Protein AF-0000000087773114 (afdb_homodimer)

Secondary structure (DSSP, 8-state):
----PPPPSS-TTTTGGGT--HHHHHHIIIIIIHHHHHHHHHHHTTSGGGGSS-HHHHHHHHHGGG---HHHHHHHHHHHHHHHHHTB-TT--S---HHHHHHHHHHHSSHHHHHHHHHHHHHH--SSEEEEEEE-TTS-EEEEEEETT--GGGGT-EEEEEEE-SGGGTHHHHTT-HHHHHHHIIIIIB-HHHHHHHHHHHH--/----PPPPSS-TTTTGGGT--HHHHHHIIIIIIHHHHHHHHHHHTTSGGGGSS-HHHHHHHHHGGG---HHHHHHHHHHHHHHHHHTB-TT--S---HHHHHHHHHHHSSHHHHHHHHHHHHHH--SSEEEEEEE-TTS-EEEEEEETT--GGGGT-EEEEEEE-SGGGTHHHHTT-HHHHHHHIIIIIB-HHHHHHHHHHHH--

pLDDT: mean 97.92, std 2.95, range [61.75, 98.94]

Radius of gyration: 22.6 Å; Cα contacts (8 Å, |Δi|>4): 708; chains: 2; bounding box: 55×67×51 Å

Nearest PDB structures (foldseek):
  7bjk-assembly3_E-2  TM=9.803E-01  e=6.737E-23  Arabidopsis thaliana
  3tqj-assembly1_B  TM=9.822E-01  e=1.191E-20  Coxiella burnetii
  6bej-assembly1_A 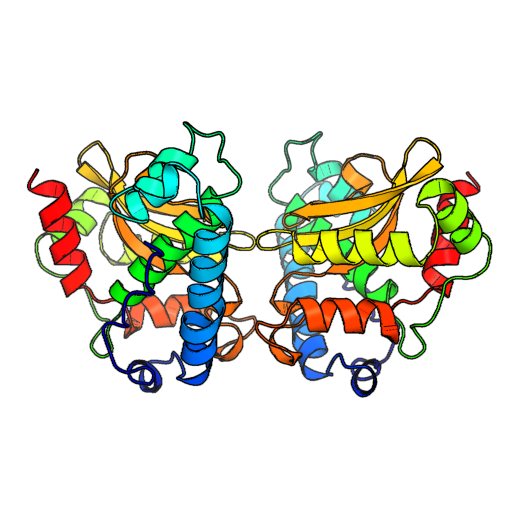 TM=9.369E-01  e=4.322E-21  Xanthomonas citri
  7azr-assembly1_E  TM=9.570E-01  e=4.063E-20  Rhodobacter capsulatus
  4yio-assembly1_B  TM=8.471E-01  e=6.120E-18  Streptococcus thermophilus

Foldseek 3Di:
DQDDQDDQPDDLQLCCVLQQHSVLSCCLRVPVLVVLSVVLSVVCVPHPLRVDPALVVSLLVQCVLVNGDPSNLSSLSNVQSVQASLQWDSQDFDDADDPVQVLCCVQQVHDVSVLVLQLCQLVPQPAWWKWFWWQAPVRHTDIHIDHRRDDCVNVPIGTLHMDTNHCSNPCVRPNPPSSVVSVSCHGRIGDNVSSNVSSCVRRVD/DQDDQDDQPDDLQLCCVLQQHSVLSCCLRVPVLVVLSVVLSVVCVPHPLRVDPALVVSLLVQCVLVNGDPSNLSSLSNVQSVQASLQWDSQDFDDADDPVQVLCCVQQVHDVSVLVLQLCQLVVQPAWWKWFWWQAPVRHTDIHIDHRRDDCVNVPIGTLHMDTNHCSNPCVRPNPPSSVVSVSCHGRIGDNVSSVVSSCVRRVD

Organism: Chlorella sorokiniana (NCBI:txid3076)

Structure (mmCIF, N/CA/C/O backbone):
data_AF-0000000087773114-model_v1
#
loop_
_entity.id
_entity.type
_entity.pdbx_description
1 polymer 'Superoxide dismutase'
#
loop_
_atom_site.group_PDB
_atom_site.id
_atom_site.type_symbol
_atom_site.label_atom_id
_atom_site.label_alt_id
_atom_site.label_comp_id
_atom_site.label_asym_id
_atom_site.label_entity_id
_atom_site.label_seq_id
_atom_site.pdbx_PDB_ins_code
_atom_site.Cartn_x
_atom_site.Cartn_y
_atom_site.Cartn_z
_atom_site.occupancy
_atom_site.B_iso_or_equiv
_atom_site.auth_seq_id
_atom_site.auth_comp_id
_atom_site.auth_asym_id
_atom_site.auth_atom_id
_atom_site.pdbx_PDB_model_num
ATOM 1 N N . MET A 1 1 ? -25.266 10.859 14.633 1 83.56 1 MET A N 1
ATOM 2 C CA . MET A 1 1 ? -25.328 11.25 13.227 1 83.56 1 MET A CA 1
ATOM 3 C C . MET A 1 1 ? -24.062 10.852 12.5 1 83.56 1 MET A C 1
ATOM 5 O O . MET A 1 1 ? -22.984 10.797 13.102 1 83.56 1 MET A O 1
ATOM 9 N N . PRO A 1 2 ? -24.188 10.43 11.164 1 93.75 2 PRO A N 1
ATOM 10 C CA . PRO A 1 2 ? -22.969 10.078 10.43 1 93.75 2 PRO A CA 1
ATOM 11 C C . PRO A 1 2 ? -22 11.25 10.305 1 93.75 2 PRO A C 1
ATOM 13 O O . PRO A 1 2 ? -22.438 12.398 10.227 1 93.75 2 PRO A O 1
ATOM 16 N N . PHE A 1 3 ? -20.75 10.938 10.375 1 97.88 3 PHE A N 1
ATOM 17 C CA . PHE A 1 3 ? -19.75 11.953 10.125 1 97.88 3 PHE A CA 1
ATOM 18 C C . PHE A 1 3 ? -19.781 12.406 8.664 1 97.88 3 PHE A C 1
ATOM 20 O O . PHE A 1 3 ? -20.25 11.672 7.797 1 97.88 3 PHE A O 1
ATOM 27 N N . THR A 1 4 ? -19.281 13.633 8.445 1 97.62 4 THR A N 1
ATOM 28 C CA . THR A 1 4 ? -19.281 14.188 7.094 1 97.62 4 THR A CA 1
ATOM 29 C C . THR A 1 4 ? -17.859 14.43 6.617 1 97.62 4 THR A C 1
ATOM 31 O O . THR A 1 4 ? -16.953 14.625 7.43 1 97.62 4 THR A O 1
ATOM 34 N N . LEU A 1 5 ? -17.719 14.336 5.328 1 96.94 5 LEU A N 1
ATOM 35 C CA . LEU A 1 5 ? -16.422 14.578 4.723 1 96.94 5 LEU A CA 1
ATOM 36 C C . LEU A 1 5 ? -15.992 16.031 4.91 1 96.94 5 LEU A C 1
ATOM 38 O O . LEU A 1 5 ? -16.703 16.953 4.488 1 96.94 5 LEU A O 1
ATOM 42 N N . PRO A 1 6 ? -14.859 16.266 5.535 1 96.25 6 PRO A N 1
ATOM 43 C CA . PRO A 1 6 ? -14.406 17.656 5.625 1 96.25 6 PRO A CA 1
ATOM 44 C C . PRO A 1 6 ? -14.156 18.297 4.258 1 96.25 6 PRO A C 1
ATOM 46 O O . PRO A 1 6 ? -13.648 17.625 3.35 1 96.25 6 PRO A O 1
ATOM 49 N N . PRO A 1 7 ? -14.5 19.531 4.113 1 96.88 7 PRO A N 1
ATOM 50 C CA . PRO A 1 7 ? -14.25 20.172 2.82 1 96.88 7 PRO A CA 1
ATOM 51 C C . PRO A 1 7 ? -12.766 20.375 2.533 1 96.88 7 PRO A C 1
ATOM 53 O O . PRO A 1 7 ? -11.969 20.531 3.463 1 96.88 7 PRO A O 1
ATOM 56 N N . LEU A 1 8 ? -12.469 20.344 1.273 1 97.31 8 LEU A N 1
ATOM 57 C CA . LEU A 1 8 ? -11.117 20.734 0.884 1 97.31 8 LEU A CA 1
ATOM 58 C C . LEU A 1 8 ? -10.836 22.188 1.242 1 97.31 8 LEU A C 1
ATOM 60 O O . LEU A 1 8 ? -11.703 23.047 1.068 1 97.31 8 LEU A O 1
ATOM 64 N N . PRO A 1 9 ? -9.68 22.453 1.679 1 97.19 9 PRO A N 1
ATOM 65 C CA . PRO A 1 9 ? -9.359 23.844 2.055 1 97.19 9 PRO A CA 1
ATOM 66 C C . PRO A 1 9 ? -9.18 24.75 0.844 1 97.19 9 PRO A C 1
ATOM 68 O O . PRO A 1 9 ? -9.078 25.969 0.998 1 97.19 9 PRO A O 1
ATOM 71 N N . TRP A 1 10 ? -9.141 24.281 -0.391 1 97.81 10 TRP A N 1
ATOM 72 C CA . TRP A 1 10 ? -8.969 25 -1.654 1 97.81 10 TRP A CA 1
ATOM 73 C C . TRP A 1 10 ? -9.719 24.297 -2.781 1 97.81 10 TRP A C 1
ATOM 75 O O . TRP A 1 10 ? -10.227 23.172 -2.6 1 97.81 10 TRP A O 1
ATOM 85 N N . ALA A 1 11 ? -9.758 24.984 -3.889 1 98.31 11 ALA A N 1
ATOM 86 C CA . ALA A 1 11 ? -10.453 24.391 -5.035 1 98.31 11 ALA A CA 1
ATOM 87 C C . ALA A 1 11 ? -9.773 23.109 -5.484 1 98.31 11 ALA A C 1
ATOM 89 O O . ALA A 1 11 ? -8.555 22.969 -5.375 1 98.31 11 ALA A O 1
ATOM 90 N N . ILE A 1 12 ? -10.562 22.219 -6.055 1 98.12 12 ILE A N 1
ATOM 91 C CA . ILE A 1 12 ? -10.102 20.859 -6.344 1 98.12 12 ILE A CA 1
ATOM 92 C C . ILE A 1 12 ? -8.969 20.906 -7.371 1 98.12 12 ILE A C 1
ATOM 94 O O . ILE A 1 12 ? -8.156 20 -7.445 1 98.12 12 ILE A O 1
ATOM 98 N N . ASP A 1 13 ? -8.898 21.969 -8.164 1 98.31 13 ASP A N 1
ATOM 99 C CA . ASP A 1 13 ? -7.867 22.078 -9.195 1 98.31 13 ASP A CA 1
ATOM 100 C C . ASP A 1 13 ? -6.777 23.062 -8.773 1 98.31 13 ASP A C 1
ATOM 102 O O . ASP A 1 13 ? -5.934 23.453 -9.586 1 98.31 13 ASP A O 1
ATOM 106 N N . ALA A 1 14 ? -6.832 23.469 -7.547 1 98.5 14 ALA A N 1
ATOM 107 C CA . ALA A 1 14 ? -6.004 24.578 -7.098 1 98.5 14 ALA A CA 1
ATOM 108 C C . ALA A 1 14 ? -4.527 24.203 -7.102 1 98.5 14 ALA A C 1
ATOM 110 O O . ALA A 1 14 ? -3.656 25.062 -7.176 1 98.5 14 ALA A O 1
ATOM 111 N N . LEU A 1 15 ? -4.207 22.922 -7.016 1 98.44 15 LEU A N 1
ATOM 112 C CA . LEU A 1 15 ? -2.818 22.5 -6.887 1 98.44 15 LEU A CA 1
ATOM 113 C C . LEU A 1 15 ? -2.254 22.078 -8.242 1 98.44 15 LEU A C 1
ATOM 115 O O . LEU A 1 15 ? -1.096 21.656 -8.336 1 98.44 15 LEU A O 1
ATOM 119 N N . GLU A 1 16 ? -2.996 22.172 -9.289 1 97.75 16 GLU A N 1
ATOM 120 C CA . GLU A 1 16 ? -2.635 21.625 -10.594 1 97.75 16 GLU A CA 1
ATOM 121 C C . GLU A 1 16 ? -1.323 22.234 -11.094 1 97.75 16 GLU A C 1
ATOM 123 O O . GLU A 1 16 ? -0.44 21.5 -11.555 1 97.75 16 GLU A O 1
ATOM 128 N N . SER A 1 17 ? -1.217 23.547 -10.945 1 97.06 17 SER A N 1
ATOM 129 C CA . SER A 1 17 ? -0.027 24.234 -11.453 1 97.06 17 SER A CA 1
ATOM 130 C C . SER A 1 17 ? 1.2 23.891 -10.617 1 97.06 17 SER A C 1
ATOM 132 O O . SER A 1 17 ? 2.332 24.156 -11.016 1 97.06 17 SER A O 1
ATOM 134 N N . LYS A 1 18 ? 0.925 23.234 -9.539 1 97.31 18 LYS A N 1
ATOM 135 C CA . LYS A 1 18 ? 2.018 22.906 -8.625 1 97.31 18 LYS A CA 1
ATOM 136 C C . LYS A 1 18 ? 2.361 21.406 -8.695 1 97.31 18 LYS A C 1
ATOM 138 O O . LYS A 1 18 ? 3.148 20.922 -7.891 1 97.31 18 LYS A O 1
ATOM 143 N N . GLY A 1 19 ? 1.712 20.734 -9.539 1 97.19 19 GLY A N 1
ATOM 144 C CA . GLY A 1 19 ? 2.17 19.375 -9.805 1 97.19 19 GLY A CA 1
ATOM 145 C C . GLY A 1 19 ? 1.244 18.312 -9.242 1 97.19 19 GLY A C 1
ATOM 146 O O . GLY A 1 19 ? 1.516 17.125 -9.367 1 97.19 19 GLY A O 1
ATOM 147 N N . MET A 1 20 ? 0.202 18.656 -8.531 1 98.06 20 MET A N 1
ATOM 148 C CA . MET A 1 20 ? -0.854 17.719 -8.156 1 98.06 20 MET A CA 1
ATOM 149 C C . MET A 1 20 ? -2.117 17.969 -8.969 1 98.06 20 MET A C 1
ATOM 151 O O . MET A 1 20 ? -2.822 18.953 -8.75 1 98.06 20 MET A O 1
ATOM 155 N N . SER A 1 21 ? -2.371 17.062 -9.828 1 98.5 21 SER A N 1
ATOM 156 C CA . SER A 1 21 ? -3.391 17.297 -10.844 1 98.5 21 SER A CA 1
ATOM 157 C C . SER A 1 21 ? -4.793 17.25 -10.25 1 98.5 21 SER A C 1
ATOM 159 O O . SER A 1 21 ? -5.004 16.625 -9.203 1 98.5 21 SER A O 1
ATOM 161 N N . GLN A 1 22 ? -5.707 17.891 -10.938 1 98.5 22 GLN A N 1
ATOM 162 C CA . GLN A 1 22 ? -7.117 17.797 -10.578 1 98.5 22 GLN A CA 1
ATOM 163 C C . GLN A 1 22 ? -7.586 16.344 -10.578 1 98.5 22 GLN A C 1
ATOM 165 O O . GLN A 1 22 ? -8.375 15.938 -9.727 1 98.5 22 GLN A O 1
ATOM 170 N N . ARG A 1 23 ? -7.141 15.617 -11.594 1 98.5 23 ARG A N 1
ATOM 171 C CA . ARG A 1 23 ? -7.527 14.219 -11.695 1 98.5 23 ARG A CA 1
ATOM 172 C C . ARG A 1 23 ? -7.109 13.438 -10.453 1 98.5 23 ARG A C 1
ATOM 174 O O . ARG A 1 23 ? -7.898 12.672 -9.898 1 98.5 23 ARG A O 1
ATOM 181 N N . THR A 1 24 ? -5.871 13.602 -9.992 1 98.62 24 THR A N 1
ATOM 182 C CA . THR A 1 24 ? -5.398 12.969 -8.766 1 98.62 24 THR A CA 1
ATOM 183 C C . THR A 1 24 ? -6.293 13.336 -7.586 1 98.62 24 THR A C 1
ATOM 185 O O . THR A 1 24 ? -6.695 12.469 -6.809 1 98.62 24 THR A O 1
ATOM 188 N N . MET A 1 25 ? -6.668 14.578 -7.516 1 98.56 25 MET A N 1
ATOM 189 C CA . MET A 1 25 ? -7.469 15.039 -6.383 1 98.56 25 MET A CA 1
ATOM 190 C C . MET A 1 25 ? -8.883 14.469 -6.449 1 98.56 25 MET A C 1
ATOM 192 O O . MET A 1 25 ? -9.492 14.188 -5.414 1 98.56 25 MET A O 1
ATOM 196 N N . GLU A 1 26 ? -9.414 14.367 -7.629 1 98.69 26 GLU A N 1
ATOM 197 C CA . GLU A 1 26 ? -10.75 13.805 -7.797 1 98.69 26 GLU A CA 1
ATOM 198 C C . GLU A 1 26 ? -10.82 12.375 -7.27 1 98.69 26 GLU A C 1
ATOM 200 O O . GLU A 1 26 ? -11.812 11.984 -6.652 1 98.69 26 GLU A O 1
ATOM 205 N N . PHE A 1 27 ? -9.797 11.625 -7.492 1 98.81 27 PHE A N 1
ATOM 206 C CA . PHE A 1 27 ? -9.781 10.25 -7 1 98.81 27 PHE A CA 1
ATOM 207 C C . PHE A 1 27 ? -9.352 10.211 -5.535 1 98.81 27 PHE A C 1
ATOM 209 O O . PHE A 1 27 ? -9.945 9.492 -4.73 1 98.81 27 PHE A O 1
ATOM 216 N N . HIS A 1 28 ? -8.305 10.945 -5.184 1 98.81 28 HIS A N 1
ATOM 217 C CA . HIS A 1 28 ? -7.723 10.93 -3.848 1 98.81 28 HIS A CA 1
ATOM 218 C C . HIS A 1 28 ? -8.711 11.453 -2.811 1 98.81 28 HIS A C 1
ATOM 220 O O . HIS A 1 28 ? -9.016 10.758 -1.836 1 98.81 28 HIS A O 1
ATOM 226 N N . TYR A 1 29 ? -9.273 12.602 -3.021 1 98.56 29 TYR A N 1
ATOM 227 C CA . TYR A 1 29 ? -10.266 13.203 -2.137 1 98.56 29 TYR A CA 1
ATOM 228 C C . TYR A 1 29 ? -11.656 12.672 -2.443 1 98.56 29 TYR A C 1
ATOM 230 O O . TYR A 1 29 ? -12.359 12.203 -1.544 1 98.56 29 TYR A O 1
ATOM 238 N N . GLY A 1 30 ? -12.031 12.68 -3.666 1 98.25 30 GLY A N 1
ATOM 239 C CA . GLY A 1 30 ? -13.391 12.406 -4.086 1 98.25 30 GLY A CA 1
ATOM 240 C C . GLY A 1 30 ? -13.773 10.938 -3.977 1 98.25 30 GLY A C 1
ATOM 241 O O . GLY A 1 30 ? -14.953 10.602 -3.869 1 98.25 30 GLY A O 1
ATOM 242 N N . LYS A 1 31 ? -12.789 10.039 -4.02 1 98.62 31 LYS A N 1
ATOM 243 C CA . LYS A 1 31 ? -13.094 8.617 -3.982 1 98.62 31 LYS A CA 1
ATOM 244 C C . LYS A 1 31 ? -12.469 7.945 -2.762 1 98.62 31 LYS A C 1
ATOM 246 O O . LYS A 1 31 ? -13.18 7.441 -1.891 1 98.62 31 LYS A O 1
ATOM 251 N N . HIS A 1 32 ? -11.125 8.016 -2.559 1 98.75 32 HIS A N 1
ATOM 252 C CA . HIS A 1 32 ? -10.461 7.305 -1.471 1 98.75 32 HIS A CA 1
ATOM 253 C C . HIS A 1 32 ? -10.875 7.863 -0.114 1 98.75 32 HIS A C 1
ATOM 255 O O . HIS A 1 32 ? -11.367 7.129 0.741 1 98.75 32 HIS A O 1
ATOM 261 N N . HIS A 1 33 ? -10.664 9.18 0.09 1 98.81 33 HIS A N 1
ATOM 262 C CA . HIS A 1 33 ? -11.047 9.797 1.355 1 98.81 33 HIS A CA 1
ATOM 263 C C . HIS A 1 33 ? -12.523 9.57 1.649 1 98.81 33 HIS A C 1
ATOM 265 O O . HIS A 1 33 ? -12.891 9.188 2.762 1 98.81 33 HIS A O 1
ATOM 271 N N . THR A 1 34 ? -13.328 9.773 0.651 1 98.62 34 THR A N 1
ATOM 272 C CA . THR A 1 34 ? -14.773 9.594 0.777 1 98.62 34 THR A CA 1
ATOM 273 C C . THR A 1 34 ? -15.109 8.156 1.153 1 98.62 34 THR A C 1
ATOM 275 O O . THR A 1 34 ? -15.961 7.91 2.008 1 98.62 34 THR A O 1
ATOM 278 N N . ALA A 1 35 ? -14.453 7.219 0.542 1 98.44 35 ALA A N 1
ATOM 279 C CA . ALA A 1 35 ? -14.711 5.809 0.828 1 98.44 35 ALA A CA 1
ATOM 280 C C . ALA A 1 35 ? -14.367 5.473 2.275 1 98.44 35 ALA A C 1
ATOM 282 O O . ALA A 1 35 ? -15.086 4.715 2.932 1 98.44 35 ALA A O 1
ATOM 283 N N . TYR A 1 36 ? -13.219 6.008 2.797 1 98.62 36 TYR A N 1
ATOM 284 C CA . TYR A 1 36 ? -12.867 5.762 4.191 1 98.62 36 TYR A CA 1
ATOM 285 C C . TYR A 1 36 ? -13.945 6.277 5.129 1 98.62 36 TYR A C 1
ATOM 287 O O . TYR A 1 36 ? -14.297 5.617 6.109 1 98.62 36 TYR A O 1
ATOM 295 N N . LEU A 1 37 ? -14.453 7.469 4.805 1 98.69 37 LEU A N 1
ATOM 296 C CA . LEU A 1 37 ? -15.508 8.062 5.621 1 98.69 37 LEU A CA 1
ATOM 297 C C . LEU A 1 37 ? -16.781 7.215 5.574 1 98.69 37 LEU A C 1
ATOM 299 O O . LEU A 1 37 ? -17.375 6.93 6.617 1 98.69 37 LEU A O 1
ATOM 303 N N . ASN A 1 38 ? -17.219 6.863 4.379 1 98.5 38 ASN A N 1
ATOM 304 C CA . ASN A 1 38 ? -18.422 6.047 4.227 1 98.5 38 ASN A CA 1
ATOM 305 C C . ASN A 1 38 ? -18.281 4.711 4.953 1 98.5 38 ASN A C 1
ATOM 307 O O . ASN A 1 38 ? -19.219 4.273 5.633 1 98.5 38 ASN A O 1
ATOM 311 N N . ASN A 1 39 ? -17.172 4.062 4.777 1 98.38 39 ASN A N 1
ATOM 312 C CA . ASN A 1 39 ? -16.922 2.799 5.465 1 98.38 39 ASN A CA 1
ATOM 313 C C . ASN A 1 39 ? -16.969 2.969 6.98 1 98.38 39 ASN A C 1
ATOM 315 O O . ASN A 1 39 ? -17.531 2.139 7.688 1 98.38 39 ASN A O 1
ATOM 319 N N . LEU A 1 40 ? -16.344 4.047 7.465 1 98.69 40 LEU A N 1
ATOM 320 C CA . LEU A 1 40 ? -16.375 4.324 8.898 1 98.69 40 LEU A CA 1
ATOM 321 C C . LEU A 1 40 ? -17.812 4.469 9.383 1 98.69 40 LEU A C 1
ATOM 323 O O . LEU A 1 40 ? -18.219 3.828 10.359 1 98.69 40 LEU A O 1
ATOM 327 N N . ASN A 1 41 ? -18.531 5.293 8.703 1 98.75 41 ASN A N 1
ATOM 328 C CA . ASN A 1 41 ? -19.922 5.512 9.078 1 98.75 41 ASN A CA 1
ATOM 329 C C . ASN A 1 41 ? -20.719 4.203 9.102 1 98.75 41 ASN A C 1
ATOM 331 O O . ASN A 1 41 ? -21.516 3.971 10.008 1 98.75 41 ASN A O 1
ATOM 335 N N . GLY A 1 42 ? -20.516 3.34 8.125 1 98.44 42 GLY A N 1
ATOM 336 C CA . GLY A 1 42 ? -21.156 2.035 8.117 1 98.44 42 GLY A CA 1
ATOM 337 C C . GLY A 1 42 ? -20.734 1.16 9.289 1 98.44 42 GLY A C 1
ATOM 338 O O . GLY A 1 42 ? -21.578 0.465 9.867 1 98.44 42 GLY A O 1
ATOM 339 N N . GLN A 1 43 ? -19.531 1.201 9.656 1 98.19 43 GLN A N 1
ATOM 340 C CA . GLN A 1 43 ? -18.969 0.349 10.695 1 98.19 43 GLN A CA 1
ATOM 341 C C . GLN A 1 43 ? -19.469 0.763 12.078 1 98.19 43 GLN A C 1
ATOM 343 O O . GLN A 1 43 ? -19.609 -0.076 12.969 1 98.19 43 GLN A O 1
ATOM 348 N N . ILE A 1 44 ? -19.75 2.043 12.273 1 98.25 44 ILE A N 1
ATOM 349 C CA . ILE A 1 44 ? -20.031 2.508 13.633 1 98.25 44 ILE A CA 1
ATOM 350 C C . ILE A 1 44 ? -21.531 2.75 13.797 1 98.25 44 ILE A C 1
ATOM 352 O O . ILE A 1 44 ? -21.984 3.109 14.891 1 98.25 44 ILE A O 1
ATOM 356 N N . ALA A 1 45 ? -22.25 2.637 12.719 1 98 45 ALA A N 1
ATOM 357 C CA . ALA A 1 45 ? -23.688 2.871 12.758 1 98 45 ALA A CA 1
ATOM 358 C C . ALA A 1 45 ? -24.344 2.059 13.867 1 98 45 ALA A C 1
ATOM 360 O O . ALA A 1 45 ? -24.156 0.845 13.953 1 98 45 ALA A O 1
ATOM 361 N N . GLY A 1 46 ? -25.078 2.678 14.727 1 97.06 46 GLY A N 1
ATOM 362 C CA . GLY A 1 46 ? -25.828 2.014 15.781 1 97.06 46 GLY A CA 1
ATOM 363 C C . GLY A 1 46 ? -24.969 1.651 16.984 1 97.06 46 GLY A C 1
ATOM 364 O O . GLY A 1 46 ? -25.469 1.086 17.953 1 97.06 46 GLY A O 1
ATOM 365 N N . LYS A 1 47 ? -23.719 1.884 16.938 1 96.5 47 LYS A N 1
ATOM 366 C CA . LYS A 1 47 ? -22.797 1.594 18.047 1 96.5 47 LYS A CA 1
ATOM 367 C C . LYS A 1 47 ? -22.531 2.844 18.875 1 96.5 47 LYS A C 1
ATOM 369 O O . LYS A 1 47 ? -22.875 3.955 18.469 1 96.5 47 LYS A O 1
ATOM 374 N N . ALA A 1 48 ? -21.953 2.713 20.062 1 96.81 48 ALA A N 1
ATOM 375 C CA . ALA A 1 48 ? -21.578 3.818 20.938 1 96.81 48 ALA A CA 1
ATOM 376 C C . ALA A 1 48 ? -20.594 4.762 20.25 1 96.81 48 ALA A C 1
ATOM 378 O O . ALA A 1 48 ? -20.625 5.973 20.469 1 96.81 48 ALA A O 1
ATOM 379 N N . LEU A 1 49 ? -19.766 4.25 19.344 1 97.5 49 LEU A N 1
ATOM 380 C CA . LEU A 1 49 ? -18.766 5.02 18.625 1 97.5 49 LEU A CA 1
ATOM 381 C C . LEU A 1 49 ? -19.406 6.125 17.797 1 97.5 49 LEU A C 1
ATOM 383 O O . LEU A 1 49 ? -18.812 7.176 17.578 1 97.5 49 LEU A O 1
ATOM 387 N N . GLU A 1 50 ? -20.594 5.848 17.328 1 96.5 50 GLU A N 1
ATOM 388 C CA . GLU A 1 50 ? -21.312 6.801 16.5 1 96.5 50 GLU A CA 1
ATOM 389 C C . GLU A 1 50 ? -21.656 8.07 17.266 1 96.5 50 GLU A C 1
ATOM 391 O O . GLU A 1 50 ? -21.906 9.117 16.672 1 96.5 50 GLU A O 1
ATOM 396 N N . GLN A 1 51 ? -21.688 7.988 18.594 1 96.25 51 GLN A N 1
ATOM 397 C CA . GLN A 1 51 ? -22.109 9.094 19.453 1 96.25 51 GLN A CA 1
ATOM 398 C C . GLN A 1 51 ? -20.922 9.969 19.844 1 96.25 51 GLN A C 1
ATOM 400 O O . GLN A 1 51 ? -21.094 11.016 20.469 1 96.25 51 GLN A O 1
ATOM 405 N N . LEU A 1 52 ? -19.75 9.5 19.5 1 97 52 LEU A N 1
ATOM 406 C CA . LEU A 1 52 ? -18.578 10.32 19.812 1 97 52 LEU A CA 1
ATOM 407 C C . LEU A 1 52 ? -18.609 11.617 19.016 1 97 52 LEU A C 1
ATOM 409 O O . LEU A 1 52 ? -19.125 11.664 17.906 1 97 52 LEU A O 1
ATOM 413 N N . PRO A 1 53 ? -18.016 12.656 19.547 1 96.06 53 PRO A N 1
ATOM 414 C CA . PRO A 1 53 ? -18.188 13.992 18.969 1 96.06 53 PRO A CA 1
ATOM 415 C C . PRO A 1 53 ? -17.359 14.203 17.703 1 96.06 53 PRO A C 1
ATOM 417 O O . PRO A 1 53 ? -17.594 15.164 16.969 1 96.06 53 PRO A O 1
ATOM 420 N N . SER A 1 54 ? -16.328 13.359 17.5 1 97.94 54 SER A N 1
ATOM 421 C CA . SER A 1 54 ? -15.477 13.562 16.328 1 97.94 54 SER A CA 1
ATOM 422 C C . SER A 1 54 ? -14.859 12.25 15.875 1 97.94 54 SER A C 1
ATOM 424 O O . SER A 1 54 ? -14.734 11.305 16.656 1 97.94 54 SER A O 1
ATOM 426 N N . VAL A 1 55 ? -14.422 12.227 14.609 1 98.5 55 VAL A N 1
ATOM 427 C CA . VAL A 1 55 ? -13.711 11.078 14.062 1 98.5 55 VAL A CA 1
ATOM 428 C C . VAL A 1 55 ? -12.398 10.875 14.812 1 98.5 55 VAL A C 1
ATOM 430 O O . VAL A 1 55 ? -11.961 9.742 15.008 1 98.5 55 VAL A O 1
ATOM 433 N N . HIS A 1 56 ? -11.805 11.992 15.203 1 98.38 56 HIS A N 1
ATOM 434 C CA . HIS A 1 56 ? -10.562 11.922 15.961 1 98.38 56 HIS A CA 1
ATOM 435 C C . HIS A 1 56 ? -10.734 11.094 17.234 1 98.38 56 HIS A C 1
ATOM 437 O O . HIS A 1 56 ? -9.883 10.258 17.547 1 98.38 56 HIS A O 1
ATOM 443 N N . GLU A 1 57 ? -11.797 11.305 17.922 1 98.25 57 GLU A N 1
ATOM 444 C CA . GLU A 1 57 ? -12.07 10.539 19.141 1 98.25 57 GLU A CA 1
ATOM 445 C C . GLU A 1 57 ? -12.336 9.07 18.812 1 98.25 57 GLU A C 1
ATOM 447 O O . GLU A 1 57 ? -11.93 8.188 19.562 1 98.25 57 GLU A O 1
ATOM 452 N N . VAL A 1 58 ? -13.07 8.844 17.703 1 98.69 58 VAL A N 1
ATOM 453 C CA . VAL A 1 58 ? -13.281 7.465 17.281 1 98.69 58 VAL A CA 1
ATOM 454 C C . VAL A 1 58 ? -11.93 6.785 17.031 1 98.69 58 VAL A C 1
ATOM 456 O O . VAL A 1 58 ? -11.703 5.664 17.5 1 98.69 58 VAL A O 1
ATOM 459 N N . MET A 1 59 ? -11.047 7.457 16.344 1 98.75 59 MET A N 1
ATOM 460 C CA . MET A 1 59 ? -9.719 6.93 16.031 1 98.75 59 MET A CA 1
ATOM 461 C C . MET A 1 59 ? -8.969 6.57 17.312 1 98.75 59 MET A C 1
ATOM 463 O O . MET A 1 59 ? -8.453 5.457 17.453 1 98.75 59 MET A O 1
ATOM 467 N N . LEU A 1 60 ? -8.906 7.484 18.25 1 98.44 60 LEU A N 1
ATOM 468 C CA . LEU A 1 60 ? -8.148 7.262 19.484 1 98.44 60 LEU A CA 1
ATOM 469 C C . LEU A 1 60 ? -8.727 6.09 20.266 1 98.44 60 LEU A C 1
ATOM 471 O O . LEU A 1 60 ? -7.977 5.258 20.797 1 98.44 60 LEU A O 1
ATOM 475 N N . GLN A 1 61 ? -10.031 6.02 20.344 1 98.25 61 GLN A N 1
ATOM 476 C CA . GLN A 1 61 ? -10.68 4.953 21.094 1 98.25 61 GLN A CA 1
ATOM 477 C C . GLN A 1 61 ? -10.453 3.598 20.422 1 98.25 61 GLN A C 1
ATOM 479 O O . GLN A 1 61 ? -10.258 2.59 21.109 1 98.25 61 GLN A O 1
ATOM 484 N N . THR A 1 62 ? -10.453 3.553 19.172 1 98.75 62 THR A N 1
ATOM 485 C CA . THR A 1 62 ? -10.398 2.285 18.453 1 98.75 62 THR A CA 1
ATOM 486 C C . THR A 1 62 ? -8.953 1.838 18.25 1 98.75 62 THR A C 1
ATOM 488 O O . THR A 1 62 ? -8.695 0.72 17.797 1 98.75 62 THR A O 1
ATOM 491 N N . TRP A 1 63 ? -8.008 2.648 18.5 1 98.56 63 TRP A N 1
ATOM 492 C CA . TRP A 1 63 ? -6.625 2.203 18.609 1 98.56 63 TRP A CA 1
ATOM 493 C C . TRP A 1 63 ? -6.48 1.124 19.672 1 98.56 63 TRP A C 1
ATOM 495 O O . TRP A 1 63 ? -5.68 0.197 19.531 1 98.56 63 TRP A O 1
ATOM 505 N N . ASN A 1 64 ? -7.301 1.298 20.688 1 97.88 64 ASN A N 1
ATOM 506 C CA . ASN A 1 64 ? -7.449 0.258 21.703 1 97.88 64 ASN A CA 1
ATOM 507 C C . ASN A 1 64 ? -6.105 -0.133 22.297 1 97.88 64 ASN A C 1
ATOM 509 O O . ASN A 1 64 ? -5.754 -1.313 22.328 1 97.88 64 ASN A O 1
ATOM 513 N N . ASN A 1 65 ? -5.277 0.827 22.656 1 96.19 65 ASN A N 1
ATOM 514 C CA . ASN A 1 65 ? -4.008 0.666 23.344 1 96.19 65 ASN A CA 1
ATOM 515 C C . ASN A 1 65 ? -3.049 -0.226 22.562 1 96.19 65 ASN A C 1
ATOM 517 O O . ASN A 1 65 ? -2.406 -1.108 23.141 1 96.19 65 ASN A O 1
ATOM 521 N N . GLY A 1 66 ? -3.127 -0.097 21.328 1 96.25 66 GLY A N 1
ATOM 522 C CA . GLY A 1 66 ? -2.184 -0.81 20.469 1 96.25 66 GLY A CA 1
ATOM 523 C C . GLY A 1 66 ? -2.768 -2.068 19.859 1 96.25 66 GLY A C 1
ATOM 524 O O . GLY A 1 66 ? -2.074 -2.793 19.141 1 96.25 66 GLY A O 1
ATOM 525 N N . ASN A 1 67 ? -3.98 -2.373 20.125 1 97.56 67 ASN A N 1
ATOM 526 C CA . ASN A 1 67 ? -4.73 -3.469 19.516 1 97.56 67 ASN A CA 1
ATOM 527 C C . ASN A 1 67 ? -5.941 -2.961 18.75 1 97.56 67 ASN A C 1
ATOM 529 O O . ASN A 1 67 ? -7.082 -3.174 19.156 1 97.56 67 ASN A O 1
ATOM 533 N N . PRO A 1 68 ? -5.672 -2.363 17.672 1 98 68 PRO A N 1
ATOM 534 C CA . PRO A 1 68 ? -6.719 -1.64 16.953 1 98 68 PRO A CA 1
ATOM 535 C C . PRO A 1 68 ? -7.914 -2.523 16.594 1 98 68 PRO A C 1
ATOM 537 O O . PRO A 1 68 ? -7.742 -3.695 16.266 1 98 68 PRO A O 1
ATOM 540 N N . THR A 1 69 ? -9.07 -1.956 16.766 1 98 69 THR A N 1
ATOM 541 C CA . THR A 1 69 ? -10.297 -2.592 16.297 1 98 69 THR A CA 1
ATOM 542 C C . THR A 1 69 ? -10.5 -2.336 14.812 1 98 69 THR A C 1
ATOM 544 O O . THR A 1 69 ? -9.773 -1.551 14.203 1 98 69 THR A O 1
ATOM 547 N N . PRO A 1 70 ? -11.469 -2.971 14.164 1 96.44 70 PRO A N 1
ATOM 548 C CA . PRO A 1 70 ? -11.672 -2.857 12.711 1 96.44 70 PRO A CA 1
ATOM 549 C C . PRO A 1 70 ? -12 -1.433 12.273 1 96.44 70 PRO A C 1
ATOM 551 O O . PRO A 1 70 ? -11.688 -1.045 11.148 1 96.44 70 PRO A O 1
ATOM 554 N N . GLU A 1 71 ? -12.57 -0.643 13.156 1 98.31 71 GLU A N 1
ATOM 555 C CA . GLU A 1 71 ? -12.977 0.714 12.812 1 98.31 71 GLU A CA 1
ATOM 556 C C . GLU A 1 71 ? -11.773 1.646 12.703 1 98.31 71 GLU A C 1
ATOM 558 O O . GLU A 1 71 ? -11.852 2.688 12.047 1 98.31 71 GLU A O 1
ATOM 563 N N . PHE A 1 72 ? -10.672 1.298 13.336 1 98.81 72 PHE A N 1
ATOM 564 C CA . PHE A 1 72 ? -9.523 2.182 13.477 1 98.81 72 PHE A CA 1
ATOM 565 C C . PHE A 1 72 ? -9 2.615 12.109 1 98.81 72 PHE A C 1
ATOM 567 O O . PHE A 1 72 ? -8.781 3.805 11.875 1 98.81 72 PHE A O 1
ATOM 574 N N . ASN A 1 73 ? -8.867 1.644 11.203 1 98.69 73 ASN A N 1
ATOM 575 C CA . ASN A 1 73 ? -8.258 1.933 9.914 1 98.69 73 ASN A CA 1
ATOM 576 C C . ASN A 1 73 ? -9.008 3.037 9.172 1 98.69 73 ASN A C 1
ATOM 578 O O . ASN A 1 73 ? -8.391 3.975 8.664 1 98.69 73 ASN A O 1
ATOM 582 N N . ASN A 1 74 ? -10.281 2.963 9.156 1 98.75 74 ASN A N 1
ATOM 583 C CA . ASN A 1 74 ? -11.062 3.953 8.422 1 98.75 74 ASN A CA 1
ATOM 584 C C . ASN A 1 74 ? -11.102 5.289 9.156 1 98.75 74 ASN A C 1
ATOM 586 O O . ASN A 1 74 ? -11.008 6.348 8.531 1 98.75 74 ASN A O 1
ATOM 590 N N . ALA A 1 75 ? -11.234 5.246 10.477 1 98.88 75 ALA A N 1
ATOM 591 C CA . ALA A 1 75 ? -11.203 6.484 11.242 1 98.88 75 ALA A CA 1
ATOM 592 C C . ALA A 1 75 ? -9.875 7.219 11.055 1 98.88 75 ALA A C 1
ATOM 594 O O . ALA A 1 75 ? -9.859 8.422 10.781 1 98.88 75 ALA A O 1
ATOM 595 N N . ALA A 1 76 ? -8.82 6.473 11.188 1 98.94 76 ALA A N 1
ATOM 596 C CA . ALA A 1 76 ? -7.488 7.059 11.062 1 98.94 76 ALA A CA 1
ATOM 597 C C . ALA A 1 76 ? -7.258 7.594 9.648 1 98.94 76 ALA A C 1
ATOM 599 O O . ALA A 1 76 ? -6.648 8.656 9.477 1 98.94 76 ALA A O 1
ATOM 600 N N . GLN A 1 77 ? -7.723 6.871 8.672 1 98.88 77 GLN A N 1
ATOM 601 C CA . GLN A 1 77 ? -7.531 7.316 7.297 1 98.88 77 GLN A CA 1
ATOM 602 C C . GLN A 1 77 ? -8.297 8.609 7.027 1 98.88 77 GLN A C 1
ATOM 604 O O . GLN A 1 77 ? -7.836 9.469 6.273 1 98.88 77 GLN A O 1
ATOM 609 N N . VAL A 1 78 ? -9.469 8.75 7.609 1 98.88 78 VAL A N 1
ATOM 610 C CA . VAL A 1 78 ? -10.203 10 7.484 1 98.88 78 VAL A CA 1
ATOM 611 C C . VAL A 1 78 ? -9.383 11.148 8.078 1 98.88 78 VAL A C 1
ATOM 613 O O . VAL A 1 78 ? -9.227 12.195 7.453 1 98.88 78 VAL A O 1
ATOM 616 N N . ILE A 1 79 ? -8.844 10.898 9.227 1 98.88 79 ILE A N 1
ATOM 617 C CA . ILE A 1 79 ? -8.078 11.914 9.938 1 98.88 79 ILE A CA 1
ATOM 618 C C . ILE A 1 79 ? -6.789 12.219 9.18 1 98.88 79 ILE A C 1
ATOM 620 O O . ILE A 1 79 ? -6.457 13.391 8.953 1 98.88 79 ILE A O 1
ATOM 624 N N . ASN A 1 80 ? -6.043 11.164 8.758 1 98.94 80 ASN A N 1
ATOM 625 C CA . ASN A 1 80 ? -4.785 11.344 8.047 1 98.94 80 ASN A CA 1
ATOM 626 C C . ASN A 1 80 ? -4.977 12.172 6.773 1 98.94 80 ASN A C 1
ATOM 628 O O . ASN A 1 80 ? -4.191 13.078 6.492 1 98.94 80 ASN A O 1
ATOM 632 N N . HIS A 1 81 ? -5.988 11.836 6.016 1 98.94 81 HIS A N 1
ATOM 633 C CA . HIS A 1 81 ? -6.203 12.516 4.746 1 98.94 81 HIS A CA 1
ATOM 634 C C . HIS A 1 81 ? -6.625 13.969 4.969 1 98.94 81 HIS A C 1
ATOM 636 O O . HIS A 1 81 ? -6.172 14.867 4.254 1 98.94 81 HIS A O 1
ATOM 642 N N . THR A 1 82 ? -7.512 14.188 5.902 1 98.88 82 THR A N 1
ATOM 643 C CA . THR A 1 82 ? -7.883 15.562 6.234 1 98.88 82 THR A CA 1
ATOM 644 C C . THR A 1 82 ? -6.648 16.391 6.59 1 98.88 82 THR A C 1
ATOM 646 O O . THR A 1 82 ? -6.465 17.5 6.078 1 98.88 82 THR A O 1
ATOM 649 N N . PHE A 1 83 ? -5.855 15.789 7.461 1 98.88 83 PHE A N 1
ATOM 650 C CA . PHE A 1 83 ? -4.621 16.438 7.887 1 98.88 83 PHE A CA 1
ATOM 651 C C . PHE A 1 83 ? -3.707 16.688 6.695 1 98.88 83 PHE A C 1
ATOM 653 O O . PHE A 1 83 ? -3.062 17.75 6.617 1 98.88 83 PHE A O 1
ATOM 660 N N . PHE A 1 84 ? -3.639 15.82 5.734 1 98.94 84 PHE A N 1
ATOM 661 C CA . PHE A 1 84 ? -2.805 15.898 4.539 1 98.94 84 PHE A CA 1
ATOM 662 C C . PHE A 1 84 ? -3.242 17.062 3.652 1 98.94 84 PHE A C 1
ATOM 664 O O . PHE A 1 84 ? -2.41 17.844 3.197 1 98.94 84 PHE A O 1
ATOM 671 N N . TRP A 1 85 ? -4.559 17.172 3.404 1 98.81 85 TRP A N 1
ATOM 672 C CA . TRP A 1 85 ? -5.047 18.297 2.611 1 98.81 85 TRP A CA 1
ATOM 673 C C . TRP A 1 85 ? -4.656 19.625 3.25 1 98.81 85 TRP A C 1
ATOM 675 O O . TRP A 1 85 ? -4.203 20.547 2.564 1 98.81 85 TRP A O 1
ATOM 685 N N . GLU A 1 86 ? -4.777 19.641 4.52 1 98.5 86 GLU A N 1
ATOM 686 C CA . GLU A 1 86 ? -4.527 20.859 5.266 1 98.5 86 GLU A CA 1
ATOM 687 C C . GLU A 1 86 ? -3.033 21.156 5.375 1 98.5 86 GLU A C 1
ATOM 689 O O . GLU A 1 86 ? -2.633 22.234 5.789 1 98.5 86 GLU A O 1
ATOM 694 N N . SER A 1 87 ? -2.238 20.188 5.02 1 98.75 87 SER A N 1
ATOM 695 C CA . SER A 1 87 ? -0.788 20.359 5.051 1 98.75 87 SER A CA 1
ATOM 696 C C . SER A 1 87 ? -0.277 21 3.764 1 98.75 87 SER A C 1
ATOM 698 O O . SER A 1 87 ? 0.91 21.312 3.65 1 98.75 87 SER A O 1
ATOM 700 N N . MET A 1 88 ? -1.155 21.203 2.828 1 98.75 88 MET A N 1
ATOM 701 C CA . MET A 1 88 ? -0.781 21.75 1.523 1 98.75 88 MET A CA 1
ATOM 702 C C . MET A 1 88 ? -1.521 23.047 1.241 1 98.75 88 MET A C 1
ATOM 704 O O . MET A 1 88 ? -2.529 23.344 1.884 1 98.75 88 MET A O 1
ATOM 708 N N . SER A 1 89 ? -0.988 23.797 0.285 1 98.25 89 SER A N 1
ATOM 709 C CA . SER A 1 89 ? -1.614 25.031 -0.173 1 98.25 89 SER A CA 1
ATOM 710 C C . SER A 1 89 ? -1.219 25.344 -1.61 1 98.25 89 SER A C 1
ATOM 712 O O . SER A 1 89 ? -0.083 25.094 -2.018 1 98.25 89 SER A O 1
ATOM 714 N N . PRO A 1 90 ? -2.139 25.906 -2.389 1 97.69 90 PRO A N 1
ATOM 715 C CA . PRO A 1 90 ? -1.755 26.375 -3.723 1 97.69 90 PRO A CA 1
ATOM 716 C C . PRO A 1 90 ? -0.653 27.438 -3.682 1 97.69 90 PRO A C 1
ATOM 718 O O . PRO A 1 90 ? -0.004 27.688 -4.699 1 97.69 90 PRO A O 1
ATOM 721 N N . ASN A 1 91 ? -0.463 28.062 -2.529 1 96.94 91 ASN A N 1
ATOM 722 C CA . ASN A 1 91 ? 0.606 29.047 -2.33 1 96.94 91 ASN A CA 1
ATOM 723 C C . ASN A 1 91 ? 1.735 28.469 -1.48 1 96.94 91 ASN A C 1
ATOM 725 O O . ASN A 1 91 ? 2.5 29.219 -0.87 1 96.94 91 ASN A O 1
ATOM 729 N N . GLY A 1 92 ? 1.704 27.156 -1.422 1 97.19 92 GLY A N 1
ATOM 730 C CA . GLY A 1 92 ? 2.666 26.484 -0.558 1 97.19 92 GLY A CA 1
ATOM 731 C C . GLY A 1 92 ? 4.078 26.516 -1.108 1 97.19 92 GLY A C 1
ATOM 732 O O . GLY A 1 92 ? 4.34 27.141 -2.135 1 97.19 92 GLY A O 1
ATOM 733 N N . GLY A 1 93 ? 4.953 25.812 -0.376 1 96.56 93 GLY A N 1
ATOM 734 C CA . GLY A 1 93 ? 6.359 25.734 -0.734 1 96.56 93 GLY A CA 1
ATOM 735 C C . GLY A 1 93 ? 7.227 26.734 0.018 1 96.56 93 GLY A C 1
ATOM 736 O O . GLY A 1 93 ? 6.793 27.312 1.016 1 96.56 93 GLY A O 1
ATOM 737 N N . GLY A 1 94 ? 8.445 26.719 -0.397 1 96 94 GLY A N 1
ATOM 738 C CA . GLY A 1 94 ? 9.398 27.578 0.286 1 96 94 GLY A CA 1
ATOM 739 C C . GLY A 1 94 ? 9.922 26.984 1.578 1 96 94 GLY A C 1
ATOM 740 O O . GLY A 1 94 ? 10.086 25.766 1.685 1 96 94 GLY A O 1
ATOM 741 N N . LYS A 1 95 ? 10.266 27.969 2.525 1 97.88 95 LYS A N 1
ATOM 742 C CA . LYS A 1 95 ? 10.852 27.562 3.801 1 97.88 95 LYS A CA 1
ATOM 743 C C . LYS A 1 95 ? 9.992 28.031 4.973 1 97.88 95 LYS A C 1
ATOM 745 O O . LYS A 1 95 ? 9.289 29.031 4.871 1 97.88 95 LYS A O 1
ATOM 750 N N . PRO A 1 96 ? 10.094 27.172 5.98 1 98.5 96 PRO A N 1
ATOM 751 C CA . PRO A 1 96 ? 9.367 27.625 7.172 1 98.5 96 PRO A CA 1
ATOM 752 C C . PRO A 1 96 ? 9.93 28.906 7.758 1 98.5 96 PRO A C 1
ATOM 754 O O . PRO A 1 96 ? 11.086 29.266 7.496 1 98.5 96 PRO A O 1
ATOM 757 N N . SER A 1 97 ? 9.141 29.625 8.477 1 97.94 97 SER A N 1
ATOM 758 C CA . SER A 1 97 ? 9.516 30.781 9.266 1 97.94 97 SER A CA 1
ATOM 759 C C . SER A 1 97 ? 8.875 30.75 10.648 1 97.94 97 SER A C 1
ATOM 761 O O . SER A 1 97 ? 8.094 29.844 10.945 1 97.94 97 SER A O 1
ATOM 763 N N . GLY A 1 98 ? 9.312 31.625 11.469 1 98 98 GLY A N 1
ATOM 764 C CA . GLY A 1 98 ? 8.703 31.703 12.789 1 98 98 GLY A CA 1
ATOM 765 C C . GLY A 1 98 ? 9.227 30.672 13.758 1 98 98 GLY A C 1
ATOM 766 O O . GLY A 1 98 ? 10.398 30.297 13.695 1 98 98 GLY A O 1
ATOM 767 N N . LYS A 1 99 ? 8.383 30.281 14.68 1 98.38 99 LYS A N 1
ATOM 768 C CA . LYS A 1 99 ? 8.773 29.391 15.773 1 98.38 99 LYS A CA 1
ATOM 769 C C . LYS A 1 99 ? 9.094 28 15.266 1 98.38 99 LYS A C 1
ATOM 771 O O . LYS A 1 99 ? 9.977 27.328 15.805 1 98.38 99 LYS A O 1
ATOM 776 N N . VAL A 1 100 ? 8.398 27.547 14.25 1 98.69 100 VAL A N 1
ATOM 777 C CA . VAL A 1 100 ? 8.648 26.203 13.742 1 98.69 100 VAL A CA 1
ATOM 778 C C . VAL A 1 100 ? 10.023 26.141 13.078 1 98.69 100 VAL A C 1
ATOM 780 O O . VAL A 1 100 ? 10.719 25.125 13.18 1 98.69 100 VAL A O 1
ATOM 783 N N . ALA A 1 101 ? 10.367 27.203 12.359 1 98.75 101 ALA A N 1
ATOM 784 C CA . ALA A 1 101 ? 11.703 27.25 11.773 1 98.75 101 ALA A CA 1
ATOM 785 C C . ALA A 1 101 ? 12.781 27.172 12.844 1 98.75 101 ALA A C 1
ATOM 787 O O . ALA A 1 101 ? 13.773 26.453 12.688 1 98.75 101 ALA A O 1
ATOM 788 N N . GLU A 1 102 ? 12.594 27.938 13.883 1 98.62 102 GLU A N 1
ATOM 789 C CA . GLU A 1 102 ? 13.531 27.891 15 1 98.62 102 GLU A CA 1
ATOM 790 C C . GLU A 1 102 ? 13.625 26.5 15.602 1 98.62 102 GLU A C 1
ATOM 792 O O . GLU A 1 102 ? 14.719 26.031 15.945 1 98.62 102 GLU A O 1
ATOM 797 N N . ALA A 1 103 ? 12.477 25.875 15.758 1 98.69 103 ALA A N 1
ATOM 798 C CA . ALA A 1 103 ? 12.438 24.531 16.328 1 98.69 103 ALA A CA 1
ATOM 799 C C . ALA A 1 103 ? 13.141 23.531 15.406 1 98.69 103 ALA A C 1
ATOM 801 O O . ALA A 1 103 ? 13.812 22.609 15.883 1 98.69 103 ALA A O 1
ATOM 802 N N . ILE A 1 104 ? 12.922 23.609 14.094 1 98.81 104 ILE A N 1
ATOM 803 C CA . ILE A 1 104 ? 13.586 22.75 13.125 1 98.81 104 ILE A CA 1
ATOM 804 C C . ILE A 1 104 ? 15.102 22.906 13.258 1 98.81 104 ILE A C 1
ATOM 806 O O . ILE A 1 104 ? 15.836 21.906 13.258 1 98.81 104 ILE A O 1
ATOM 810 N N . ASP A 1 105 ? 15.562 24.109 13.406 1 98.69 105 ASP A N 1
ATOM 811 C CA . ASP A 1 105 ? 16.984 24.359 13.609 1 98.69 105 ASP A CA 1
ATOM 812 C C . ASP A 1 105 ? 17.469 23.719 14.906 1 98.69 105 ASP A C 1
ATOM 814 O O . ASP A 1 105 ? 18.5 23.047 14.922 1 98.69 105 ASP A O 1
ATOM 818 N N . ARG A 1 106 ? 16.766 23.891 15.875 1 98.38 106 ARG A N 1
ATOM 819 C CA . ARG A 1 106 ? 17.141 23.453 17.219 1 98.38 106 ARG A CA 1
ATOM 820 C C . ARG A 1 106 ? 17.109 21.938 17.328 1 98.38 106 ARG A C 1
ATOM 822 O O . ARG A 1 106 ? 18.031 21.328 17.844 1 98.38 106 ARG A O 1
ATOM 829 N N . ASP A 1 107 ? 16.047 21.359 16.875 1 98.69 107 ASP A N 1
ATOM 830 C CA . ASP A 1 107 ? 15.758 19.969 17.188 1 98.69 107 ASP A CA 1
ATOM 831 C C . ASP A 1 107 ? 16.25 19.047 16.078 1 98.69 107 ASP A C 1
ATOM 833 O O . ASP A 1 107 ? 16.531 17.859 16.312 1 98.69 107 ASP A O 1
ATOM 837 N N . LEU A 1 108 ? 16.312 19.516 14.789 1 98.75 108 LEU A N 1
ATOM 838 C CA . LEU A 1 108 ? 16.578 18.625 13.664 1 98.75 108 LEU A CA 1
ATOM 839 C C . LEU A 1 108 ? 17.859 19.016 12.945 1 98.75 108 LEU A C 1
ATOM 841 O O . LEU A 1 108 ? 18.25 18.359 11.977 1 98.75 108 LEU A O 1
ATOM 845 N N . GLY A 1 109 ? 18.484 20.078 13.336 1 98.5 109 GLY A N 1
ATOM 846 C CA . GLY A 1 109 ? 19.797 20.438 12.805 1 98.5 109 GLY A CA 1
ATOM 847 C C . GLY A 1 109 ? 19.719 21.344 11.586 1 98.5 109 GLY A C 1
ATOM 848 O O . GLY A 1 109 ? 20.672 21.438 10.812 1 98.5 109 GLY A O 1
ATOM 849 N N . GLY A 1 110 ? 18.516 21.906 11.406 1 98.62 110 GLY A N 1
ATOM 850 C CA . GLY A 1 110 ? 18.359 22.828 10.297 1 98.62 110 GLY A CA 1
ATOM 851 C C . GLY A 1 110 ? 17.422 22.312 9.219 1 98.62 110 GLY A C 1
ATOM 852 O O . GLY A 1 110 ? 17.078 21.141 9.195 1 98.62 110 GLY A O 1
ATOM 853 N N . TYR A 1 111 ? 17.047 23.25 8.344 1 98.62 111 TYR A N 1
ATOM 854 C CA . TYR A 1 111 ? 16.047 22.953 7.32 1 98.62 111 TYR A CA 1
ATOM 855 C C . TYR A 1 111 ? 16.547 21.859 6.375 1 98.62 111 TYR A C 1
ATOM 857 O O . TYR A 1 111 ? 15.781 20.953 6.023 1 98.62 111 TYR A O 1
ATOM 865 N N . ASP A 1 112 ? 17.781 21.969 5.918 1 98.62 112 ASP A N 1
ATOM 866 C CA . ASP A 1 112 ? 18.312 20.984 4.973 1 98.62 112 ASP A CA 1
ATOM 867 C C . ASP A 1 112 ? 18.297 19.578 5.574 1 98.62 112 ASP A C 1
ATOM 869 O O . ASP A 1 112 ? 17.969 18.609 4.883 1 98.62 112 ASP A O 1
ATOM 873 N N . LYS A 1 113 ? 18.641 19.469 6.785 1 98.75 113 LYS A N 1
ATOM 874 C CA . LYS A 1 113 ? 18.625 18.172 7.461 1 98.75 113 LYS A CA 1
ATOM 875 C C . LYS A 1 113 ? 17.203 17.672 7.648 1 98.75 113 LYS A C 1
ATOM 877 O O . LYS A 1 113 ? 16.953 16.469 7.562 1 98.75 113 LYS A O 1
ATOM 882 N N . PHE A 1 114 ? 16.281 18.594 8.023 1 98.81 114 PHE A N 1
ATOM 883 C CA . PHE A 1 114 ? 14.867 18.234 8.078 1 98.81 114 PHE A CA 1
ATOM 884 C C . PHE A 1 114 ? 14.406 17.641 6.754 1 98.81 114 PHE A C 1
ATOM 886 O O . PHE A 1 114 ? 13.781 16.578 6.727 1 98.81 114 PHE A O 1
ATOM 893 N N . VAL A 1 115 ? 14.695 18.328 5.668 1 98.88 115 VAL A N 1
ATOM 894 C CA . VAL A 1 115 ? 14.258 17.922 4.34 1 98.88 115 VAL A CA 1
ATOM 895 C C . VAL A 1 115 ? 14.805 16.531 4.027 1 98.88 115 VAL A C 1
ATOM 897 O O . VAL A 1 115 ? 14.078 15.656 3.539 1 98.88 115 VAL A O 1
ATOM 900 N N . GLU A 1 116 ? 16.062 16.344 4.297 1 98.81 116 GLU A N 1
ATOM 901 C CA . GLU A 1 116 ? 16.688 15.039 4.062 1 98.81 116 GLU A CA 1
ATOM 902 C C . GLU A 1 116 ? 15.961 13.938 4.844 1 98.81 116 GLU A C 1
ATOM 904 O O . GLU A 1 116 ? 15.648 12.883 4.293 1 98.81 116 GLU A O 1
ATOM 909 N N . ALA A 1 117 ? 15.727 14.172 6.102 1 98.88 117 ALA A N 1
ATOM 910 C CA . ALA A 1 117 ? 15.062 13.195 6.965 1 98.88 117 ALA A CA 1
ATOM 911 C C . ALA A 1 117 ? 13.641 12.914 6.488 1 98.88 117 ALA A C 1
ATOM 913 O O . ALA A 1 117 ? 13.203 11.766 6.469 1 98.88 117 ALA A O 1
ATOM 914 N N . PHE A 1 118 ? 12.93 13.984 6.164 1 98.94 118 PHE A N 1
ATOM 915 C CA . PHE A 1 118 ? 11.539 13.875 5.742 1 98.94 118 PHE A CA 1
ATOM 916 C C . PHE A 1 118 ? 11.43 13.133 4.414 1 98.94 118 PHE A C 1
ATOM 918 O O . PHE A 1 118 ? 10.547 12.289 4.234 1 98.94 118 PHE A O 1
ATOM 925 N N . LYS A 1 119 ? 12.352 13.422 3.465 1 98.88 119 LYS A N 1
ATOM 926 C CA . LYS A 1 119 ? 12.422 12.688 2.207 1 98.88 119 LYS A CA 1
ATOM 927 C C . LYS A 1 119 ? 12.703 11.203 2.451 1 98.88 119 LYS A C 1
ATOM 929 O O . LYS A 1 119 ? 12.07 10.344 1.836 1 98.88 119 LYS A O 1
ATOM 934 N N . THR A 1 120 ? 13.641 10.969 3.312 1 98.81 120 THR A N 1
ATOM 935 C CA . THR A 1 120 ? 14.016 9.594 3.625 1 98.81 120 THR A CA 1
ATOM 936 C C . THR A 1 120 ? 12.844 8.828 4.23 1 98.81 120 THR A C 1
ATOM 938 O O . THR A 1 120 ? 12.586 7.68 3.869 1 98.81 120 THR A O 1
ATOM 941 N N . ALA A 1 121 ? 12.094 9.477 5.145 1 98.88 121 ALA A N 1
ATOM 942 C CA . ALA A 1 121 ? 10.922 8.844 5.758 1 98.88 121 ALA A CA 1
ATOM 943 C C . ALA A 1 121 ? 9.906 8.438 4.699 1 98.88 121 ALA A C 1
ATOM 945 O O . ALA A 1 121 ? 9.438 7.293 4.688 1 98.88 121 ALA A O 1
ATOM 946 N N . GLY A 1 122 ? 9.609 9.344 3.783 1 98.88 122 GLY A N 1
ATOM 947 C CA . GLY A 1 122 ? 8.656 9.047 2.73 1 98.88 122 GLY A CA 1
ATOM 948 C C . GLY A 1 122 ? 9.133 7.973 1.774 1 98.88 122 GLY A C 1
ATOM 949 O O . GLY A 1 122 ? 8.375 7.051 1.442 1 98.88 122 GLY A O 1
ATOM 950 N N . ALA A 1 123 ? 10.398 8.094 1.4 1 98.5 123 ALA A N 1
ATOM 951 C CA . ALA A 1 123 ? 10.945 7.211 0.373 1 98.5 123 ALA A CA 1
ATOM 952 C C . ALA A 1 123 ? 11.086 5.785 0.895 1 98.5 123 ALA A C 1
ATOM 954 O O . ALA A 1 123 ? 10.969 4.824 0.133 1 98.5 123 ALA A O 1
ATOM 955 N N . THR A 1 124 ? 11.328 5.676 2.23 1 98 124 THR A N 1
ATOM 956 C CA . THR A 1 124 ? 11.695 4.363 2.744 1 98 124 THR A CA 1
ATOM 957 C C . THR A 1 124 ? 10.492 3.686 3.402 1 98 124 THR A C 1
ATOM 959 O O . THR A 1 124 ? 10.594 2.541 3.852 1 98 124 THR A O 1
ATOM 962 N N . GLN A 1 125 ? 9.414 4.398 3.568 1 98.44 125 GLN A N 1
ATOM 963 C CA . GLN A 1 125 ? 8.203 3.715 4.008 1 98.44 125 GLN A CA 1
ATOM 964 C C . GLN A 1 125 ? 7.793 2.629 3.014 1 98.44 125 GLN A C 1
ATOM 966 O O . GLN A 1 125 ? 7.25 2.93 1.948 1 98.44 125 GLN A O 1
ATOM 971 N N . PHE A 1 126 ? 8.062 1.389 3.371 1 97.69 126 PHE A N 1
ATOM 972 C CA . PHE A 1 126 ? 7.742 0.293 2.463 1 97.69 126 PHE A CA 1
ATOM 973 C C . PHE A 1 126 ? 6.238 0.072 2.389 1 97.69 126 PHE A C 1
ATOM 975 O O . PHE A 1 126 ? 5.562 -0.004 3.42 1 97.69 126 PHE A O 1
ATOM 982 N N . GLY A 1 127 ? 5.766 -0.009 1.156 1 97.38 127 GLY A N 1
ATOM 983 C CA . GLY A 1 127 ? 4.328 -0.147 0.97 1 97.38 127 GLY A CA 1
ATOM 984 C C . GLY A 1 127 ? 3.562 1.13 1.261 1 97.38 127 GLY A C 1
ATOM 985 O O . GLY A 1 127 ? 3.994 2.219 0.877 1 97.38 127 GLY A O 1
ATOM 986 N N . SER A 1 128 ? 2.373 1.013 1.845 1 98.44 128 SER A N 1
ATOM 987 C CA . SER A 1 128 ? 1.479 2.133 2.121 1 98.44 128 SER A CA 1
ATOM 988 C C . SER A 1 128 ? 1.816 2.795 3.451 1 98.44 128 SER A C 1
ATOM 990 O O . SER A 1 128 ? 2.148 2.113 4.422 1 98.44 128 SER A O 1
ATOM 992 N N . GLY A 1 129 ? 1.729 4.148 3.434 1 98.75 129 GLY A N 1
ATOM 993 C CA . GLY A 1 129 ? 1.957 4.828 4.699 1 98.75 129 GLY A CA 1
ATOM 994 C C . GLY A 1 129 ? 2.141 6.328 4.547 1 98.75 129 GLY A C 1
ATOM 995 O O . GLY A 1 129 ? 1.556 6.941 3.65 1 98.75 129 GLY A O 1
ATOM 996 N N . TRP A 1 130 ? 2.83 6.836 5.523 1 98.94 130 TRP A N 1
ATOM 997 C CA . TRP A 1 130 ? 2.902 8.289 5.668 1 98.94 130 TRP A CA 1
ATOM 998 C C . TRP A 1 130 ? 4.262 8.711 6.211 1 98.94 130 TRP A C 1
ATOM 1000 O O . TRP A 1 130 ? 4.918 7.953 6.926 1 98.94 130 TRP A O 1
ATOM 1010 N N . ALA A 1 131 ? 4.695 9.898 5.922 1 98.94 131 ALA A N 1
ATOM 1011 C CA . ALA A 1 131 ? 5.777 10.594 6.613 1 98.94 131 ALA A CA 1
ATOM 1012 C C . ALA A 1 131 ? 5.238 11.742 7.453 1 98.94 131 ALA A C 1
ATOM 1014 O O . ALA A 1 131 ? 4.309 12.445 7.039 1 98.94 131 ALA A O 1
ATOM 1015 N N . TRP A 1 132 ? 5.867 11.945 8.625 1 98.94 132 TRP A N 1
ATOM 1016 C CA . TRP A 1 132 ? 5.312 12.906 9.578 1 98.94 132 TRP A CA 1
ATOM 1017 C C . TRP A 1 132 ? 6.402 13.812 10.133 1 98.94 132 TRP A C 1
ATOM 1019 O O . TRP A 1 132 ? 7.547 13.383 10.312 1 98.94 132 TRP A O 1
ATOM 1029 N N . LEU A 1 133 ? 6.078 15.008 10.359 1 98.94 133 LEU A N 1
ATOM 1030 C CA . LEU A 1 133 ? 6.719 15.891 11.328 1 98.94 133 LEU A CA 1
ATOM 1031 C C . LEU A 1 133 ? 5.816 16.125 12.531 1 98.94 133 LEU A C 1
ATOM 1033 O O . LEU A 1 133 ? 4.676 16.562 12.383 1 98.94 133 LEU A O 1
ATOM 1037 N N . SER A 1 134 ? 6.277 15.805 13.711 1 98.94 134 SER A N 1
ATOM 1038 C CA . SER A 1 134 ? 5.438 15.875 14.906 1 98.94 134 SER A CA 1
ATOM 1039 C C . SER A 1 134 ? 6.195 16.5 16.078 1 98.94 134 SER A C 1
ATOM 1041 O O . SER A 1 134 ? 7.43 16.516 16.078 1 98.94 134 SER A O 1
ATOM 1043 N N . VAL A 1 135 ? 5.465 17 16.984 1 98.75 135 VAL A N 1
ATOM 1044 C CA . VAL A 1 135 ? 5.992 17.391 18.281 1 98.75 135 VAL A CA 1
ATOM 1045 C C . VAL A 1 135 ? 5.883 16.219 19.25 1 98.75 135 VAL A C 1
ATOM 1047 O O . VAL A 1 135 ? 4.785 15.719 19.516 1 98.75 135 VAL A O 1
ATOM 1050 N N . SER A 1 136 ? 6.973 15.805 19.781 1 97.69 136 SER A N 1
ATOM 1051 C CA . SER A 1 136 ? 6.992 14.688 20.719 1 97.69 136 SER A CA 1
ATOM 1052 C C . SER A 1 136 ? 6.414 15.102 22.078 1 97.69 136 SER A C 1
ATOM 1054 O O . SER A 1 136 ? 6.152 16.281 22.312 1 97.69 136 SER A O 1
ATOM 1056 N N . LYS A 1 137 ? 6.285 14.148 22.938 1 93.94 137 LYS A N 1
ATOM 1057 C CA . LYS A 1 137 ? 5.816 14.43 24.297 1 93.94 137 LYS A CA 1
ATOM 1058 C C . LYS A 1 137 ? 6.793 15.336 25.031 1 93.94 137 LYS A C 1
ATOM 1060 O O . LYS A 1 137 ? 6.395 16.078 25.938 1 93.94 137 LYS A O 1
ATOM 1065 N N . ALA A 1 138 ? 7.969 15.281 24.656 1 93.94 138 ALA A N 1
ATOM 1066 C CA . ALA A 1 138 ? 9 16.078 25.297 1 93.94 138 ALA A CA 1
ATOM 1067 C C . ALA A 1 138 ? 9.062 17.484 24.688 1 93.94 138 ALA A C 1
ATOM 1069 O O . ALA A 1 138 ? 9.914 18.297 25.078 1 93.94 138 ALA A O 1
ATOM 1070 N N . GLY A 1 139 ? 8.281 17.75 23.688 1 95.31 139 GLY A N 1
ATOM 1071 C CA . GLY A 1 139 ? 8.211 19.078 23.094 1 95.31 139 GLY A CA 1
ATOM 1072 C C . GLY A 1 139 ? 9.203 19.281 21.984 1 95.31 139 GLY A C 1
ATOM 1073 O O . GLY A 1 139 ? 9.414 20.422 21.531 1 95.31 139 GLY A O 1
ATOM 1074 N N . LYS A 1 140 ? 9.789 18.203 21.562 1 97.69 140 LYS A N 1
ATOM 1075 C CA . LYS A 1 140 ? 10.773 18.297 20.484 1 97.69 140 LYS A CA 1
ATOM 1076 C C . LYS A 1 140 ? 10.18 17.828 19.156 1 97.69 140 LYS A C 1
ATOM 1078 O O . LYS A 1 140 ? 9.32 16.938 19.141 1 97.69 140 LYS A O 1
ATOM 1083 N N . LEU A 1 141 ? 10.734 18.391 18.094 1 98.81 141 LEU A N 1
ATOM 1084 C CA . LEU A 1 141 ? 10.312 17.953 16.766 1 98.81 141 LEU A CA 1
ATOM 1085 C C . LEU A 1 141 ? 10.945 16.609 16.406 1 98.81 141 LEU A C 1
ATOM 1087 O O . LEU A 1 141 ? 12.125 16.391 16.703 1 98.81 141 LEU A O 1
ATOM 1091 N N . GLU A 1 142 ? 10.141 15.82 15.766 1 98.5 142 GLU A N 1
ATOM 1092 C CA . GLU A 1 142 ? 10.602 14.516 15.305 1 98.5 142 GLU A CA 1
ATOM 1093 C C . GLU A 1 142 ? 10.039 14.188 13.922 1 98.5 142 GLU A C 1
ATOM 1095 O O . GLU A 1 142 ? 8.875 14.477 13.633 1 98.5 142 GLU A O 1
ATOM 1100 N N . VAL A 1 143 ? 10.906 13.68 13.078 1 98.88 143 VAL A N 1
ATOM 1101 C CA . VAL A 1 143 ? 10.469 13.109 11.812 1 98.88 143 VAL A CA 1
ATOM 1102 C C . VAL A 1 143 ? 10.25 11.609 11.977 1 98.88 143 VAL A C 1
ATOM 1104 O O . VAL A 1 143 ? 11.055 10.922 12.609 1 98.88 143 VAL A O 1
ATOM 1107 N N . SER A 1 144 ? 9.141 11.102 11.477 1 98.81 144 SER A N 1
ATOM 1108 C CA . SER A 1 144 ? 8.836 9.68 11.555 1 98.81 144 SER A CA 1
ATOM 1109 C C . SER A 1 144 ? 8.047 9.219 10.336 1 98.81 144 SER A C 1
ATOM 1111 O O . SER A 1 144 ? 7.707 10.023 9.461 1 98.81 144 SER A O 1
ATOM 1113 N N . LYS A 1 145 ? 7.879 8.008 10.172 1 98.81 145 LYS A N 1
ATOM 1114 C CA . LYS A 1 145 ? 6.992 7.398 9.188 1 98.81 145 LYS A CA 1
ATOM 1115 C C . LYS A 1 145 ? 6.105 6.336 9.82 1 98.81 145 LYS A C 1
ATOM 1117 O O . LYS A 1 145 ? 6.445 5.785 10.875 1 98.81 145 LYS A O 1
ATOM 1122 N N . SER A 1 146 ? 4.953 6.105 9.289 1 98.75 146 SER A N 1
ATOM 1123 C CA . SER A 1 146 ? 4.039 5.094 9.812 1 98.75 146 SER A CA 1
ATOM 1124 C C . SER A 1 146 ? 3.396 4.293 8.688 1 98.75 146 SER A C 1
ATOM 1126 O O . SER A 1 146 ? 3.094 4.844 7.625 1 98.75 146 SER A O 1
ATOM 1128 N N . PRO A 1 147 ? 3.211 3.01 8.891 1 98.38 147 PRO A N 1
ATOM 1129 C CA . PRO A 1 147 ? 2.572 2.162 7.879 1 98.38 147 PRO A CA 1
ATOM 1130 C C . PRO A 1 147 ? 1.05 2.281 7.887 1 98.38 147 PRO A C 1
ATOM 1132 O O . PRO A 1 147 ? 0.445 2.457 8.945 1 98.38 147 PRO A O 1
ATOM 1135 N N . ASN A 1 148 ? 0.455 2.203 6.754 1 98.19 148 ASN A N 1
ATOM 1136 C CA . ASN A 1 148 ? -0.992 2.117 6.586 1 98.19 148 ASN A CA 1
ATOM 1137 C C . ASN A 1 148 ? -1.708 3.268 7.289 1 98.19 148 ASN A C 1
ATOM 1139 O O . ASN A 1 148 ? -1.406 4.438 7.039 1 98.19 148 ASN A O 1
ATOM 1143 N N . ALA A 1 149 ? -2.543 2.943 8.281 1 98.56 149 ALA A N 1
ATOM 1144 C CA . ALA A 1 149 ? -3.393 3.996 8.836 1 98.56 149 ALA A CA 1
ATOM 1145 C C . ALA A 1 149 ? -2.777 4.594 10.094 1 98.56 149 ALA A C 1
ATOM 1147 O O . ALA A 1 149 ? -3.256 5.609 10.602 1 98.56 149 ALA A O 1
ATOM 1148 N N . GLU A 1 150 ? -1.718 4.027 10.586 1 98.69 150 GLU A N 1
ATOM 1149 C CA . GLU A 1 150 ? -1.113 4.449 11.844 1 98.69 150 GLU A CA 1
ATOM 1150 C C . GLU A 1 150 ? -0.586 5.879 11.75 1 98.69 150 GLU A C 1
ATOM 1152 O O . GLU A 1 150 ? -0.229 6.344 10.664 1 98.69 150 GLU A O 1
ATOM 1157 N N . ASN A 1 151 ? -0.652 6.555 12.875 1 98.81 151 ASN A N 1
ATOM 1158 C CA . ASN A 1 151 ? -0.22 7.949 12.906 1 98.81 151 ASN A CA 1
ATOM 1159 C C . ASN A 1 151 ? 0.31 8.344 14.281 1 98.81 151 ASN A C 1
ATOM 1161 O O . ASN A 1 151 ? 0.177 7.586 15.242 1 98.81 151 ASN A O 1
ATOM 1165 N N . PRO A 1 152 ? 0.977 9.477 14.43 1 98.75 152 PRO A N 1
ATOM 1166 C CA . PRO A 1 152 ? 1.656 9.867 15.664 1 98.75 152 PRO A CA 1
ATOM 1167 C C . PRO A 1 152 ? 0.689 10.086 16.828 1 98.75 152 PRO A C 1
ATOM 1169 O O . PRO A 1 152 ? 1.057 9.883 17.984 1 98.75 152 PRO A O 1
ATOM 1172 N N . TRP A 1 153 ? -0.563 10.461 16.609 1 98.5 153 TRP A N 1
ATOM 1173 C CA . TRP A 1 153 ? -1.512 10.75 17.672 1 98.5 153 TRP A CA 1
ATOM 1174 C C . TRP A 1 153 ? -1.679 9.555 18.594 1 98.5 153 TRP A C 1
ATOM 1176 O O . TRP A 1 153 ? -1.74 9.703 19.812 1 98.5 153 TRP A O 1
ATOM 1186 N N . VAL A 1 154 ? -1.743 8.375 18.047 1 98.38 154 VAL A N 1
ATOM 1187 C CA . VAL A 1 154 ? -2.055 7.191 18.844 1 98.38 154 VAL A CA 1
ATOM 1188 C C . VAL A 1 154 ? -0.848 6.812 19.703 1 98.38 154 VAL A C 1
ATOM 1190 O O . VAL A 1 154 ? -0.958 5.98 20.609 1 98.38 154 VAL A O 1
ATOM 1193 N N . HIS A 1 155 ? 0.281 7.422 19.438 1 97.81 155 HIS A N 1
ATOM 1194 C CA . HIS A 1 155 ? 1.49 7.18 20.219 1 97.81 155 HIS A CA 1
ATOM 1195 C C . HIS A 1 155 ? 1.78 8.344 21.156 1 97.81 155 HIS A C 1
ATOM 1197 O O . HIS A 1 155 ? 2.826 8.375 21.812 1 97.81 155 HIS A O 1
ATOM 1203 N N . GLY A 1 156 ? 0.923 9.367 21.125 1 96.88 156 GLY A N 1
ATOM 1204 C CA . GLY A 1 156 ? 1.02 10.461 22.094 1 96.88 156 GLY A CA 1
ATOM 1205 C C . GLY A 1 156 ? 1.737 11.68 21.531 1 96.88 156 GLY A C 1
ATOM 1206 O O . GLY A 1 156 ? 1.896 12.68 22.234 1 96.88 156 GLY A O 1
ATOM 1207 N N . ASN A 1 157 ? 2.225 11.617 20.281 1 98.31 157 ASN A N 1
ATOM 1208 C CA . ASN A 1 157 ? 2.826 12.781 19.641 1 98.31 157 ASN A CA 1
ATOM 1209 C C . ASN A 1 157 ? 1.771 13.656 18.969 1 98.31 157 ASN A C 1
ATOM 1211 O O . ASN A 1 157 ? 0.64 13.219 18.75 1 98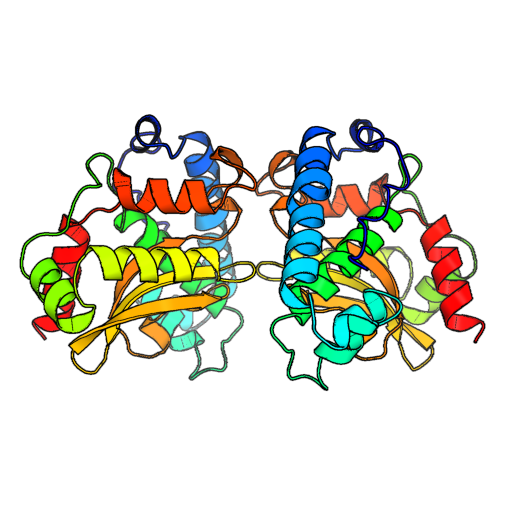.31 157 ASN A O 1
ATOM 1215 N N . THR A 1 158 ? 2.113 14.852 18.688 1 98.62 158 THR A N 1
ATOM 1216 C CA . THR A 1 158 ? 1.229 15.789 18 1 98.62 158 THR A CA 1
ATOM 1217 C C . THR A 1 158 ? 1.773 16.125 16.609 1 98.62 158 THR A C 1
ATOM 1219 O O . THR A 1 158 ? 2.727 16.891 16.484 1 98.62 158 THR A O 1
ATOM 1222 N N . PRO A 1 159 ? 1.2 15.594 15.609 1 98.88 159 PRO A N 1
ATOM 1223 C CA . PRO A 1 159 ? 1.701 15.906 14.266 1 98.88 159 PRO A CA 1
ATOM 1224 C C . PRO A 1 159 ? 1.463 17.359 13.867 1 98.88 159 PRO A C 1
ATOM 1226 O O . PRO A 1 159 ? 0.443 17.953 14.234 1 98.88 159 PRO A O 1
ATOM 1229 N N . ILE A 1 160 ? 2.387 17.875 12.992 1 98.94 160 ILE A N 1
ATOM 1230 C CA . ILE A 1 160 ? 2.205 19.234 12.516 1 98.94 160 ILE A CA 1
ATOM 1231 C C . ILE A 1 160 ? 2.354 19.266 10.992 1 98.94 160 ILE A C 1
ATOM 1233 O O . ILE A 1 160 ? 1.995 20.266 10.352 1 98.94 160 ILE A O 1
ATOM 1237 N N . LEU A 1 161 ? 2.83 18.234 10.391 1 98.94 161 LEU A N 1
ATOM 1238 C CA . LEU A 1 161 ? 2.943 18.062 8.945 1 98.94 161 LEU A CA 1
ATOM 1239 C C . LEU A 1 161 ? 2.877 16.578 8.578 1 98.94 161 LEU A C 1
ATOM 1241 O O . LEU A 1 161 ? 3.445 15.734 9.273 1 98.94 161 LEU A O 1
ATOM 1245 N N . THR A 1 162 ? 2.189 16.25 7.457 1 98.94 162 THR A N 1
ATOM 1246 C CA . THR A 1 162 ? 2.199 14.875 6.977 1 98.94 162 THR A CA 1
ATOM 1247 C C . THR A 1 162 ? 2.297 14.836 5.453 1 98.94 162 THR A C 1
ATOM 1249 O O . THR A 1 162 ? 1.966 15.812 4.781 1 98.94 162 THR A O 1
ATOM 1252 N N . MET A 1 163 ? 2.801 13.789 4.965 1 98.94 163 MET A N 1
ATOM 1253 C CA . MET A 1 163 ? 2.871 13.469 3.545 1 98.94 163 MET A CA 1
ATOM 1254 C C . MET A 1 163 ? 2.383 12.047 3.283 1 98.94 163 MET A C 1
ATOM 1256 O O . MET A 1 163 ? 2.895 11.094 3.873 1 98.94 163 MET A O 1
ATOM 1260 N N . ASP A 1 164 ? 1.352 11.969 2.457 1 98.94 164 ASP A N 1
ATOM 1261 C CA . ASP A 1 164 ? 0.825 10.68 2.021 1 98.94 164 ASP A CA 1
ATOM 1262 C C . ASP A 1 164 ? 1.739 10.031 0.981 1 98.94 164 ASP A C 1
ATOM 1264 O O . ASP A 1 164 ? 1.965 10.602 -0.091 1 98.94 164 ASP A O 1
ATOM 1268 N N . VAL A 1 165 ? 2.189 8.828 1.3 1 98.81 165 VAL A N 1
ATOM 1269 C CA . VAL A 1 165 ? 3.016 8.172 0.291 1 98.81 165 VAL A CA 1
ATOM 1270 C C . VAL A 1 165 ? 2.361 6.859 -0.141 1 98.81 165 VAL A C 1
ATOM 1272 O O . VAL A 1 165 ? 3.043 5.941 -0.602 1 98.81 165 VAL A O 1
ATOM 1275 N N . TRP A 1 166 ? 1.067 6.648 0.153 1 98.56 166 TRP A N 1
ATOM 1276 C CA . TRP A 1 166 ? 0.309 5.652 -0.598 1 98.56 166 TRP A CA 1
ATOM 1277 C C . TRP A 1 166 ? 0.392 5.922 -2.096 1 98.56 166 TRP A C 1
ATOM 1279 O O . TRP A 1 166 ? 0.37 7.078 -2.527 1 98.56 166 TRP A O 1
ATOM 1289 N N . GLU A 1 167 ? 0.338 4.879 -2.875 1 98.56 167 GLU A N 1
ATOM 1290 C CA . GLU A 1 167 ? 0.533 5.047 -4.312 1 98.56 167 GLU A CA 1
ATOM 1291 C C . GLU A 1 167 ? -0.578 5.895 -4.926 1 98.56 167 GLU A C 1
ATOM 1293 O O . GLU A 1 167 ? -0.336 6.668 -5.855 1 98.56 167 GLU A O 1
ATOM 1298 N N . HIS A 1 168 ? -1.771 5.859 -4.414 1 98.75 168 HIS A N 1
ATOM 1299 C CA . HIS A 1 168 ? -2.859 6.625 -5.016 1 98.75 168 HIS A CA 1
ATOM 1300 C C . HIS A 1 168 ? -2.631 8.125 -4.859 1 98.75 168 HIS A C 1
ATOM 1302 O O . HIS A 1 168 ? -3.293 8.93 -5.52 1 98.75 168 HIS A O 1
ATOM 1308 N N . ALA A 1 169 ? -1.743 8.5 -4 1 98.62 169 ALA A N 1
ATOM 1309 C CA . ALA A 1 169 ? -1.489 9.914 -3.76 1 98.62 169 ALA A CA 1
ATOM 1310 C C . ALA A 1 169 ? -0.765 10.555 -4.945 1 98.62 169 ALA A C 1
ATOM 1312 O O . ALA A 1 169 ? -0.834 11.766 -5.141 1 98.62 169 ALA A O 1
ATOM 1313 N N . TYR A 1 170 ? -0.075 9.719 -5.746 1 98.56 170 TYR A N 1
ATOM 1314 C CA . TYR A 1 170 ? 0.801 10.359 -6.719 1 98.56 170 TYR A CA 1
ATOM 1315 C C . TYR A 1 170 ? 0.875 9.547 -8.008 1 98.56 170 TYR A C 1
ATOM 1317 O O . TYR A 1 170 ? 1.444 10 -9 1 98.56 170 TYR A O 1
ATOM 1325 N N . TYR A 1 171 ? 0.289 8.375 -8.078 1 98.5 171 TYR A N 1
ATOM 1326 C CA . TYR A 1 171 ? 0.567 7.434 -9.156 1 98.5 171 TYR A CA 1
ATOM 1327 C C . TYR A 1 171 ? 0.005 7.941 -10.477 1 98.5 171 TYR A C 1
ATOM 1329 O O . TYR A 1 171 ? 0.572 7.68 -11.547 1 98.5 171 TYR A O 1
ATOM 1337 N N . LEU A 1 172 ? -1.056 8.68 -10.461 1 98.56 172 LEU A N 1
ATOM 1338 C CA . LEU A 1 172 ? -1.628 9.219 -11.688 1 98.56 172 LEU A CA 1
ATOM 1339 C C . LEU A 1 172 ? -0.739 10.312 -12.273 1 98.56 172 LEU A C 1
ATOM 1341 O O . LEU A 1 172 ? -0.797 10.594 -13.469 1 98.56 172 LEU A O 1
ATOM 1345 N N . ASP A 1 173 ? 0.034 10.922 -11.445 1 98.5 173 ASP A N 1
ATOM 1346 C CA . ASP A 1 173 ? 0.835 12.062 -11.875 1 98.5 173 ASP A CA 1
ATOM 1347 C C . ASP A 1 173 ? 2.248 11.633 -12.258 1 98.5 173 ASP A C 1
ATOM 1349 O O . ASP A 1 173 ? 2.791 12.094 -13.266 1 98.5 173 ASP A O 1
ATOM 1353 N N . VAL A 1 174 ? 2.824 10.672 -11.438 1 98.5 174 VAL A N 1
ATOM 1354 C CA . VAL A 1 174 ? 4.254 10.461 -11.648 1 98.5 174 VAL A CA 1
ATOM 1355 C C . VAL A 1 174 ? 4.57 8.969 -11.594 1 98.5 174 VAL A C 1
ATOM 1357 O O . VAL A 1 174 ? 5.734 8.578 -11.688 1 98.5 174 VAL A O 1
ATOM 1360 N N . GLN A 1 175 ? 3.514 8.086 -11.406 1 98.12 175 GLN A N 1
ATOM 1361 C CA . GLN A 1 175 ? 3.629 6.633 -11.43 1 98.12 175 GLN A CA 1
ATOM 1362 C C . GLN A 1 175 ? 4.672 6.148 -10.422 1 98.12 175 GLN A C 1
ATOM 1364 O O . GLN A 1 175 ? 4.535 6.379 -9.219 1 98.12 175 GLN A O 1
ATOM 1369 N N . ASN A 1 176 ? 5.742 5.508 -10.898 1 98.25 176 ASN A N 1
ATOM 1370 C CA . ASN A 1 176 ? 6.676 4.844 -10 1 98.25 176 ASN A CA 1
ATOM 1371 C C . ASN A 1 176 ? 7.66 5.836 -9.383 1 98.25 176 ASN A C 1
ATOM 1373 O O . ASN A 1 176 ? 8.461 5.465 -8.523 1 98.25 176 ASN A O 1
ATOM 1377 N N . ARG A 1 177 ? 7.605 7.066 -9.844 1 98.38 177 ARG A N 1
ATOM 1378 C CA . ARG A 1 177 ? 8.609 8.039 -9.422 1 98.38 177 ARG A CA 1
ATOM 1379 C C . ARG A 1 177 ? 8.203 8.734 -8.133 1 98.38 177 ARG A C 1
ATOM 1381 O O . ARG A 1 177 ? 8.062 9.953 -8.086 1 98.38 177 ARG A O 1
ATOM 1388 N N . ARG A 1 178 ? 8.109 7.957 -7.02 1 98.56 178 ARG A N 1
ATOM 1389 C CA . ARG A 1 178 ? 7.777 8.445 -5.684 1 98.56 178 ARG A CA 1
ATOM 1390 C C . ARG A 1 178 ? 8.75 9.531 -5.246 1 98.56 178 ARG A C 1
ATOM 1392 O O . ARG A 1 178 ? 8.336 10.547 -4.676 1 98.56 178 ARG A O 1
ATOM 1399 N N . PRO A 1 179 ? 10.016 9.406 -5.48 1 98.56 179 PRO A N 1
ATOM 1400 C CA . PRO A 1 179 ? 10.953 10.461 -5.082 1 98.56 179 PRO A CA 1
ATOM 1401 C C . PRO A 1 179 ? 10.633 11.805 -5.723 1 98.56 179 PRO A C 1
ATOM 1403 O O . PRO A 1 179 ? 10.805 12.852 -5.09 1 98.56 179 PRO A O 1
ATOM 1406 N N . ASP A 1 180 ? 10.164 11.781 -6.957 1 98.69 180 ASP A N 1
ATOM 1407 C CA . ASP A 1 180 ? 9.781 13.023 -7.617 1 98.69 180 ASP A CA 1
ATOM 1408 C C . ASP A 1 180 ? 8.562 13.656 -6.941 1 98.69 180 ASP A C 1
ATOM 1410 O O . ASP A 1 180 ? 8.5 14.875 -6.777 1 98.69 180 ASP A O 1
ATOM 1414 N N . PHE A 1 181 ? 7.613 12.836 -6.602 1 98.81 181 PHE A N 1
ATOM 1415 C CA . PHE A 1 181 ? 6.453 13.328 -5.871 1 98.81 181 PHE A CA 1
ATOM 1416 C C . PHE A 1 181 ? 6.875 13.961 -4.551 1 98.81 181 PHE A C 1
ATOM 1418 O O . PHE A 1 181 ? 6.43 15.062 -4.211 1 98.81 181 PHE A O 1
ATOM 1425 N N . ILE A 1 182 ? 7.727 13.289 -3.797 1 98.88 182 ILE A N 1
ATOM 1426 C CA . ILE A 1 182 ? 8.188 13.742 -2.49 1 98.88 182 ILE A CA 1
ATOM 1427 C C . ILE A 1 182 ? 8.883 15.094 -2.631 1 98.88 182 ILE A C 1
ATOM 1429 O O . ILE A 1 182 ? 8.609 16.031 -1.875 1 98.88 182 ILE A O 1
ATOM 1433 N N . ALA A 1 183 ? 9.742 15.156 -3.598 1 98.69 183 ALA A N 1
ATOM 1434 C CA . ALA A 1 183 ? 10.453 16.406 -3.834 1 98.69 183 ALA A CA 1
ATOM 1435 C C . ALA A 1 183 ? 9.477 17.547 -4.172 1 98.69 183 ALA A C 1
ATOM 1437 O O . ALA A 1 183 ? 9.602 18.656 -3.646 1 98.69 183 ALA A O 1
ATOM 1438 N N . ASN A 1 184 ? 8.578 17.25 -5.047 1 98.75 184 ASN A N 1
ATOM 1439 C CA . ASN A 1 184 ? 7.586 18.25 -5.43 1 98.75 184 ASN A CA 1
ATOM 1440 C C . ASN A 1 184 ? 6.758 18.703 -4.23 1 98.75 184 ASN A C 1
ATOM 1442 O O . ASN A 1 184 ? 6.52 19.906 -4.059 1 98.75 184 ASN A O 1
ATOM 1446 N N . PHE A 1 185 ? 6.324 17.766 -3.42 1 98.88 185 PHE A N 1
ATOM 1447 C CA . PHE A 1 185 ? 5.539 18.047 -2.225 1 98.88 185 PHE A CA 1
ATOM 1448 C C . PHE A 1 185 ? 6.277 19.031 -1.321 1 98.88 185 PHE A C 1
ATOM 1450 O O . PHE A 1 185 ? 5.711 20.047 -0.901 1 98.88 185 PHE A O 1
ATOM 1457 N N . ILE A 1 186 ? 7.539 18.766 -1.08 1 98.81 186 ILE A N 1
ATOM 1458 C CA . ILE A 1 186 ? 8.344 19.547 -0.15 1 98.81 186 ILE A CA 1
ATOM 1459 C C . ILE A 1 186 ? 8.625 20.922 -0.746 1 98.81 186 ILE A C 1
ATOM 1461 O O . ILE A 1 186 ? 8.5 21.938 -0.059 1 98.81 186 ILE A O 1
ATOM 1465 N N . ASP A 1 187 ? 8.852 20.969 -2.027 1 98.25 187 ASP A N 1
ATOM 1466 C CA . ASP A 1 187 ? 9.312 22.188 -2.664 1 98.25 187 ASP A CA 1
ATOM 1467 C C . ASP A 1 187 ? 8.141 23.125 -2.955 1 98.25 187 ASP A C 1
ATOM 1469 O O . ASP A 1 187 ? 8.297 24.359 -2.943 1 98.25 187 ASP A O 1
ATOM 1473 N N . LYS A 1 188 ? 6.98 22.547 -3.158 1 98.69 188 LYS A N 1
ATOM 1474 C CA . LYS A 1 188 ? 5.992 23.422 -3.795 1 98.69 188 LYS A CA 1
ATOM 1475 C C . LYS A 1 188 ? 4.676 23.406 -3.027 1 98.69 188 LYS A C 1
ATOM 1477 O O . LYS A 1 188 ? 3.832 24.281 -3.219 1 98.69 188 LYS A O 1
ATOM 1482 N N . LEU A 1 189 ? 4.496 22.422 -2.148 1 98.81 189 LEU A N 1
ATOM 1483 C CA . LEU A 1 189 ? 3.107 22.219 -1.746 1 98.81 189 LEU A CA 1
ATOM 1484 C C . LEU A 1 189 ? 2.93 22.5 -0.258 1 98.81 189 LEU A C 1
ATOM 1486 O O . LEU A 1 189 ? 1.827 22.828 0.189 1 98.81 189 LEU A O 1
ATOM 1490 N N . ILE A 1 190 ? 3.896 22.375 0.592 1 98.88 190 ILE A N 1
ATOM 1491 C CA . ILE A 1 190 ? 3.754 22.453 2.041 1 98.88 190 ILE A CA 1
ATOM 1492 C C . ILE A 1 190 ? 3.217 23.828 2.428 1 98.88 190 ILE A C 1
ATOM 1494 O O . ILE A 1 190 ? 3.758 24.859 2.004 1 98.88 190 ILE A O 1
ATOM 1498 N N . ASP A 1 191 ? 2.178 23.844 3.189 1 98.75 191 ASP A N 1
ATOM 1499 C CA . ASP A 1 191 ? 1.643 25.062 3.795 1 98.75 191 ASP A CA 1
ATOM 1500 C C . ASP A 1 191 ? 2.342 25.359 5.117 1 98.75 191 ASP A C 1
ATOM 1502 O O . ASP A 1 191 ? 1.806 25.078 6.191 1 98.75 191 ASP A O 1
ATOM 1506 N N . TRP A 1 192 ? 3.389 26.094 5.066 1 98.81 192 TRP A N 1
ATOM 1507 C CA . TRP A 1 192 ? 4.207 26.328 6.25 1 98.81 192 TRP A CA 1
ATOM 1508 C C . TRP A 1 192 ? 3.484 27.234 7.238 1 98.81 192 TRP A C 1
ATOM 1510 O O . TRP A 1 192 ? 3.812 27.25 8.43 1 98.81 192 TRP A O 1
ATOM 1520 N N . GLN A 1 193 ? 2.57 28.016 6.746 1 98.44 193 GLN A N 1
ATOM 1521 C CA . GLN A 1 193 ? 1.769 28.812 7.668 1 98.44 193 GLN A CA 1
ATOM 1522 C C . GLN A 1 193 ? 0.921 27.922 8.57 1 98.44 193 GLN A C 1
ATOM 1524 O O . GLN A 1 193 ? 0.85 28.141 9.781 1 98.44 193 GLN A O 1
ATOM 1529 N N . ARG A 1 194 ? 0.308 26.953 7.941 1 98.5 194 ARG A N 1
ATOM 1530 C CA . ARG A 1 194 ? -0.482 26.016 8.719 1 98.5 194 ARG A CA 1
ATOM 1531 C C . ARG A 1 194 ? 0.405 25.203 9.664 1 98.5 194 ARG A C 1
ATOM 1533 O O . ARG A 1 194 ? 0.028 24.953 10.812 1 98.5 194 ARG A O 1
ATOM 1540 N N . VAL A 1 195 ? 1.555 24.797 9.203 1 98.88 195 VAL A N 1
ATOM 1541 C CA . VAL A 1 195 ? 2.5 24.062 10.031 1 98.88 195 VAL A CA 1
ATOM 1542 C C . VAL A 1 195 ? 2.889 24.891 11.25 1 98.88 195 VAL A C 1
ATOM 1544 O O . VAL A 1 195 ? 2.926 24.391 12.367 1 98.88 195 VAL A O 1
ATOM 1547 N N . GLU A 1 196 ? 3.143 26.156 11.008 1 98.69 196 GLU A N 1
ATOM 1548 C CA . GLU A 1 196 ? 3.469 27.078 12.102 1 98.69 196 GLU A CA 1
ATOM 1549 C C . GLU A 1 196 ? 2.326 27.156 13.117 1 98.69 196 GLU A C 1
ATOM 1551 O O . GLU A 1 196 ? 2.555 27.078 14.32 1 98.69 196 GLU A O 1
ATOM 1556 N N . GLN A 1 197 ? 1.129 27.328 12.609 1 98.5 197 GLN A N 1
ATOM 1557 C CA . GLN A 1 197 ? -0.037 27.422 13.484 1 98.5 197 GLN A CA 1
ATOM 1558 C C . GLN A 1 197 ? -0.172 26.172 14.344 1 98.5 197 GLN A C 1
ATOM 1560 O O . GLN A 1 197 ? -0.433 26.266 15.547 1 98.5 197 GLN A O 1
ATOM 1565 N N . ARG A 1 198 ? 0.02 25.062 13.758 1 98.56 198 ARG A N 1
ATOM 1566 C CA . ARG A 1 198 ? -0.086 23.797 14.477 1 98.56 198 ARG A CA 1
ATOM 1567 C C . ARG A 1 198 ? 1.03 23.656 15.508 1 98.56 198 ARG A C 1
ATOM 1569 O O . ARG A 1 198 ? 0.807 23.141 16.609 1 98.56 198 ARG A O 1
ATOM 1576 N N . TYR A 1 199 ? 2.225 24.062 15.102 1 98.62 199 TYR A N 1
ATOM 1577 C CA . TYR A 1 199 ? 3.355 23.984 16.016 1 98.62 199 TYR A CA 1
ATOM 1578 C C . TYR A 1 199 ? 3.119 24.844 17.25 1 98.62 199 TYR A C 1
ATOM 1580 O O . TYR A 1 199 ? 3.33 24.391 18.391 1 98.62 199 TYR A O 1
ATOM 1588 N N . VAL A 1 200 ? 2.662 26.047 17.016 1 98.12 200 VAL A N 1
ATOM 1589 C CA . VAL A 1 200 ? 2.4 26.969 18.109 1 98.12 200 VAL A CA 1
ATOM 1590 C C . VAL A 1 200 ? 1.314 26.406 19.031 1 98.12 200 VAL A C 1
ATOM 1592 O O . VAL A 1 200 ? 1.446 26.422 20.25 1 98.12 200 VAL A O 1
ATOM 1595 N N . ALA A 1 201 ? 0.306 25.844 18.453 1 97.44 201 ALA A N 1
ATOM 1596 C CA . ALA A 1 201 ? -0.774 25.25 19.234 1 97.44 201 ALA A CA 1
ATOM 1597 C C . ALA A 1 201 ? -0.267 24.078 20.062 1 97.44 201 ALA A C 1
ATOM 1599 O O . ALA A 1 201 ? -0.694 23.891 21.203 1 97.44 201 ALA A O 1
ATOM 1600 N N . ALA A 1 202 ? 0.582 23.297 19.484 1 97.25 202 ALA A N 1
ATOM 1601 C CA . ALA A 1 202 ? 1.088 22.078 20.141 1 97.25 202 ALA A CA 1
ATOM 1602 C C . ALA A 1 202 ? 2.025 22.438 21.281 1 97.25 202 ALA A C 1
ATOM 1604 O O . ALA A 1 202 ? 2.191 21.641 22.219 1 97.25 202 ALA A O 1
ATOM 1605 N N . THR A 1 203 ? 2.633 23.578 21.281 1 95.19 203 THR A N 1
ATOM 1606 C CA . THR A 1 203 ? 3.67 23.906 22.25 1 95.19 203 THR A CA 1
ATOM 1607 C C . THR A 1 203 ? 3.189 24.984 23.219 1 95.19 203 THR A C 1
ATOM 1609 O O . THR A 1 203 ? 3.887 25.328 24.172 1 95.19 203 THR A O 1
ATOM 1612 N N . SER A 1 204 ? 2.082 25.688 22.844 1 87.5 204 SER A N 1
ATOM 1613 C CA . SER A 1 204 ? 1.524 26.703 23.734 1 87.5 204 SER A CA 1
ATOM 1614 C C . SER A 1 204 ? 0.777 26.047 24.906 1 87.5 204 SER A C 1
ATOM 1616 O O . SER A 1 204 ? 0.297 26.734 25.797 1 87.5 204 SER A O 1
ATOM 1618 N N . GLN A 1 205 ? 0.661 24.656 24.969 1 61.75 205 GLN A N 1
ATOM 1619 C CA . GLN A 1 205 ? 0.031 24.109 26.156 1 61.75 205 GLN A CA 1
ATOM 1620 C C . GLN A 1 205 ? 1.012 24.062 27.328 1 61.75 205 GLN A C 1
ATOM 1622 O O . GLN A 1 205 ? 2.221 23.938 27.125 1 61.75 205 GLN A O 1
ATOM 1627 N N . MET B 1 1 ? 27.219 -13.539 -8.695 1 83.75 1 MET B N 1
ATOM 1628 C CA . MET B 1 1 ? 26.719 -12.742 -9.805 1 83.75 1 MET B CA 1
ATOM 1629 C C . MET B 1 1 ? 25.344 -12.156 -9.484 1 83.75 1 MET B C 1
ATOM 1631 O O . MET B 1 1 ? 24.578 -12.742 -8.719 1 83.75 1 MET B O 1
ATOM 1635 N N . PRO B 1 2 ? 25.062 -10.867 -9.984 1 93.75 2 PRO B N 1
ATOM 1636 C CA . PRO B 1 2 ? 23.734 -10.305 -9.711 1 93.75 2 PRO B CA 1
ATOM 1637 C C . PRO B 1 2 ? 22.609 -11.141 -10.312 1 93.75 2 PRO B C 1
ATOM 1639 O O . PRO B 1 2 ? 22.781 -11.758 -11.367 1 93.75 2 PRO B O 1
ATOM 1642 N N . PHE B 1 3 ? 21.531 -11.203 -9.609 1 97.94 3 PHE B N 1
ATOM 1643 C CA . PHE B 1 3 ? 20.344 -11.844 -10.148 1 97.94 3 PHE B CA 1
ATOM 1644 C C . PHE B 1 3 ? 19.797 -11.047 -11.328 1 97.94 3 PHE B C 1
ATOM 1646 O O . PHE B 1 3 ? 20.047 -9.852 -11.445 1 97.94 3 PHE B O 1
ATOM 1653 N N . THR B 1 4 ? 19.047 -11.766 -12.18 1 97.62 4 THR B N 1
ATOM 1654 C CA . THR B 1 4 ? 18.469 -11.125 -13.352 1 97.62 4 THR B CA 1
ATOM 1655 C C . THR B 1 4 ? 16.953 -11.164 -13.305 1 97.62 4 THR B C 1
ATOM 1657 O O . THR B 1 4 ? 16.359 -12.047 -12.664 1 97.62 4 THR B O 1
ATOM 1660 N N . LEU B 1 5 ? 16.391 -10.164 -13.922 1 97 5 LEU B N 1
ATOM 1661 C CA . LEU B 1 5 ? 14.93 -10.094 -13.992 1 97 5 LEU B CA 1
ATOM 1662 C C . LEU B 1 5 ? 14.367 -11.25 -14.812 1 97 5 LEU B C 1
ATOM 1664 O O . LEU B 1 5 ? 14.727 -11.414 -15.984 1 97 5 LEU B O 1
ATOM 1668 N N . PRO B 1 6 ? 13.5 -12.055 -14.234 1 96.31 6 PRO B N 1
ATOM 1669 C CA . PRO B 1 6 ? 12.883 -13.102 -15.055 1 96.31 6 PRO B CA 1
ATOM 1670 C C . PRO B 1 6 ? 12.062 -12.539 -16.219 1 96.31 6 PRO B C 1
ATOM 1672 O O . PRO B 1 6 ? 11.391 -11.516 -16.062 1 96.31 6 PRO B O 1
ATOM 1675 N N . PRO B 1 7 ? 12.125 -13.172 -17.344 1 96.94 7 PRO B N 1
ATOM 1676 C CA . PRO B 1 7 ? 11.336 -12.68 -18.469 1 96.94 7 PRO B CA 1
ATOM 1677 C C . PRO B 1 7 ? 9.828 -12.844 -18.25 1 96.94 7 PRO B C 1
ATOM 1679 O O . PRO B 1 7 ? 9.398 -13.773 -17.562 1 96.94 7 PRO B O 1
ATOM 1682 N N . LEU B 1 8 ? 9.125 -11.945 -18.844 1 97.31 8 LEU B N 1
ATOM 1683 C CA . LEU B 1 8 ? 7.676 -12.133 -18.859 1 97.31 8 LEU B CA 1
ATOM 1684 C C . LEU B 1 8 ? 7.309 -13.391 -19.641 1 97.31 8 LEU B C 1
ATOM 1686 O O . LEU B 1 8 ? 7.898 -13.68 -20.688 1 97.31 8 LEU B O 1
ATOM 1690 N N . PRO B 1 9 ? 6.344 -14.086 -19.188 1 97.19 9 PRO B N 1
ATOM 1691 C CA . PRO B 1 9 ? 5.953 -15.32 -19.891 1 97.19 9 PRO B CA 1
ATOM 1692 C C . PRO B 1 9 ? 5.215 -15.047 -21.203 1 97.19 9 PRO B C 1
ATOM 1694 O O . PRO B 1 9 ? 4.969 -15.969 -21.969 1 97.19 9 PRO B O 1
ATOM 1697 N N . TRP B 1 10 ? 4.816 -13.828 -21.531 1 97.81 10 TRP B N 1
ATOM 1698 C CA . TRP B 1 10 ? 4.098 -13.383 -22.719 1 97.81 10 TRP B CA 1
ATOM 1699 C C . TRP B 1 10 ? 4.508 -11.969 -23.109 1 97.81 10 TRP B C 1
ATOM 1701 O O . TRP B 1 10 ? 5.227 -11.297 -22.359 1 97.81 10 TRP B O 1
ATOM 1711 N N . ALA B 1 11 ? 4.027 -11.594 -24.266 1 98.25 11 ALA B N 1
ATOM 1712 C CA . ALA B 1 11 ? 4.355 -10.25 -24.734 1 98.25 11 ALA B CA 1
ATOM 1713 C C . ALA B 1 11 ? 3.789 -9.188 -23.781 1 98.25 11 ALA B C 1
ATOM 1715 O O . ALA B 1 11 ? 2.73 -9.391 -23.188 1 98.25 11 ALA B O 1
ATOM 1716 N N . ILE B 1 12 ? 4.461 -8.055 -23.734 1 98.12 12 ILE B N 1
ATOM 1717 C CA . ILE B 1 12 ? 4.16 -7.043 -22.719 1 98.12 12 ILE B CA 1
ATOM 1718 C C . ILE B 1 12 ? 2.75 -6.5 -22.938 1 98.12 12 ILE B C 1
ATOM 1720 O O . ILE B 1 12 ? 2.123 -5.988 -22.016 1 98.12 12 ILE B O 1
ATOM 1724 N N . ASP B 1 13 ? 2.225 -6.609 -24.156 1 98.31 13 ASP B N 1
ATOM 1725 C CA . ASP B 1 13 ? 0.892 -6.098 -24.469 1 98.31 13 ASP B CA 1
ATOM 1726 C C . ASP B 1 13 ? -0.122 -7.234 -24.578 1 98.31 13 ASP B C 1
ATOM 1728 O O . ASP B 1 13 ? -1.249 -7.027 -25.031 1 98.31 13 ASP B O 1
ATOM 1732 N N . ALA B 1 14 ? 0.298 -8.383 -24.188 1 98.5 14 ALA B N 1
ATOM 1733 C CA . ALA B 1 14 ? -0.492 -9.578 -24.469 1 98.5 14 ALA B CA 1
ATOM 1734 C C . ALA B 1 14 ? -1.794 -9.57 -23.672 1 98.5 14 ALA B C 1
ATOM 1736 O O . ALA B 1 14 ? -2.768 -10.227 -24.047 1 98.5 14 ALA B O 1
ATOM 1737 N N . LEU B 1 15 ? -1.846 -8.859 -22.547 1 98.5 15 LEU B N 1
ATOM 1738 C CA . LEU B 1 15 ? -3.008 -8.898 -21.672 1 98.5 15 LEU B CA 1
ATOM 1739 C C . LEU B 1 15 ? -3.93 -7.711 -21.938 1 98.5 15 LEU B C 1
ATOM 1741 O O . LEU B 1 15 ? -4.961 -7.566 -21.266 1 98.5 15 LEU B O 1
ATOM 1745 N N . GLU B 1 16 ? -3.623 -6.883 -22.859 1 97.81 16 GLU B N 1
ATOM 1746 C CA . GLU B 1 16 ? -4.328 -5.625 -23.094 1 97.81 16 GLU B CA 1
ATOM 1747 C C . GLU B 1 16 ? -5.812 -5.867 -23.359 1 97.81 16 GLU B C 1
ATOM 1749 O O . GLU B 1 16 ? -6.668 -5.195 -22.781 1 97.81 16 GLU B O 1
ATOM 1754 N N . SER B 1 17 ? -6.086 -6.844 -24.203 1 97.06 17 SER B N 1
ATOM 1755 C CA . SER B 1 17 ? -7.473 -7.109 -24.578 1 97.06 17 SER B CA 1
ATOM 1756 C C . SER B 1 17 ? -8.25 -7.715 -23.406 1 97.06 17 SER B C 1
ATOM 1758 O O . SER B 1 17 ? -9.484 -7.777 -23.453 1 97.06 17 SER B O 1
ATOM 1760 N N . LYS B 1 18 ? -7.504 -8.039 -22.406 1 97.38 18 LYS B N 1
ATOM 1761 C CA . LYS B 1 18 ? -8.133 -8.68 -21.25 1 97.38 18 LYS B CA 1
ATOM 1762 C C . LYS B 1 18 ? -8.227 -7.723 -20.078 1 97.38 18 LYS B C 1
ATOM 1764 O O . LYS B 1 18 ? -8.594 -8.125 -18.969 1 97.38 18 LYS B O 1
ATOM 1769 N N . GLY B 1 19 ? -7.82 -6.551 -20.281 1 97.25 19 GLY B N 1
ATOM 1770 C CA . GLY B 1 19 ? -8.109 -5.551 -19.266 1 97.25 19 GLY B CA 1
ATOM 1771 C C . GLY B 1 19 ? -6.887 -5.125 -18.484 1 97.25 19 GLY B C 1
ATOM 1772 O O . GLY B 1 19 ? -6.984 -4.309 -17.562 1 97.25 19 GLY B O 1
ATOM 1773 N N . MET B 1 20 ? -5.727 -5.707 -18.688 1 98.06 20 MET B N 1
ATOM 1774 C CA . MET B 1 20 ? -4.465 -5.203 -18.156 1 98.06 20 MET B CA 1
ATOM 1775 C C . MET B 1 20 ? -3.633 -4.543 -19.25 1 98.06 20 MET B C 1
ATOM 1777 O O . MET B 1 20 ? -3.066 -5.23 -20.109 1 98.06 20 MET B O 1
ATOM 1781 N N . SER B 1 21 ? -3.559 -3.273 -19.172 1 98.5 21 SER B N 1
ATOM 1782 C CA . SER B 1 21 ? -3.02 -2.494 -20.281 1 98.5 21 SER B CA 1
ATOM 1783 C C . SER B 1 21 ? -1.51 -2.674 -20.391 1 98.5 21 SER B C 1
ATOM 1785 O O . SER B 1 21 ? -0.839 -3.006 -19.422 1 98.5 21 SER B O 1
ATOM 1787 N N . GLN B 1 22 ? -1.022 -2.439 -21.594 1 98.56 22 GLN B N 1
ATOM 1788 C CA . GLN B 1 22 ? 0.42 -2.406 -21.812 1 98.56 22 GLN B CA 1
ATOM 1789 C C . GLN B 1 22 ? 1.091 -1.38 -20.906 1 98.56 22 GLN B C 1
ATOM 1791 O O . GLN B 1 22 ? 2.189 -1.616 -20.391 1 98.56 22 GLN B O 1
ATOM 1796 N N . ARG B 1 23 ? 0.448 -0.231 -20.797 1 98.5 23 ARG B N 1
ATOM 1797 C CA . ARG B 1 23 ? 1.001 0.823 -19.953 1 98.5 23 ARG B CA 1
ATOM 1798 C C . ARG B 1 23 ? 1.19 0.334 -18.516 1 98.5 23 ARG B C 1
ATOM 1800 O O . ARG B 1 23 ? 2.24 0.558 -17.906 1 98.5 23 ARG B O 1
ATOM 1807 N N . THR B 1 24 ? 0.18 -0.313 -17.938 1 98.62 24 THR B N 1
ATOM 1808 C CA . THR B 1 24 ? 0.286 -0.885 -16.609 1 98.62 24 THR B CA 1
ATOM 1809 C C . THR B 1 24 ? 1.464 -1.852 -16.516 1 98.62 24 THR B C 1
ATOM 1811 O O . THR B 1 24 ? 2.254 -1.796 -15.57 1 98.62 24 THR B O 1
ATOM 1814 N N . MET B 1 25 ? 1.626 -2.646 -17.531 1 98.5 25 MET B N 1
ATOM 1815 C CA . MET B 1 25 ? 2.684 -3.652 -17.516 1 98.5 25 MET B CA 1
ATOM 1816 C C . MET B 1 25 ? 4.059 -3 -17.625 1 98.5 25 MET B C 1
ATOM 1818 O O . MET B 1 25 ? 5.027 -3.482 -17.031 1 98.5 25 MET B O 1
ATOM 1822 N N . GLU B 1 26 ? 4.156 -1.974 -18.391 1 98.69 26 GLU B N 1
ATOM 1823 C CA . GLU B 1 26 ? 5.422 -1.261 -18.547 1 98.69 26 GLU B CA 1
ATOM 1824 C C . GLU B 1 26 ? 5.906 -0.708 -17.219 1 98.69 26 GLU B C 1
ATOM 1826 O O . GLU B 1 26 ? 7.105 -0.743 -16.922 1 98.69 26 GLU B O 1
ATOM 1831 N N . PHE B 1 27 ? 5.012 -0.221 -16.438 1 98.81 27 PHE B N 1
ATOM 1832 C CA . PHE B 1 27 ? 5.402 0.3 -15.125 1 98.81 27 PHE B CA 1
ATOM 1833 C C . PHE B 1 27 ? 5.531 -0.828 -14.109 1 98.81 27 PHE B C 1
ATOM 1835 O O . PHE B 1 27 ? 6.484 -0.86 -13.328 1 98.81 27 PHE B O 1
ATOM 1842 N N . HIS B 1 28 ? 4.566 -1.75 -14.094 1 98.81 28 HIS B N 1
ATOM 1843 C CA . HIS B 1 28 ? 4.504 -2.826 -13.109 1 98.81 28 HIS B CA 1
ATOM 1844 C C . HIS B 1 28 ? 5.695 -3.771 -13.258 1 98.81 28 HIS B C 1
ATOM 1846 O O . HIS B 1 28 ? 6.441 -3.984 -12.297 1 98.81 28 HIS B O 1
ATOM 1852 N N . TYR B 1 29 ? 5.945 -4.277 -14.422 1 98.56 29 TYR B N 1
ATOM 1853 C CA . TYR B 1 29 ? 7.07 -5.156 -14.711 1 98.56 29 TYR B CA 1
ATOM 1854 C C . TYR B 1 29 ? 8.336 -4.348 -14.992 1 98.56 29 TYR B C 1
ATOM 1856 O O . TYR B 1 29 ? 9.383 -4.59 -14.383 1 98.56 29 TYR B O 1
ATOM 1864 N N . GLY B 1 30 ? 8.242 -3.381 -15.82 1 98.25 30 GLY B N 1
ATOM 1865 C CA . GLY B 1 30 ? 9.398 -2.662 -16.344 1 98.25 30 GLY B CA 1
ATOM 1866 C C . GLY B 1 30 ? 10.031 -1.733 -15.328 1 98.25 30 GLY B C 1
ATOM 1867 O O . GLY B 1 30 ? 11.219 -1.414 -15.422 1 98.25 30 GLY B O 1
ATOM 1868 N N . LYS B 1 31 ? 9.258 -1.271 -14.344 1 98.62 31 LYS B N 1
ATOM 1869 C CA . LYS B 1 31 ? 9.797 -0.32 -13.375 1 98.62 31 LYS B CA 1
ATOM 1870 C C . LYS B 1 31 ? 9.766 -0.898 -11.961 1 98.62 31 LYS B C 1
ATOM 1872 O O . LYS B 1 31 ? 10.812 -1.098 -11.344 1 98.62 31 LYS B O 1
ATOM 1877 N N . HIS B 1 32 ? 8.594 -1.31 -11.422 1 98.75 32 HIS B N 1
ATOM 1878 C CA . HIS B 1 32 ? 8.484 -1.765 -10.039 1 98.75 32 HIS B CA 1
ATOM 1879 C C . HIS B 1 32 ? 9.25 -3.066 -9.828 1 98.75 32 HIS B C 1
ATOM 1881 O O . HIS B 1 32 ? 10.125 -3.139 -8.969 1 98.75 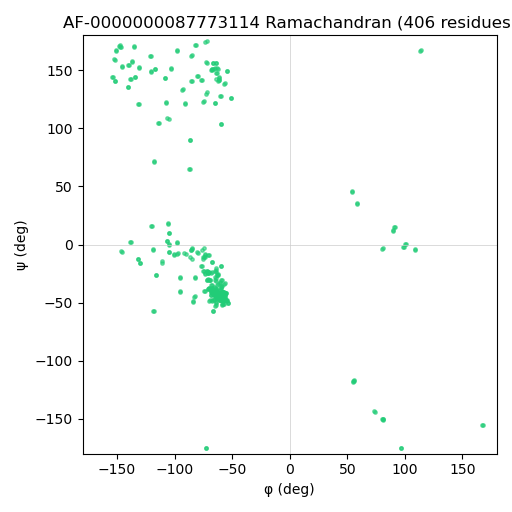32 HIS B O 1
ATOM 1887 N N . HIS B 1 33 ? 8.906 -4.117 -10.609 1 98.81 33 HIS B N 1
ATOM 1888 C CA . HIS B 1 33 ? 9.602 -5.391 -10.477 1 98.81 33 HIS B CA 1
ATOM 1889 C C . HIS B 1 33 ? 11.109 -5.219 -10.672 1 98.81 33 HIS B C 1
ATOM 1891 O O . HIS B 1 33 ? 11.898 -5.727 -9.875 1 98.81 33 HIS B O 1
ATOM 1897 N N . THR B 1 34 ? 11.469 -4.473 -11.664 1 98.62 34 THR B N 1
ATOM 1898 C CA . THR B 1 34 ? 12.867 -4.211 -11.969 1 98.62 34 THR B CA 1
ATOM 1899 C C . THR B 1 34 ? 13.555 -3.498 -10.805 1 98.62 34 THR B C 1
ATOM 1901 O O . THR B 1 34 ? 14.68 -3.834 -10.438 1 98.62 34 THR B O 1
ATOM 1904 N N . ALA B 1 35 ? 12.875 -2.545 -10.234 1 98.44 35 ALA B N 1
ATOM 1905 C CA . ALA B 1 35 ? 13.453 -1.798 -9.117 1 98.44 35 ALA B CA 1
ATOM 1906 C C . ALA B 1 35 ? 13.703 -2.709 -7.918 1 98.44 35 ALA B C 1
ATOM 1908 O O . ALA B 1 35 ? 14.727 -2.582 -7.242 1 98.44 35 ALA B O 1
ATOM 1909 N N . TYR B 1 36 ? 12.742 -3.629 -7.617 1 98.62 36 TYR B N 1
ATOM 1910 C CA . TYR B 1 36 ? 12.945 -4.559 -6.512 1 98.62 36 TYR B CA 1
ATOM 1911 C C . TYR B 1 36 ? 14.195 -5.41 -6.742 1 98.62 36 TYR B C 1
ATOM 1913 O O . TYR B 1 36 ? 14.969 -5.652 -5.816 1 98.62 36 TYR B O 1
ATOM 1921 N N . LEU B 1 37 ? 14.344 -5.863 -7.98 1 98.69 37 LEU B N 1
ATOM 1922 C CA . LEU B 1 37 ? 15.508 -6.68 -8.328 1 98.69 37 LEU B CA 1
ATOM 1923 C C . LEU B 1 37 ? 16.797 -5.887 -8.172 1 98.69 37 LEU B C 1
ATOM 1925 O O . LEU B 1 37 ? 17.766 -6.375 -7.578 1 98.69 37 LEU B O 1
ATOM 1929 N N . ASN B 1 38 ? 16.844 -4.699 -8.75 1 98.56 38 ASN B N 1
ATOM 1930 C CA . ASN B 1 38 ? 18.031 -3.855 -8.656 1 98.56 38 ASN B CA 1
ATOM 1931 C C . ASN B 1 38 ? 18.391 -3.547 -7.203 1 98.56 38 ASN B C 1
ATOM 1933 O O . ASN B 1 38 ? 19.562 -3.613 -6.82 1 98.56 38 ASN B O 1
ATOM 1937 N N . ASN B 1 39 ? 17.406 -3.176 -6.434 1 98.44 39 ASN B N 1
ATOM 1938 C CA . ASN B 1 39 ? 17.625 -2.906 -5.016 1 98.44 39 ASN B CA 1
ATOM 1939 C C . ASN B 1 39 ? 18.172 -4.133 -4.293 1 98.44 39 ASN B C 1
ATOM 1941 O O . ASN B 1 39 ? 19.094 -4.02 -3.477 1 98.44 39 ASN B O 1
ATOM 1945 N N . LEU B 1 40 ? 17.594 -5.289 -4.598 1 98.69 40 LEU B N 1
ATOM 1946 C CA . LEU B 1 40 ? 18.094 -6.523 -3.998 1 98.69 40 LEU B CA 1
ATOM 1947 C C . LEU B 1 40 ? 19.562 -6.738 -4.336 1 98.69 40 LEU B C 1
ATOM 1949 O O . LEU B 1 40 ? 20.375 -6.977 -3.443 1 98.69 40 LEU B O 1
ATOM 1953 N N . ASN B 1 41 ? 19.844 -6.664 -5.586 1 98.75 41 ASN B N 1
ATOM 1954 C CA . ASN B 1 41 ? 21.219 -6.852 -6.027 1 98.75 41 ASN B CA 1
ATOM 1955 C C . ASN B 1 41 ? 22.172 -5.887 -5.324 1 98.75 41 ASN B C 1
ATOM 1957 O O . ASN B 1 41 ? 23.266 -6.277 -4.91 1 98.75 41 ASN B O 1
ATOM 1961 N N . GLY B 1 42 ? 21.781 -4.637 -5.164 1 98.44 42 GLY B N 1
ATOM 1962 C CA . GLY B 1 42 ? 22.594 -3.674 -4.43 1 98.44 42 GLY B CA 1
ATOM 1963 C C . GLY B 1 42 ? 22.766 -4.039 -2.969 1 98.44 42 GLY B C 1
ATOM 1964 O O . GLY B 1 42 ? 23.859 -3.879 -2.414 1 98.44 42 GLY B O 1
ATOM 1965 N N . GLN B 1 43 ? 21.781 -4.531 -2.367 1 98.19 43 GLN B N 1
ATOM 1966 C CA . GLN B 1 43 ? 21.766 -4.84 -0.941 1 98.19 43 GLN B CA 1
ATOM 1967 C C . GLN B 1 43 ? 22.641 -6.051 -0.634 1 98.19 43 GLN B C 1
ATOM 1969 O O . GLN B 1 43 ? 23.234 -6.141 0.447 1 98.19 43 GLN B O 1
ATOM 1974 N N . ILE B 1 44 ? 22.766 -6.988 -1.557 1 98.25 44 ILE B N 1
ATOM 1975 C CA . ILE B 1 44 ? 23.422 -8.25 -1.223 1 98.25 44 ILE B CA 1
ATOM 1976 C C . ILE B 1 44 ? 24.812 -8.281 -1.83 1 98.25 44 ILE B C 1
ATOM 1978 O O . ILE B 1 44 ? 25.562 -9.242 -1.63 1 98.25 44 ILE B O 1
ATOM 1982 N N . ALA B 1 45 ? 25.125 -7.285 -2.629 1 98 45 ALA B N 1
ATOM 1983 C CA . ALA B 1 45 ? 26.422 -7.227 -3.285 1 98 45 ALA B CA 1
ATOM 1984 C C . ALA B 1 45 ? 27.547 -7.406 -2.277 1 98 45 ALA B C 1
ATOM 1986 O O . ALA B 1 45 ? 27.609 -6.711 -1.261 1 98 45 ALA B O 1
ATOM 1987 N N . GLY B 1 46 ? 28.422 -8.328 -2.492 1 97.06 46 GLY B N 1
ATOM 1988 C CA . GLY B 1 46 ? 29.594 -8.555 -1.654 1 97.06 46 GLY B CA 1
ATOM 1989 C C . GLY B 1 46 ? 29.281 -9.352 -0.4 1 97.06 46 GLY B C 1
ATOM 1990 O O . GLY B 1 46 ? 30.172 -9.625 0.403 1 97.06 46 GLY B O 1
ATOM 1991 N N . LYS B 1 47 ? 28.078 -9.688 -0.155 1 96.5 47 LYS B N 1
ATOM 1992 C CA . LYS B 1 47 ? 27.672 -10.469 1.009 1 96.5 47 LYS B CA 1
ATOM 1993 C C . LYS B 1 47 ? 27.516 -11.945 0.65 1 96.5 47 LYS B C 1
ATOM 1995 O O . LYS B 1 47 ? 27.5 -12.305 -0.529 1 96.5 47 LYS B O 1
ATOM 2000 N N . ALA B 1 48 ? 27.406 -12.844 1.622 1 96.88 48 ALA B N 1
ATOM 2001 C CA . ALA B 1 48 ? 27.188 -14.273 1.429 1 96.88 48 ALA B CA 1
ATOM 2002 C C . ALA B 1 48 ? 25.891 -14.531 0.67 1 96.88 48 ALA B C 1
ATOM 2004 O O . ALA B 1 48 ? 25.797 -15.484 -0.103 1 96.88 48 ALA B O 1
ATOM 2005 N N . LEU B 1 49 ? 24.906 -13.68 0.829 1 97.5 49 LEU B N 1
ATOM 2006 C CA . LEU B 1 49 ? 23.594 -13.812 0.198 1 97.5 49 LEU B CA 1
ATOM 2007 C C . LEU B 1 49 ? 23.719 -13.812 -1.322 1 97.5 49 LEU B C 1
ATOM 2009 O O . LEU B 1 49 ? 22.906 -14.43 -2.018 1 97.5 49 LEU B O 1
ATOM 2013 N N . GLU B 1 50 ? 24.672 -13.078 -1.805 1 96.44 50 GLU B N 1
ATOM 2014 C CA . GLU B 1 50 ? 24.891 -12.961 -3.244 1 96.44 50 GLU B CA 1
ATOM 2015 C C . GLU B 1 50 ? 25.281 -14.305 -3.859 1 96.44 50 GLU B C 1
ATOM 2017 O O . GLU B 1 50 ? 25.125 -14.5 -5.066 1 96.44 50 GLU B O 1
ATOM 2022 N N . GLN B 1 51 ? 25.766 -15.234 -3.043 1 96.25 51 GLN B N 1
ATOM 2023 C CA . GLN B 1 51 ? 26.266 -16.516 -3.523 1 96.25 51 GLN B CA 1
ATOM 2024 C C . GLN B 1 51 ? 25.172 -17.578 -3.529 1 96.25 51 GLN B C 1
ATOM 2026 O O . GLN B 1 51 ? 25.375 -18.688 -4.008 1 96.25 51 GLN B O 1
ATOM 2031 N N . LEU B 1 52 ? 24.062 -17.219 -2.979 1 97 52 LEU B N 1
ATOM 2032 C CA . LEU B 1 52 ? 22.953 -18.172 -2.996 1 97 52 LEU B CA 1
ATOM 2033 C C . LEU B 1 52 ? 22.469 -18.422 -4.422 1 97 52 LEU B C 1
ATOM 2035 O O . LEU B 1 52 ? 22.562 -17.531 -5.277 1 97 52 LEU B O 1
ATOM 2039 N N . PRO B 1 53 ? 21.953 -19.578 -4.688 1 96.12 53 PRO B N 1
ATOM 2040 C CA . PRO B 1 53 ? 21.688 -19.984 -6.066 1 96.12 53 PRO B CA 1
ATOM 2041 C C . PRO B 1 53 ? 20.453 -19.328 -6.652 1 96.12 53 PRO B C 1
ATOM 2043 O O . PRO B 1 53 ? 20.25 -19.359 -7.867 1 96.12 53 PRO B O 1
ATOM 2046 N N . SER B 1 54 ? 19.562 -18.797 -5.773 1 98 54 SER B N 1
ATOM 2047 C CA . SER B 1 54 ? 18.328 -18.203 -6.293 1 98 54 SER B CA 1
ATOM 2048 C C . SER B 1 54 ? 17.812 -17.109 -5.359 1 98 54 SER B C 1
ATOM 2050 O O . SER B 1 54 ? 18.141 -17.109 -4.172 1 98 54 SER B O 1
ATOM 2052 N N . VAL B 1 55 ? 16.984 -16.234 -5.91 1 98.5 55 VAL B N 1
ATOM 2053 C CA . VAL B 1 55 ? 16.328 -15.203 -5.117 1 98.5 55 VAL B CA 1
ATOM 2054 C C . VAL B 1 55 ? 15.414 -15.844 -4.074 1 98.5 55 VAL B C 1
ATOM 2056 O O . VAL B 1 55 ? 15.266 -15.328 -2.963 1 98.5 55 VAL B O 1
ATOM 2059 N N . HIS B 1 56 ? 14.828 -16.969 -4.477 1 98.44 56 HIS B N 1
ATOM 2060 C CA . HIS B 1 56 ? 13.969 -17.688 -3.551 1 98.44 56 HIS B CA 1
ATOM 2061 C C . HIS B 1 56 ? 14.711 -18.062 -2.273 1 98.44 56 HIS B C 1
ATOM 2063 O O . HIS B 1 56 ? 14.188 -17.891 -1.171 1 98.44 56 HIS B O 1
ATOM 2069 N N . GLU B 1 57 ? 15.898 -18.531 -2.414 1 98.31 57 GLU B N 1
ATOM 2070 C CA . GLU B 1 57 ? 16.703 -18.891 -1.252 1 98.31 57 GLU B CA 1
ATOM 2071 C C . GLU B 1 57 ? 17.078 -17.656 -0.441 1 98.31 57 GLU B C 1
ATOM 2073 O O . GLU B 1 57 ? 17.125 -17.703 0.79 1 98.31 57 GLU B O 1
ATOM 2078 N N . VAL B 1 58 ? 17.391 -16.562 -1.161 1 98.69 58 VAL B N 1
ATOM 2079 C CA . VAL B 1 58 ? 17.672 -15.312 -0.458 1 98.69 58 VAL B CA 1
ATOM 2080 C C . VAL B 1 58 ? 16.453 -14.922 0.389 1 98.69 58 VAL B C 1
ATOM 2082 O O . VAL B 1 58 ? 16.609 -14.578 1.564 1 98.69 58 VAL B O 1
ATOM 2085 N N . MET B 1 59 ? 15.289 -14.984 -0.195 1 98.75 59 MET B N 1
ATOM 2086 C CA . MET B 1 59 ? 14.047 -14.641 0.495 1 98.75 59 MET B CA 1
ATOM 2087 C C . MET B 1 59 ? 13.867 -15.484 1.754 1 98.75 59 MET B C 1
ATOM 2089 O O . MET B 1 59 ? 13.633 -14.945 2.836 1 98.75 59 MET B O 1
ATOM 2093 N N . LEU B 1 60 ? 13.992 -16.781 1.629 1 98.5 60 LEU B N 1
ATOM 2094 C CA . LEU B 1 60 ? 13.773 -17.672 2.758 1 98.5 60 LEU B CA 1
ATOM 2095 C C . LEU B 1 60 ? 14.773 -17.406 3.873 1 98.5 60 LEU B C 1
ATOM 2097 O O . LEU B 1 60 ? 14.414 -17.375 5.051 1 98.5 60 LEU B O 1
ATOM 2101 N N . GLN B 1 61 ? 16 -17.188 3.504 1 98.31 61 GLN B N 1
ATOM 2102 C CA . GLN B 1 61 ? 17.047 -16.938 4.492 1 98.31 61 GLN B CA 1
ATOM 2103 C C . GLN B 1 61 ? 16.828 -15.609 5.199 1 98.31 61 GLN B C 1
ATOM 2105 O O . GLN B 1 61 ? 17.062 -15.492 6.406 1 98.31 61 GLN B O 1
ATOM 2110 N N . THR B 1 6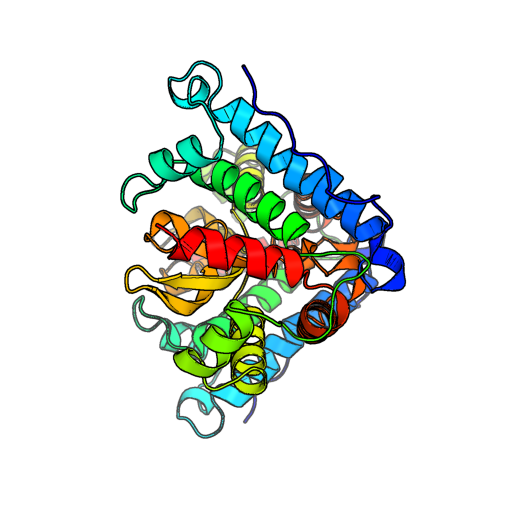2 ? 16.406 -14.656 4.516 1 98.75 62 THR B N 1
ATOM 2111 C CA . THR B 1 62 ? 16.297 -13.312 5.066 1 98.75 62 THR B CA 1
ATOM 2112 C C . THR B 1 62 ? 14.977 -13.125 5.801 1 98.75 62 THR B C 1
ATOM 2114 O O . THR B 1 62 ? 14.773 -12.102 6.469 1 98.75 62 THR B O 1
ATOM 2117 N N . TRP B 1 63 ? 14.07 -13.984 5.66 1 98.56 63 TRP B N 1
ATOM 2118 C CA . TRP B 1 63 ? 12.914 -14.016 6.547 1 98.56 63 TRP B CA 1
ATOM 2119 C C . TRP B 1 63 ? 13.344 -14.141 8 1 98.56 63 TRP B C 1
ATOM 2121 O O . TRP B 1 63 ? 12.719 -13.555 8.898 1 98.56 63 TRP B O 1
ATOM 2131 N N . ASN B 1 64 ? 14.422 -14.844 8.141 1 97.94 64 ASN B N 1
ATOM 2132 C CA . ASN B 1 64 ? 15.102 -14.898 9.438 1 97.94 64 ASN B CA 1
ATOM 2133 C C . ASN B 1 64 ? 14.148 -15.328 10.547 1 97.94 64 ASN B C 1
ATOM 2135 O O . ASN B 1 64 ? 14.039 -14.648 11.57 1 97.94 64 ASN B O 1
ATOM 2139 N N . ASN B 1 65 ? 13.352 -16.359 10.312 1 96.31 65 ASN B N 1
ATOM 2140 C CA . ASN B 1 65 ? 12.461 -16.984 11.281 1 96.31 65 ASN B CA 1
ATOM 2141 C C . ASN B 1 65 ? 11.453 -15.992 11.852 1 96.31 65 ASN B C 1
ATOM 2143 O O . ASN B 1 65 ? 11.211 -15.969 13.062 1 96.31 65 ASN B O 1
ATOM 2147 N N . GLY B 1 66 ? 11.07 -15.141 11.031 1 96.25 66 GLY B N 1
ATOM 2148 C CA . GLY B 1 66 ? 10.023 -14.211 11.422 1 96.25 66 GLY B CA 1
ATOM 2149 C C . GLY B 1 66 ? 10.547 -12.844 11.805 1 96.25 66 GLY B C 1
ATOM 2150 O O . GLY B 1 66 ? 9.781 -11.961 12.195 1 96.25 66 GLY B O 1
ATOM 2151 N N . ASN B 1 67 ? 11.805 -12.633 11.75 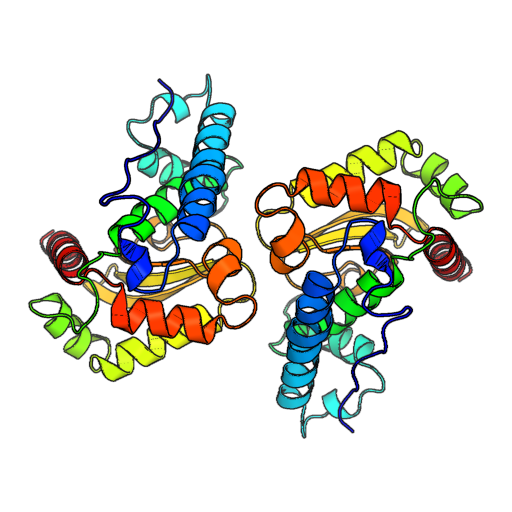1 97.56 67 ASN B N 1
ATOM 2152 C CA . ASN B 1 67 ? 12.461 -11.352 11.961 1 97.56 67 ASN B CA 1
ATOM 2153 C C . ASN B 1 67 ? 13.203 -10.883 10.711 1 97.56 67 ASN B C 1
ATOM 2155 O O . ASN B 1 67 ? 14.438 -10.852 10.695 1 97.56 67 ASN B O 1
ATOM 2159 N N . PRO B 1 68 ? 12.477 -10.516 9.766 1 98 68 PRO B N 1
ATOM 2160 C CA . PRO B 1 68 ? 13.055 -10.266 8.445 1 98 68 PRO B CA 1
ATOM 2161 C C . PRO B 1 68 ? 14.18 -9.234 8.477 1 98 68 PRO B C 1
ATOM 2163 O O . PRO B 1 68 ? 14.102 -8.25 9.219 1 98 68 PRO B O 1
ATOM 2166 N N . THR B 1 69 ? 15.203 -9.531 7.73 1 98 69 THR B N 1
ATOM 2167 C CA . THR B 1 69 ? 16.281 -8.562 7.504 1 98 69 THR B CA 1
ATOM 2168 C C . THR B 1 69 ? 15.898 -7.582 6.398 1 98 69 THR B C 1
ATOM 2170 O O . THR B 1 69 ? 14.875 -7.758 5.734 1 98 69 THR B O 1
ATOM 2173 N N . PRO B 1 70 ? 16.672 -6.535 6.16 1 96.5 70 PRO B N 1
ATOM 2174 C CA . PRO B 1 70 ? 16.328 -5.492 5.184 1 96.5 70 PRO B CA 1
ATOM 2175 C C . PRO B 1 70 ? 16.234 -6.031 3.758 1 96.5 70 PRO B C 1
ATOM 2177 O O . PRO B 1 70 ? 15.492 -5.484 2.938 1 96.5 70 PRO B O 1
ATOM 2180 N N . GLU B 1 71 ? 16.922 -7.102 3.479 1 98.38 71 GLU B N 1
ATOM 2181 C CA . GLU B 1 71 ? 16.953 -7.652 2.127 1 98.38 71 GLU B CA 1
ATOM 2182 C C . GLU B 1 71 ? 15.648 -8.375 1.798 1 98.38 71 GLU B C 1
ATOM 2184 O O . GLU B 1 71 ? 15.305 -8.555 0.626 1 98.38 71 GLU B O 1
ATOM 2189 N N . PHE B 1 72 ? 14.914 -8.812 2.799 1 98.81 72 PHE B N 1
ATOM 2190 C CA . PHE B 1 72 ? 13.758 -9.688 2.631 1 98.81 72 PHE B CA 1
ATOM 2191 C C . PHE B 1 72 ? 12.727 -9.047 1.711 1 98.81 72 PHE B C 1
ATOM 2193 O O . PHE B 1 72 ? 12.242 -9.68 0.772 1 98.81 72 PHE B O 1
ATOM 2200 N N . ASN B 1 73 ? 12.43 -7.766 1.962 1 98.69 73 ASN B N 1
ATOM 2201 C CA . ASN B 1 73 ? 11.359 -7.102 1.227 1 98.69 73 ASN B CA 1
ATOM 2202 C C . ASN B 1 73 ? 11.609 -7.145 -0.279 1 98.69 73 ASN B C 1
ATOM 2204 O O . ASN B 1 73 ? 10.703 -7.48 -1.049 1 98.69 73 ASN B O 1
ATOM 2208 N N . ASN B 1 74 ? 12.797 -6.859 -0.677 1 98.81 74 ASN B N 1
ATOM 2209 C CA . ASN B 1 74 ? 13.086 -6.828 -2.105 1 98.81 74 ASN B CA 1
ATOM 2210 C C . ASN B 1 74 ? 13.156 -8.234 -2.693 1 98.81 74 ASN B C 1
ATOM 2212 O O . ASN B 1 74 ? 12.672 -8.477 -3.799 1 98.81 74 ASN B O 1
ATOM 2216 N N . ALA B 1 75 ? 13.75 -9.156 -1.951 1 98.88 75 ALA B N 1
ATOM 2217 C CA . ALA B 1 75 ? 13.789 -10.539 -2.424 1 98.88 75 ALA B CA 1
ATOM 2218 C C . ALA B 1 75 ? 12.383 -11.102 -2.602 1 98.88 75 ALA B C 1
ATOM 2220 O O . ALA B 1 75 ? 12.062 -11.68 -3.645 1 98.88 75 ALA B O 1
ATOM 2221 N N . ALA B 1 76 ? 11.586 -10.898 -1.609 1 98.94 76 ALA B N 1
ATOM 2222 C CA . ALA B 1 76 ? 10.219 -11.406 -1.644 1 98.94 76 ALA B CA 1
ATOM 2223 C C . ALA B 1 76 ? 9.414 -10.75 -2.766 1 98.94 76 ALA B C 1
ATOM 2225 O O . ALA B 1 76 ? 8.617 -11.406 -3.434 1 98.94 76 ALA B O 1
ATOM 2226 N N . GLN B 1 77 ? 9.609 -9.477 -2.949 1 98.88 77 GLN B N 1
ATOM 2227 C CA . GLN B 1 77 ? 8.875 -8.773 -3.998 1 98.88 77 GLN B CA 1
ATOM 2228 C C . GLN B 1 77 ? 9.266 -9.289 -5.383 1 98.88 77 GLN B C 1
ATOM 2230 O O . GLN B 1 77 ? 8.43 -9.367 -6.281 1 98.88 77 GLN B O 1
ATOM 2235 N N . VAL B 1 78 ? 10.531 -9.602 -5.562 1 98.88 78 VAL B N 1
ATOM 2236 C CA . VAL B 1 78 ? 10.953 -10.203 -6.824 1 98.88 78 VAL B CA 1
ATOM 2237 C C . VAL B 1 78 ? 10.219 -11.523 -7.043 1 98.88 78 VAL B C 1
ATOM 2239 O O . VAL B 1 78 ? 9.68 -11.766 -8.125 1 98.88 78 VAL B O 1
ATOM 2242 N N . ILE B 1 79 ? 10.164 -12.305 -6.02 1 98.88 79 ILE B N 1
ATOM 2243 C CA . ILE B 1 79 ? 9.547 -13.625 -6.094 1 98.88 79 ILE B CA 1
ATOM 2244 C C . ILE B 1 79 ? 8.039 -13.477 -6.305 1 98.88 79 ILE B C 1
ATOM 2246 O O . ILE B 1 79 ? 7.461 -14.125 -7.18 1 98.88 79 ILE B O 1
ATOM 2250 N N . ASN B 1 80 ? 7.379 -12.617 -5.488 1 98.94 80 ASN B N 1
ATOM 2251 C CA . ASN B 1 80 ? 5.938 -12.414 -5.582 1 98.94 80 ASN B CA 1
ATOM 2252 C C . ASN B 1 80 ? 5.523 -11.977 -6.984 1 98.94 80 ASN B C 1
ATOM 2254 O O . ASN B 1 80 ? 4.551 -12.492 -7.539 1 98.94 80 ASN B O 1
ATOM 2258 N N . HIS B 1 81 ? 6.242 -11.016 -7.527 1 98.94 81 HIS B N 1
ATOM 2259 C CA . HIS B 1 81 ? 5.871 -10.484 -8.836 1 98.94 81 HIS B CA 1
ATOM 2260 C C . HIS B 1 81 ? 6.098 -11.516 -9.93 1 98.94 81 HIS B C 1
ATOM 2262 O O . HIS B 1 81 ? 5.277 -11.648 -10.844 1 98.94 81 HIS B O 1
ATOM 2268 N N . THR B 1 82 ? 7.215 -12.211 -9.883 1 98.88 82 THR B N 1
ATOM 2269 C CA . THR B 1 82 ? 7.441 -13.281 -10.844 1 98.88 82 THR B CA 1
ATOM 2270 C C . THR B 1 82 ? 6.297 -14.289 -10.812 1 98.88 82 THR B C 1
ATOM 2272 O O . THR B 1 82 ? 5.762 -14.664 -11.859 1 98.88 82 THR B O 1
ATOM 2275 N N . PHE B 1 83 ? 5.973 -14.672 -9.586 1 98.88 83 PHE B N 1
ATOM 2276 C CA . PHE B 1 83 ? 4.879 -15.617 -9.391 1 98.88 83 PHE B CA 1
ATOM 2277 C C . PHE B 1 83 ? 3.574 -15.055 -9.938 1 98.88 83 PHE B C 1
ATOM 2279 O O . PHE B 1 83 ? 2.779 -15.789 -10.531 1 98.88 83 PHE B O 1
ATOM 2286 N N . PHE B 1 84 ? 3.312 -13.789 -9.812 1 98.94 84 PHE B N 1
ATOM 2287 C CA . PHE B 1 84 ? 2.109 -13.102 -10.266 1 98.94 84 PHE B CA 1
ATOM 2288 C C . PHE B 1 84 ? 2.006 -13.125 -11.781 1 98.94 84 PHE B C 1
ATOM 2290 O O . PHE B 1 84 ? 0.949 -13.445 -12.336 1 98.94 84 PHE B O 1
ATOM 2297 N N . TRP B 1 85 ? 3.105 -12.797 -12.477 1 98.81 85 TRP B N 1
ATOM 2298 C CA . TRP B 1 85 ? 3.088 -12.859 -13.93 1 98.81 85 TRP B CA 1
ATOM 2299 C C . TRP B 1 85 ? 2.738 -14.258 -14.414 1 98.81 85 TRP B C 1
ATOM 2301 O O . TRP B 1 85 ? 1.925 -14.43 -15.328 1 98.81 85 TRP B O 1
ATOM 2311 N N . GLU B 1 86 ? 3.301 -15.18 -13.742 1 98.5 86 GLU B N 1
ATOM 2312 C CA . GLU B 1 86 ? 3.131 -16.578 -14.141 1 98.5 86 GLU B CA 1
ATOM 2313 C C . GLU B 1 86 ? 1.747 -17.094 -13.758 1 98.5 86 GLU B C 1
ATOM 2315 O O . GLU B 1 86 ? 1.346 -18.188 -14.18 1 98.5 86 GLU B O 1
ATOM 2320 N N . SER B 1 87 ? 1.044 -16.344 -12.977 1 98.75 87 SER B N 1
ATOM 2321 C CA . SER B 1 87 ? -0.307 -16.719 -12.57 1 98.75 87 SER B CA 1
ATOM 2322 C C . SER B 1 87 ? -1.338 -16.266 -13.602 1 98.75 87 SER B C 1
ATOM 2324 O O . SER B 1 87 ? -2.521 -16.594 -13.484 1 98.75 87 SER B O 1
ATOM 2326 N N . MET B 1 88 ? -0.894 -15.555 -14.602 1 98.75 88 MET B N 1
ATOM 2327 C CA . MET B 1 88 ? -1.789 -15 -15.609 1 98.75 88 MET B CA 1
ATOM 2328 C C . MET B 1 88 ? -1.423 -15.508 -17 1 98.75 88 MET B C 1
ATOM 2330 O O . MET B 1 88 ? -0.318 -16.016 -17.203 1 98.75 88 MET B O 1
ATOM 2334 N N . SER B 1 89 ? -2.375 -15.367 -17.906 1 98.25 89 SER B N 1
ATOM 2335 C CA . SER B 1 89 ? -2.166 -15.727 -19.297 1 98.25 89 SER B CA 1
ATOM 2336 C C . SER B 1 89 ? -3.094 -14.938 -20.219 1 98.25 89 SER B C 1
ATOM 2338 O O . SER B 1 89 ? -4.242 -14.664 -19.859 1 98.25 89 SER B O 1
ATOM 2340 N N . PRO B 1 90 ? -2.611 -14.57 -21.406 1 97.69 90 PRO B N 1
ATOM 2341 C CA . PRO B 1 90 ? -3.518 -13.953 -22.375 1 97.69 90 PRO B CA 1
ATOM 2342 C C . PRO B 1 90 ? -4.691 -14.859 -22.75 1 97.69 90 PRO B C 1
ATOM 2344 O O . PRO B 1 90 ? -5.691 -14.391 -23.281 1 97.69 90 PRO B O 1
ATOM 2347 N N . ASN B 1 91 ? -4.566 -16.156 -22.484 1 96.94 91 ASN B N 1
ATOM 2348 C CA . ASN B 1 91 ? -5.641 -17.109 -22.703 1 96.94 91 ASN B CA 1
ATOM 2349 C C . ASN B 1 91 ? -6.285 -17.547 -21.391 1 96.94 91 ASN B C 1
ATOM 2351 O O . ASN B 1 91 ? -6.898 -18.609 -21.328 1 96.94 91 ASN B O 1
ATOM 2355 N N . GLY B 1 92 ? -6.027 -16.734 -20.406 1 97.19 92 GLY B N 1
ATOM 2356 C CA . GLY B 1 92 ? -6.5 -17.094 -19.078 1 97.19 92 GLY B CA 1
ATOM 2357 C C . GLY B 1 92 ? -8 -16.938 -18.922 1 97.19 92 GLY B C 1
ATOM 2358 O O . GLY B 1 92 ? -8.703 -16.625 -19.875 1 97.19 92 GLY B O 1
ATOM 2359 N N . GLY B 1 93 ? -8.43 -17.172 -17.672 1 96.56 93 GLY B N 1
ATOM 2360 C CA . GLY B 1 93 ? -9.836 -17.094 -17.328 1 96.56 93 GLY B CA 1
ATOM 2361 C C . GLY B 1 93 ? -10.531 -18.438 -17.328 1 96.56 93 GLY B C 1
ATOM 2362 O O . GLY B 1 93 ? -9.875 -19.484 -17.328 1 96.56 93 GLY B O 1
ATOM 2363 N N . GLY B 1 94 ? -11.797 -18.328 -17.125 1 96 94 GLY B N 1
ATOM 2364 C CA . GLY B 1 94 ? -12.57 -19.547 -17.031 1 96 94 GLY B CA 1
ATOM 2365 C C . GLY B 1 94 ? -12.492 -20.219 -15.664 1 96 94 GLY B C 1
ATOM 2366 O O . GLY B 1 94 ? -12.391 -19.531 -14.648 1 96 94 GLY B O 1
ATOM 2367 N N . LYS B 1 95 ? -12.641 -21.625 -15.734 1 97.88 95 LYS B N 1
ATOM 2368 C CA . LYS B 1 95 ? -12.656 -22.391 -14.5 1 97.88 95 LYS B CA 1
ATOM 2369 C C . LYS B 1 95 ? -11.531 -23.422 -14.484 1 97.88 95 LYS B C 1
ATOM 2371 O O . LYS B 1 95 ? -11.094 -23.891 -15.539 1 97.88 95 LYS B O 1
ATOM 2376 N N . PRO B 1 96 ? -11.125 -23.641 -13.242 1 98.5 96 PRO B N 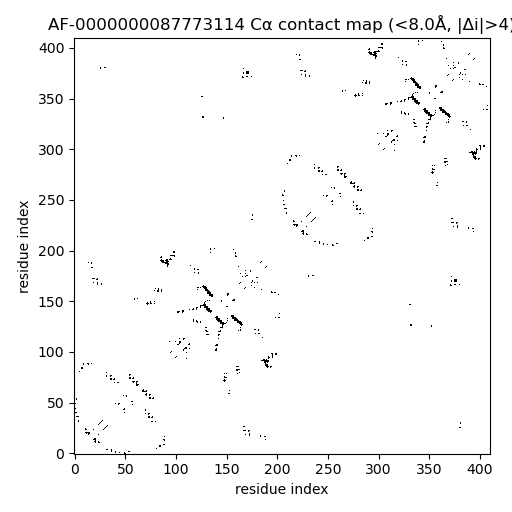1
ATOM 2377 C CA . PRO B 1 96 ? -10.109 -24.688 -13.148 1 98.5 96 PRO B CA 1
ATOM 2378 C C . PRO B 1 96 ? -10.641 -26.047 -13.57 1 98.5 96 PRO B C 1
ATOM 2380 O O . PRO B 1 96 ? -11.852 -26.281 -13.57 1 98.5 96 PRO B O 1
ATOM 2383 N N . SER B 1 97 ? -9.781 -26.922 -13.977 1 97.94 97 SER B N 1
ATOM 2384 C CA . SER B 1 97 ? -10.047 -28.328 -14.25 1 97.94 97 SER B CA 1
ATOM 2385 C C . SER B 1 97 ? -8.953 -29.219 -13.664 1 97.94 97 SER B C 1
ATOM 2387 O O . SER B 1 97 ? -7.977 -28.719 -13.102 1 97.94 97 SER B O 1
ATOM 2389 N N . GLY B 1 98 ? -9.211 -30.469 -13.695 1 98 98 GLY B N 1
ATOM 2390 C CA . GLY B 1 98 ? -8.195 -31.406 -13.219 1 98 98 GLY B CA 1
ATOM 2391 C C . GLY B 1 98 ? -8.172 -31.531 -11.711 1 98 98 GLY B C 1
ATOM 2392 O O . GLY B 1 98 ? -9.211 -31.453 -11.055 1 98 98 GLY B O 1
ATOM 2393 N N . LYS B 1 99 ? -6.996 -31.828 -11.195 1 98.38 99 LYS B N 1
ATOM 2394 C CA . LYS B 1 99 ? -6.82 -32.125 -9.781 1 98.38 99 LYS B CA 1
ATOM 2395 C C . LYS B 1 99 ? -7.07 -30.906 -8.914 1 98.38 99 LYS B C 1
ATOM 2397 O O . LYS B 1 99 ? -7.582 -31.016 -7.801 1 98.38 99 LYS B O 1
ATOM 2402 N N . VAL B 1 100 ? -6.715 -29.734 -9.398 1 98.69 100 VAL B N 1
ATOM 2403 C CA . VAL B 1 100 ? -6.895 -28.531 -8.594 1 98.69 100 VAL B CA 1
ATOM 2404 C C . VAL B 1 100 ? -8.383 -28.219 -8.445 1 98.69 100 VAL B C 1
ATOM 2406 O O . VAL B 1 100 ? -8.828 -27.75 -7.395 1 98.69 100 VAL B O 1
ATOM 2409 N N . ALA B 1 101 ? -9.133 -28.438 -9.531 1 98.75 101 ALA B N 1
ATOM 2410 C CA . ALA B 1 101 ? -10.578 -28.25 -9.438 1 98.75 101 ALA B CA 1
ATOM 2411 C C . ALA B 1 101 ? -11.18 -29.172 -8.375 1 98.75 101 ALA B C 1
ATOM 2413 O O . ALA B 1 101 ? -12.031 -28.766 -7.59 1 98.75 101 ALA B O 1
ATOM 2414 N N . GLU B 1 102 ? -10.766 -30.406 -8.414 1 98.62 102 GLU B N 1
ATOM 2415 C CA . GLU B 1 102 ? -11.227 -31.375 -7.426 1 98.62 102 GLU B CA 1
ATOM 2416 C C . GLU B 1 102 ? -10.867 -30.922 -6.012 1 98.62 102 GLU B C 1
ATOM 2418 O O . GLU B 1 102 ? -11.68 -31.047 -5.09 1 98.62 102 GLU B O 1
ATOM 2423 N N . ALA B 1 103 ? -9.656 -30.453 -5.867 1 98.69 103 ALA B N 1
ATOM 2424 C CA . ALA B 1 103 ? -9.195 -29.984 -4.559 1 98.69 103 ALA B CA 1
ATOM 2425 C C . ALA B 1 103 ? -9.992 -28.781 -4.09 1 98.69 103 ALA B C 1
ATOM 2427 O O . ALA B 1 103 ? -10.289 -28.641 -2.9 1 98.69 103 ALA B O 1
ATOM 2428 N N . ILE B 1 104 ? -10.273 -27.812 -4.973 1 98.81 104 ILE B N 1
ATOM 2429 C CA . ILE B 1 104 ? -11.086 -26.656 -4.648 1 98.81 104 ILE B CA 1
ATOM 2430 C C . ILE B 1 104 ? -12.461 -27.094 -4.16 1 98.81 104 ILE B C 1
ATOM 2432 O O . ILE B 1 104 ? -12.969 -26.578 -3.162 1 98.81 104 ILE B O 1
ATOM 2436 N N . ASP B 1 105 ? -13.023 -28.062 -4.809 1 98.69 105 ASP B N 1
ATOM 2437 C CA . ASP B 1 105 ? -14.305 -28.609 -4.371 1 98.69 105 ASP B CA 1
ATOM 2438 C C . ASP B 1 105 ? -14.188 -29.234 -2.984 1 98.69 105 ASP B C 1
ATOM 2440 O O . ASP B 1 105 ? -15.023 -28.984 -2.111 1 98.69 105 ASP B O 1
ATOM 2444 N N . ARG B 1 106 ? -13.234 -29.969 -2.818 1 98.38 106 ARG B N 1
ATOM 2445 C CA . ARG B 1 106 ? -13.039 -30.734 -1.597 1 98.38 106 ARG B CA 1
ATOM 2446 C C . ARG B 1 106 ? -12.711 -29.828 -0.418 1 98.38 106 ARG B C 1
ATOM 2448 O O . ARG B 1 106 ? -13.281 -29.969 0.665 1 98.38 106 ARG B O 1
ATOM 2455 N N . ASP B 1 107 ? -11.797 -28.938 -0.632 1 98.69 107 ASP B N 1
ATOM 2456 C CA . ASP B 1 107 ? -11.188 -28.219 0.483 1 98.69 107 ASP B CA 1
ATOM 2457 C C . ASP B 1 107 ? -11.875 -26.875 0.712 1 98.69 107 ASP B C 1
ATOM 2459 O O . ASP B 1 107 ? -11.852 -26.344 1.823 1 98.69 107 ASP B O 1
ATOM 2463 N N . LEU B 1 108 ? -12.469 -26.234 -0.337 1 98.75 108 LEU B N 1
ATOM 2464 C CA . LEU B 1 108 ? -12.953 -24.859 -0.227 1 98.75 108 LEU B CA 1
ATOM 2465 C C . LEU B 1 108 ? -14.453 -24.797 -0.473 1 98.75 108 LEU B C 1
ATOM 2467 O O . LEU B 1 108 ? -15.047 -23.719 -0.406 1 98.75 108 LEU B O 1
ATOM 2471 N N . GLY B 1 109 ? -15.07 -25.875 -0.816 1 98.5 109 GLY B N 1
ATOM 2472 C CA . GLY B 1 109 ? -16.516 -25.938 -0.929 1 98.5 109 GLY B CA 1
ATOM 2473 C C . GLY B 1 109 ? -17.031 -25.609 -2.32 1 98.5 109 GLY B C 1
ATOM 2474 O O . GLY B 1 109 ? -18.203 -25.266 -2.496 1 98.5 109 GLY B O 1
ATOM 2475 N N . GLY B 1 110 ? -16.078 -25.641 -3.266 1 98.62 110 GLY B N 1
ATOM 2476 C CA . GLY B 1 110 ? -16.484 -25.391 -4.641 1 98.62 110 GLY B CA 1
ATOM 2477 C C . GLY B 1 110 ? -15.906 -24.109 -5.211 1 98.62 110 GLY B C 1
ATOM 2478 O O . GLY B 1 110 ? -15.406 -23.266 -4.469 1 98.62 110 GLY B O 1
ATOM 2479 N N . TYR B 1 111 ? -16.047 -24 -6.523 1 98.62 111 TYR B N 1
ATOM 2480 C CA . TYR B 1 111 ? -15.43 -22.875 -7.242 1 98.62 111 TYR B CA 1
ATOM 2481 C C . TYR B 1 111 ? -16.031 -21.547 -6.801 1 98.62 111 TYR B C 1
ATOM 2483 O O . TYR B 1 111 ? -15.312 -20.578 -6.598 1 98.62 111 TYR B O 1
ATOM 2491 N N . ASP B 1 112 ? -17.359 -21.484 -6.695 1 98.62 112 ASP B N 1
ATOM 2492 C CA . ASP B 1 112 ? -18.016 -20.234 -6.32 1 98.62 112 ASP B CA 1
ATOM 2493 C C . AS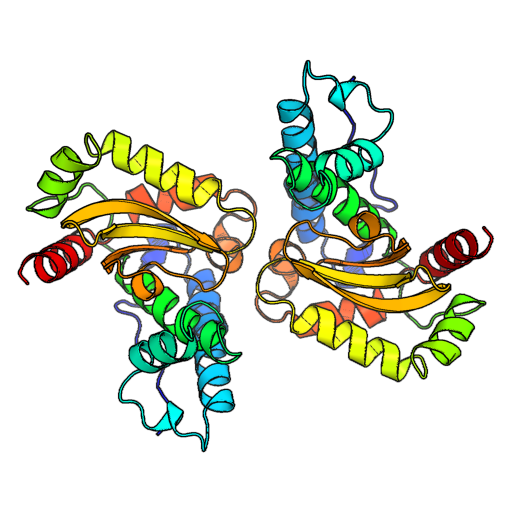P B 1 112 ? -17.547 -19.766 -4.941 1 98.62 112 ASP B C 1
ATOM 2495 O O . ASP B 1 112 ? -17.344 -18.562 -4.727 1 98.62 112 ASP B O 1
ATOM 2499 N N . LYS B 1 113 ? -17.422 -20.641 -4.043 1 98.75 113 LYS B N 1
ATOM 2500 C CA . LYS B 1 113 ? -16.969 -20.297 -2.703 1 98.75 113 LYS B CA 1
ATOM 2501 C C . LYS B 1 113 ? -15.5 -19.875 -2.723 1 98.75 113 LYS B C 1
ATOM 2503 O O . LYS B 1 113 ? -15.094 -18.984 -1.968 1 98.75 113 LYS B O 1
ATOM 2508 N N . PHE B 1 114 ? -14.68 -20.609 -3.521 1 98.81 114 PHE B N 1
ATOM 2509 C CA . PHE B 1 114 ? -13.297 -20.188 -3.721 1 98.81 114 PHE B CA 1
ATOM 2510 C C . PHE B 1 114 ? -13.234 -18.734 -4.207 1 98.81 114 PHE B C 1
ATOM 2512 O O . PHE B 1 114 ? -12.492 -17.922 -3.656 1 98.81 114 PHE B O 1
ATOM 2519 N N . VAL B 1 115 ? -13.992 -18.422 -5.234 1 98.88 115 VAL B N 1
ATOM 2520 C CA . VAL B 1 115 ? -13.984 -17.094 -5.84 1 98.88 115 VAL B CA 1
ATOM 2521 C C . VAL B 1 115 ? -14.367 -16.047 -4.797 1 98.88 115 VAL B C 1
ATOM 2523 O O . VAL B 1 115 ? -13.727 -15.008 -4.688 1 98.88 115 VAL B O 1
ATOM 2526 N N . GLU B 1 116 ? -15.406 -16.328 -4.059 1 98.81 116 GLU B N 1
ATOM 2527 C CA . GLU B 1 116 ? -15.844 -15.414 -3.008 1 98.81 116 GLU B CA 1
ATOM 2528 C C . GLU B 1 116 ? -14.719 -15.164 -2.002 1 98.81 116 GLU B C 1
ATOM 2530 O O . GLU B 1 116 ? -14.445 -14.016 -1.646 1 98.81 116 GLU B O 1
ATOM 2535 N N . ALA B 1 117 ? -14.102 -16.203 -1.544 1 98.88 117 ALA B N 1
ATOM 2536 C CA . ALA B 1 117 ? -13.023 -16.094 -0.559 1 98.88 117 ALA B CA 1
ATOM 2537 C C . ALA B 1 117 ? -11.836 -15.328 -1.126 1 98.88 117 ALA B C 1
ATOM 2539 O O . ALA B 1 117 ? -11.242 -14.492 -0.439 1 98.88 117 ALA B O 1
ATOM 2540 N N . PHE B 1 118 ? -11.477 -15.672 -2.354 1 98.94 118 PHE B N 1
ATOM 2541 C CA . PHE B 1 118 ? -10.32 -15.062 -3.006 1 98.94 118 PHE B CA 1
ATOM 2542 C C . PHE B 1 118 ? -10.57 -13.578 -3.252 1 98.94 118 PHE B C 1
ATOM 2544 O O . PHE B 1 118 ? -9.68 -12.75 -3.037 1 98.94 118 PHE B O 1
ATOM 2551 N N . LYS B 1 119 ? -11.789 -13.211 -3.686 1 98.88 119 LYS B N 1
ATOM 2552 C CA . LYS B 1 119 ? -12.172 -11.812 -3.836 1 98.88 119 LYS B CA 1
ATOM 2553 C C . LYS B 1 119 ? -12.094 -11.07 -2.5 1 98.88 119 LYS B C 1
ATOM 2555 O O . LYS B 1 119 ? -11.594 -9.953 -2.432 1 98.88 119 LYS B O 1
ATOM 2560 N N . THR B 1 120 ? -12.625 -11.711 -1.494 1 98.81 120 THR B N 1
ATOM 2561 C CA . THR B 1 120 ? -12.633 -11.109 -0.164 1 98.81 120 THR B CA 1
ATOM 2562 C C . THR B 1 120 ? -11.211 -10.867 0.331 1 98.81 120 THR B C 1
ATOM 2564 O O . THR B 1 120 ? -10.906 -9.812 0.889 1 98.81 120 THR B O 1
ATOM 2567 N N . ALA B 1 121 ? -10.305 -11.836 0.111 1 98.88 121 ALA B N 1
ATOM 2568 C CA . ALA B 1 121 ? -8.906 -11.695 0.514 1 98.88 121 ALA B CA 1
ATOM 2569 C C . ALA B 1 121 ? -8.273 -10.469 -0.141 1 98.88 121 ALA B C 1
ATOM 2571 O O . ALA B 1 121 ? -7.664 -9.641 0.538 1 98.88 121 ALA B O 1
ATOM 2572 N N . GLY B 1 122 ? -8.477 -10.336 -1.444 1 98.88 122 GLY B N 1
ATOM 2573 C CA . GLY B 1 122 ? -7.918 -9.203 -2.16 1 98.88 122 GLY B CA 1
ATOM 2574 C C . GLY B 1 122 ? -8.516 -7.875 -1.736 1 98.88 122 GLY B C 1
ATOM 2575 O O . GLY B 1 122 ? -7.789 -6.906 -1.509 1 98.88 122 GLY B O 1
ATOM 2576 N N . ALA B 1 123 ? -9.828 -7.883 -1.587 1 98.5 123 ALA B N 1
ATOM 2577 C CA . ALA B 1 123 ? -10.547 -6.637 -1.322 1 98.5 123 ALA B CA 1
ATOM 2578 C C . ALA B 1 123 ? -10.258 -6.125 0.087 1 98.5 123 ALA B C 1
ATOM 2580 O O . ALA B 1 123 ? -10.258 -4.918 0.327 1 98.5 123 ALA B O 1
ATOM 2581 N N . THR B 1 124 ? -9.984 -7.09 1.013 1 97.94 124 THR B N 1
ATOM 2582 C CA . THR B 1 124 ? -9.922 -6.684 2.412 1 97.94 124 THR B CA 1
ATOM 2583 C C . THR B 1 124 ? -8.469 -6.527 2.861 1 97.94 124 THR B C 1
ATOM 2585 O O . THR B 1 124 ? -8.203 -6.141 4.004 1 97.94 124 THR B O 1
ATOM 2588 N N . GLN B 1 125 ? -7.543 -6.926 2.037 1 98.38 125 GLN B N 1
ATOM 2589 C CA . GLN B 1 125 ? -6.156 -6.602 2.363 1 98.38 125 GLN B CA 1
ATOM 2590 C C . GLN B 1 125 ? -5.953 -5.09 2.451 1 98.38 125 GLN B C 1
ATOM 2592 O O . GLN B 1 125 ? -5.879 -4.41 1.428 1 98.38 125 GLN B O 1
ATOM 2597 N N . PHE B 1 126 ? -5.863 -4.598 3.668 1 97.56 126 PHE B N 1
ATOM 2598 C CA . PHE B 1 126 ? -5.711 -3.156 3.85 1 97.56 126 PHE B CA 1
ATOM 2599 C C . PHE B 1 126 ? -4.309 -2.709 3.449 1 97.56 126 PHE B C 1
ATOM 2601 O O . PHE B 1 126 ? -3.316 -3.305 3.871 1 97.56 126 PHE B O 1
ATOM 2608 N N . GLY B 1 127 ? -4.297 -1.677 2.617 1 97.38 127 GLY B N 1
ATOM 2609 C CA . GLY B 1 127 ? -3.012 -1.216 2.113 1 97.38 127 GLY B CA 1
ATOM 2610 C C . GLY B 1 127 ? -2.414 -2.141 1.07 1 97.38 127 GLY B C 1
ATOM 2611 O O . GLY B 1 127 ? -3.127 -2.656 0.208 1 97.38 127 GLY B O 1
ATOM 2612 N N . SER B 1 128 ? -1.095 -2.287 1.062 1 98.44 128 SER B N 1
ATOM 2613 C CA . SER B 1 128 ? -0.361 -3.074 0.077 1 98.44 128 SER B CA 1
ATOM 2614 C C . SER B 1 128 ? -0.322 -4.547 0.466 1 98.44 128 SER B C 1
ATOM 2616 O O . SER B 1 128 ? -0.18 -4.883 1.644 1 98.44 128 SER B O 1
ATOM 2618 N N . GLY B 1 129 ? -0.469 -5.398 -0.575 1 98.75 129 GLY B N 1
ATOM 2619 C CA . GLY B 1 129 ? -0.356 -6.816 -0.276 1 98.75 129 GLY B CA 1
ATOM 2620 C C . GLY B 1 129 ? -0.828 -7.703 -1.412 1 98.75 129 GLY B C 1
ATOM 2621 O O . GLY B 1 129 ? -0.709 -7.34 -2.582 1 98.75 129 GLY B O 1
ATOM 2622 N N . TRP B 1 130 ? -1.206 -8.875 -0.983 1 98.94 130 TRP B N 1
ATOM 2623 C CA . TRP B 1 130 ? -1.462 -9.938 -1.952 1 98.94 130 TRP B CA 1
ATOM 2624 C C . TRP B 1 130 ? -2.594 -10.844 -1.48 1 98.94 130 TRP B C 1
ATOM 2626 O O . TRP B 1 130 ? -2.818 -10.992 -0.277 1 98.94 130 TRP B O 1
ATOM 2636 N N . ALA B 1 131 ? -3.295 -11.469 -2.371 1 98.94 131 ALA B N 1
ATOM 2637 C CA . ALA B 1 131 ? -4.164 -12.617 -2.115 1 98.94 131 ALA B CA 1
ATOM 2638 C C . ALA B 1 131 ? -3.559 -13.898 -2.678 1 98.94 131 ALA B C 1
ATOM 2640 O O . ALA B 1 131 ? -2.969 -13.891 -3.76 1 98.94 131 ALA B O 1
ATOM 2641 N N . TRP B 1 132 ? -3.766 -15.008 -1.935 1 98.94 132 TRP B N 1
ATOM 2642 C CA . TRP B 1 132 ? -3.078 -16.25 -2.297 1 98.94 132 TRP B CA 1
ATOM 2643 C C . TRP B 1 132 ? -4.035 -17.422 -2.27 1 98.94 132 TRP B C 1
ATOM 2645 O O . TRP B 1 132 ? -4.953 -17.469 -1.447 1 98.94 132 TRP B O 1
ATOM 2655 N N . LEU B 1 133 ? -3.855 -18.312 -3.139 1 98.94 133 LEU B N 1
ATOM 2656 C CA . LEU B 1 133 ? -4.254 -19.719 -3.014 1 98.94 133 LEU B CA 1
ATOM 2657 C C . LEU B 1 133 ? -3.033 -20.609 -2.818 1 98.94 133 LEU B C 1
ATOM 2659 O O . LEU B 1 133 ? -2.109 -20.594 -3.637 1 98.94 133 LEU B O 1
ATOM 2663 N N . SER B 1 134 ? -2.98 -21.359 -1.75 1 98.88 134 SER B N 1
ATOM 2664 C CA . SER B 1 134 ? -1.802 -22.156 -1.422 1 98.88 134 SER B CA 1
ATOM 2665 C C . SER B 1 134 ? -2.191 -23.547 -0.945 1 98.88 134 SER B C 1
ATOM 2667 O O . SER B 1 134 ? -3.332 -23.781 -0.534 1 98.88 134 SER B O 1
ATOM 2669 N N . VAL B 1 135 ? -1.294 -24.422 -1.065 1 98.75 135 VAL B N 1
ATOM 2670 C CA . VAL B 1 135 ? -1.384 -25.734 -0.429 1 98.75 135 VAL B CA 1
ATOM 2671 C C . VAL B 1 135 ? -0.74 -25.688 0.955 1 98.75 135 VAL B C 1
ATOM 2673 O O . VAL B 1 135 ? 0.445 -25.359 1.083 1 98.75 135 VAL B O 1
ATOM 2676 N N . SER B 1 136 ? -1.486 -25.984 1.949 1 97.62 136 SER B N 1
ATOM 2677 C CA . SER B 1 136 ? -0.979 -25.969 3.316 1 97.62 136 SER B CA 1
ATOM 2678 C C . SER B 1 136 ? -0.04 -27.141 3.572 1 97.62 136 SER B C 1
ATOM 2680 O O . SER B 1 136 ? 0.085 -28.047 2.734 1 97.62 136 SER B O 1
ATOM 2682 N N . LYS B 1 137 ? 0.547 -27.156 4.73 1 93.56 137 LYS B N 1
ATOM 2683 C CA . LYS B 1 137 ? 1.41 -28.266 5.125 1 93.56 137 LYS B CA 1
ATOM 2684 C C . LYS B 1 137 ? 0.621 -29.578 5.219 1 93.56 137 LYS B C 1
ATOM 2686 O O . LYS B 1 137 ? 1.178 -30.656 5.035 1 93.56 137 LYS B O 1
ATOM 2691 N N . ALA B 1 138 ? -0.595 -29.453 5.461 1 93.81 138 ALA B N 1
ATOM 2692 C CA . ALA B 1 138 ? -1.458 -30.625 5.594 1 93.81 138 ALA B CA 1
ATOM 2693 C C . ALA B 1 138 ? -1.965 -31.094 4.23 1 93.81 138 ALA B C 1
ATOM 2695 O O . ALA B 1 138 ? -2.744 -32.031 4.145 1 93.81 138 ALA B O 1
ATOM 2696 N N . GLY B 1 139 ? -1.64 -30.375 3.188 1 95.12 139 GLY B N 1
ATOM 2697 C CA . GLY B 1 139 ? -2.006 -30.781 1.842 1 95.12 139 GLY B CA 1
ATOM 2698 C C . GLY B 1 139 ? -3.357 -30.25 1.401 1 95.12 139 GLY B C 1
ATOM 2699 O O . GLY B 1 139 ? -3.895 -30.672 0.378 1 95.12 139 GLY B O 1
ATOM 2700 N N . LYS B 1 140 ? -3.855 -29.328 2.178 1 97.69 140 LYS B N 1
ATOM 2701 C CA . LYS B 1 140 ? -5.156 -28.75 1.855 1 97.69 140 LYS B CA 1
ATOM 2702 C C . LYS B 1 140 ? -5 -27.359 1.242 1 97.69 140 LYS B C 1
ATOM 2704 O O . LYS B 1 140 ? -4.07 -26.625 1.582 1 97.69 140 LYS B O 1
ATOM 2709 N N . LEU B 1 141 ? -5.984 -27.031 0.393 1 98.75 141 LEU B N 1
ATOM 2710 C CA . LEU B 1 141 ? -5.984 -25.703 -0.183 1 98.75 141 LEU B CA 1
ATOM 2711 C C . LEU B 1 141 ? -6.473 -24.672 0.833 1 98.75 141 LEU B C 1
ATOM 2713 O O . LEU B 1 141 ? -7.418 -24.938 1.58 1 98.75 141 LEU B O 1
ATOM 2717 N N . GLU B 1 142 ? -5.816 -23.531 0.77 1 98.5 142 GLU B N 1
ATOM 2718 C CA . GLU B 1 142 ? -6.188 -22.422 1.639 1 98.5 142 GLU B CA 1
ATOM 2719 C C . GLU B 1 142 ? -6.105 -21.094 0.895 1 98.5 142 GLU B C 1
ATOM 2721 O O . GLU B 1 142 ? -5.188 -20.875 0.102 1 98.5 142 GLU B O 1
ATOM 2726 N N . VAL B 1 143 ? -7.125 -20.281 1.093 1 98.88 143 VAL B N 1
ATOM 2727 C CA . VAL B 1 143 ? -7.07 -18.906 0.64 1 98.88 143 VAL B CA 1
ATOM 2728 C C . VAL B 1 143 ? -6.566 -18 1.769 1 98.88 143 VAL B C 1
ATOM 2730 O O . VAL B 1 143 ? -6.969 -18.156 2.922 1 98.88 143 VAL B O 1
ATOM 2733 N N . SER B 1 144 ? -5.629 -17.125 1.466 1 98.81 144 SER B N 1
ATOM 2734 C CA . SER B 1 144 ? -5.078 -16.203 2.457 1 98.81 144 SER B CA 1
ATOM 2735 C C . SER B 1 144 ? -4.707 -14.867 1.826 1 98.81 144 SER B C 1
ATOM 2737 O O . SER B 1 144 ? -4.84 -14.688 0.614 1 98.81 144 SER B O 1
ATOM 2739 N N . LYS B 1 145 ? -4.406 -13.93 2.576 1 98.81 145 LYS B N 1
ATOM 2740 C CA . LYS B 1 145 ? -3.832 -12.656 2.148 1 98.81 145 LYS B CA 1
ATOM 2741 C C . LYS B 1 145 ? -2.611 -12.297 2.99 1 98.81 145 LYS B C 1
ATOM 2743 O O . LYS B 1 145 ? -2.461 -12.773 4.113 1 98.81 145 LYS B O 1
ATOM 2748 N N . SER B 1 146 ? -1.703 -11.547 2.457 1 98.75 146 SER B N 1
ATOM 2749 C CA . SER B 1 146 ? -0.508 -11.125 3.182 1 98.75 146 SER B CA 1
ATOM 2750 C C . SER B 1 146 ? -0.18 -9.664 2.904 1 98.75 146 SER B C 1
ATOM 2752 O O . SER B 1 146 ? -0.364 -9.188 1.785 1 98.75 146 SER B O 1
ATOM 2754 N N . PRO B 1 147 ? 0.281 -8.961 3.902 1 98.38 147 PRO B N 1
ATOM 2755 C CA . PRO B 1 147 ? 0.651 -7.555 3.729 1 98.38 147 PRO B CA 1
ATOM 2756 C C . PRO B 1 147 ? 2.033 -7.379 3.105 1 98.38 147 PRO B C 1
ATOM 2758 O O . PRO B 1 147 ? 2.938 -8.18 3.367 1 98.38 147 PRO B O 1
ATOM 2761 N N . ASN B 1 148 ? 2.195 -6.395 2.311 1 98.25 148 ASN B N 1
ATOM 2762 C CA . ASN B 1 148 ? 3.484 -5.969 1.776 1 98.25 148 ASN B CA 1
ATOM 2763 C C . ASN B 1 148 ? 4.203 -7.109 1.062 1 98.25 148 ASN B C 1
ATOM 2765 O O . ASN B 1 148 ? 3.645 -7.727 0.15 1 98.25 148 ASN B O 1
ATOM 2769 N N . ALA B 1 149 ? 5.363 -7.504 1.582 1 98.62 149 ALA B N 1
ATOM 2770 C CA . ALA B 1 149 ? 6.164 -8.453 0.812 1 98.62 149 ALA B CA 1
ATOM 2771 C C . ALA B 1 149 ? 5.941 -9.883 1.302 1 98.62 149 ALA B C 1
ATOM 2773 O O . ALA B 1 149 ? 6.391 -10.836 0.667 1 98.62 149 ALA B O 1
ATOM 2774 N N . GLU B 1 150 ? 5.242 -10.047 2.375 1 98.69 150 GLU B N 1
ATOM 2775 C CA . GLU B 1 150 ? 5.059 -11.359 2.988 1 98.69 150 GLU B CA 1
ATOM 2776 C C . GLU B 1 150 ? 4.301 -12.305 2.061 1 98.69 150 GLU B C 1
ATOM 2778 O O . GLU B 1 150 ? 3.508 -11.859 1.226 1 98.69 150 GLU B O 1
ATOM 2783 N N . ASN B 1 151 ? 4.648 -13.57 2.176 1 98.88 151 ASN B N 1
ATOM 2784 C CA . ASN B 1 151 ? 4.027 -14.57 1.312 1 98.88 151 ASN B CA 1
ATOM 2785 C C . ASN B 1 151 ? 3.961 -15.938 1.989 1 98.88 151 ASN B C 1
ATOM 2787 O O . ASN B 1 151 ? 4.551 -16.141 3.053 1 98.88 151 ASN B O 1
ATOM 2791 N N . PRO B 1 152 ? 3.207 -16.891 1.474 1 98.75 152 PRO B N 1
ATOM 2792 C CA . PRO B 1 152 ? 2.957 -18.188 2.133 1 98.75 152 PRO B CA 1
ATOM 2793 C C . PRO B 1 152 ? 4.223 -19.016 2.287 1 98.75 152 PRO B C 1
ATOM 2795 O O . PRO B 1 152 ? 4.332 -19.812 3.227 1 98.75 152 PRO B O 1
ATOM 2798 N N . TRP B 1 153 ? 5.234 -18.891 1.43 1 98.5 153 TRP B N 1
ATOM 2799 C CA . TRP B 1 153 ? 6.441 -19.719 1.484 1 98.5 153 TRP B CA 1
ATOM 2800 C C . TRP B 1 153 ? 7.121 -19.594 2.844 1 98.5 153 TRP B C 1
ATOM 2802 O O . TRP B 1 153 ? 7.586 -20.594 3.404 1 98.5 153 TRP B O 1
ATOM 2812 N N . VAL B 1 154 ? 7.184 -18.422 3.389 1 98.38 154 VAL B N 1
ATOM 2813 C CA . VAL B 1 154 ? 7.949 -18.188 4.609 1 98.38 154 VAL B CA 1
ATOM 2814 C C . VAL B 1 154 ? 7.203 -18.766 5.805 1 98.38 154 VAL B C 1
ATOM 2816 O O . VAL B 1 154 ? 7.762 -18.875 6.898 1 98.38 154 VAL B O 1
ATOM 2819 N N . HIS B 1 155 ? 5.965 -19.156 5.594 1 97.81 155 HIS B N 1
ATOM 2820 C CA . HIS B 1 155 ? 5.172 -19.781 6.645 1 97.81 155 HIS B CA 1
ATOM 2821 C C . HIS B 1 155 ? 5.039 -21.297 6.418 1 97.81 155 HIS B C 1
ATOM 2823 O O . HIS B 1 155 ? 4.305 -21.969 7.141 1 97.81 155 HIS B O 1
ATOM 2829 N N . GLY B 1 156 ? 5.648 -21.797 5.344 1 96.88 156 GLY B N 1
ATOM 2830 C CA . GLY B 1 156 ? 5.719 -23.219 5.113 1 96.88 156 GLY B CA 1
ATOM 2831 C C . GLY B 1 156 ? 4.66 -23.734 4.148 1 96.88 156 GLY B C 1
ATOM 2832 O O . GLY B 1 156 ? 4.602 -24.922 3.854 1 96.88 156 GLY B O 1
ATOM 2833 N N . ASN B 1 157 ? 3.77 -22.844 3.66 1 98.25 157 ASN B N 1
ATOM 2834 C CA . ASN B 1 157 ? 2.795 -23.219 2.643 1 98.25 157 ASN B CA 1
ATOM 2835 C C . ASN B 1 157 ? 3.383 -23.125 1.237 1 98.25 157 ASN B C 1
ATOM 2837 O O . ASN B 1 157 ? 4.422 -22.484 1.04 1 98.25 157 ASN B O 1
ATOM 2841 N N . THR B 1 158 ? 2.768 -23.734 0.308 1 98.62 158 THR B N 1
ATOM 2842 C CA . THR B 1 158 ? 3.184 -23.688 -1.089 1 98.62 158 THR B CA 1
ATOM 2843 C C . THR B 1 158 ? 2.139 -22.969 -1.938 1 98.62 158 THR B C 1
ATOM 2845 O O . THR B 1 158 ? 1.089 -23.531 -2.248 1 98.62 158 THR B O 1
ATOM 2848 N N . PRO B 1 159 ? 2.396 -21.797 -2.311 1 98.88 159 PRO B N 1
ATOM 2849 C CA . PRO B 1 159 ? 1.41 -21.078 -3.125 1 98.88 159 PRO B CA 1
ATOM 2850 C C . PRO B 1 159 ? 1.244 -21.688 -4.516 1 98.88 159 PRO B C 1
ATOM 2852 O O . PRO B 1 159 ? 2.217 -22.172 -5.102 1 98.88 159 PRO B O 1
ATOM 2855 N N . ILE B 1 160 ? 0.006 -21.516 -5.07 1 98.94 160 ILE B N 1
ATOM 2856 C CA . ILE B 1 160 ? -0.226 -22.016 -6.422 1 98.94 160 ILE B CA 1
ATOM 2857 C C . ILE B 1 160 ? -0.906 -20.938 -7.258 1 98.94 160 ILE B C 1
ATOM 2859 O O . ILE B 1 160 ? -0.969 -21.031 -8.484 1 98.94 160 ILE B O 1
ATOM 2863 N N . LEU B 1 161 ? -1.39 -19.891 -6.664 1 98.94 161 LEU B N 1
ATOM 2864 C CA . LEU B 1 161 ? -1.975 -18.719 -7.312 1 98.94 161 LEU B CA 1
ATOM 2865 C C . LEU B 1 161 ? -1.796 -17.469 -6.449 1 98.94 161 LEU B C 1
ATOM 2867 O O . LEU B 1 161 ? -1.935 -17.531 -5.227 1 98.94 161 LEU B O 1
ATOM 2871 N N . THR B 1 162 ? -1.5 -16.328 -7.098 1 98.94 162 THR B N 1
ATOM 2872 C CA . THR B 1 162 ? -1.451 -15.07 -6.348 1 98.94 162 THR B CA 1
ATOM 2873 C C . THR B 1 162 ? -2.068 -13.938 -7.152 1 98.94 162 THR B C 1
ATOM 2875 O O . THR B 1 162 ? -2.154 -14.016 -8.383 1 98.94 162 THR B O 1
ATOM 2878 N N . MET B 1 163 ? -2.535 -12.977 -6.473 1 98.94 163 MET B N 1
ATOM 2879 C CA . MET B 1 163 ? -3.047 -11.719 -7.023 1 98.94 163 MET B CA 1
ATOM 2880 C C . MET B 1 163 ? -2.455 -10.523 -6.293 1 98.94 163 MET B C 1
ATOM 2882 O O . MET B 1 163 ? -2.562 -10.422 -5.07 1 98.94 163 MET B O 1
ATOM 2886 N N . ASP B 1 164 ? -1.786 -9.695 -7.07 1 98.94 164 ASP B N 1
ATOM 2887 C CA . ASP B 1 164 ? -1.238 -8.445 -6.551 1 98.94 164 ASP B CA 1
ATOM 2888 C C . ASP B 1 164 ? -2.34 -7.41 -6.336 1 98.94 164 ASP B C 1
ATOM 2890 O O . ASP B 1 164 ? -3.027 -7.023 -7.285 1 98.94 164 ASP B O 1
ATOM 2894 N N . VAL B 1 165 ? -2.434 -6.926 -5.098 1 98.81 165 VAL B N 1
ATOM 2895 C CA . VAL B 1 165 ? -3.439 -5.891 -4.891 1 98.81 165 VAL B CA 1
ATOM 2896 C C . VAL B 1 165 ? -2.77 -4.609 -4.395 1 98.81 165 VAL B C 1
ATOM 2898 O O . VAL B 1 165 ? -3.406 -3.779 -3.744 1 98.81 165 VAL B O 1
ATOM 2901 N N . TRP B 1 166 ? -1.443 -4.477 -4.531 1 98.62 166 TRP B N 1
ATOM 2902 C CA . TRP B 1 166 ? -0.841 -3.148 -4.488 1 98.62 166 TRP B CA 1
ATOM 2903 C C . TRP B 1 166 ? -1.491 -2.223 -5.512 1 98.62 166 TRP B C 1
ATOM 2905 O O . TRP B 1 166 ? -1.823 -2.648 -6.621 1 98.62 166 TRP B O 1
ATOM 2915 N N . GLU B 1 167 ? -1.534 -0.961 -5.199 1 98.62 167 GLU B N 1
ATOM 2916 C CA . GLU B 1 167 ? -2.256 -0.035 -6.07 1 98.62 167 GLU B CA 1
ATOM 2917 C C . GLU B 1 167 ? -1.602 0.056 -7.445 1 98.62 167 GLU B C 1
ATOM 2919 O O . GLU B 1 167 ? -2.289 0.21 -8.453 1 98.62 167 GLU B O 1
ATOM 2924 N N . HIS B 1 168 ? -0.317 -0.109 -7.559 1 98.75 168 HIS B N 1
ATOM 2925 C CA . HIS B 1 168 ? 0.337 0.025 -8.859 1 98.75 168 HIS B CA 1
ATOM 2926 C C . HIS B 1 168 ? -0.075 -1.101 -9.797 1 98.75 168 HIS B C 1
ATOM 2928 O O . HIS B 1 168 ? 0.165 -1.023 -11.008 1 98.75 168 HIS B O 1
ATOM 2934 N N . ALA B 1 169 ? -0.65 -2.131 -9.273 1 98.62 169 ALA B N 1
ATOM 2935 C CA . ALA B 1 169 ? -1.041 -3.27 -10.102 1 98.62 169 ALA B CA 1
ATOM 2936 C C . ALA B 1 169 ? -2.232 -2.92 -10.984 1 98.62 169 ALA B C 1
ATOM 2938 O O . ALA B 1 169 ? -2.447 -3.549 -12.023 1 98.62 169 ALA B O 1
ATOM 2939 N N . TYR B 1 170 ? -3.004 -1.899 -10.57 1 98.56 170 TYR B N 1
ATOM 2940 C CA . TYR B 1 170 ? -4.266 -1.734 -11.289 1 98.56 170 TYR B CA 1
ATOM 2941 C C . TYR B 1 170 ? -4.641 -0.262 -11.398 1 98.56 170 TYR B C 1
ATOM 2943 O O . TYR B 1 170 ? -5.59 0.091 -12.102 1 98.56 170 TYR B O 1
ATOM 2951 N N . TYR B 1 171 ? -3.928 0.643 -10.773 1 98.5 171 TYR B N 1
ATOM 2952 C CA . TYR B 1 171 ? -4.402 2.01 -10.602 1 98.5 171 TYR B CA 1
ATOM 2953 C C . TYR B 1 171 ? -4.434 2.754 -11.93 1 98.5 171 TYR B C 1
ATOM 2955 O O . TYR B 1 171 ? -5.289 3.617 -12.141 1 98.5 171 TYR B O 1
ATOM 2963 N N . LEU B 1 172 ? -3.574 2.439 -12.836 1 98.5 172 LEU B N 1
ATOM 2964 C CA . LEU B 1 172 ? -3.568 3.096 -14.141 1 98.5 172 LEU B CA 1
ATOM 2965 C C . LEU B 1 172 ? -4.773 2.668 -14.969 1 98.5 172 LEU B C 1
ATOM 2967 O O . LEU B 1 172 ? -5.195 3.389 -15.875 1 98.5 172 LEU B O 1
ATOM 2971 N N . ASP B 1 173 ? -5.297 1.535 -14.68 1 98.5 173 ASP B N 1
ATOM 2972 C CA . ASP B 1 173 ? -6.379 0.983 -15.484 1 98.5 173 ASP B CA 1
ATOM 2973 C C . ASP B 1 173 ? -7.742 1.316 -14.883 1 98.5 173 ASP B C 1
ATOM 2975 O O . ASP B 1 173 ? -8.672 1.677 -15.609 1 98.5 173 ASP B O 1
ATOM 2979 N N . VAL B 1 174 ? -7.82 1.223 -13.508 1 98.5 174 VAL B N 1
ATOM 2980 C CA . VAL B 1 174 ? -9.172 1.276 -12.969 1 98.5 174 VAL B CA 1
ATOM 2981 C C . VAL B 1 174 ? -9.195 2.15 -11.719 1 98.5 174 VAL B C 1
ATOM 2983 O O . VAL B 1 174 ? -10.234 2.283 -11.062 1 98.5 174 VAL B O 1
ATOM 2986 N N . GLN B 1 175 ? -8.016 2.762 -11.336 1 98.12 175 GLN B N 1
ATOM 2987 C CA . GLN B 1 175 ? -7.887 3.703 -10.227 1 98.12 175 GLN B CA 1
ATOM 2988 C C . GLN B 1 175 ? -8.414 3.1 -8.922 1 98.12 175 GLN B C 1
ATOM 2990 O O . GLN B 1 175 ? -7.902 2.082 -8.453 1 98.12 175 GLN B O 1
ATOM 2995 N N . ASN B 1 176 ? -9.438 3.693 -8.336 1 98.25 176 ASN B N 1
ATOM 2996 C CA . ASN B 1 176 ? -9.867 3.299 -7 1 98.25 176 ASN B CA 1
ATOM 2997 C C . ASN B 1 176 ? -10.719 2.031 -7.035 1 98.25 176 ASN B C 1
ATOM 2999 O O . ASN B 1 176 ? -11.086 1.491 -5.988 1 98.25 176 ASN B O 1
ATOM 3003 N N . ARG B 1 177 ? -11.055 1.585 -8.227 1 98.31 177 ARG B N 1
ATOM 3004 C CA . ARG B 1 177 ? -11.992 0.477 -8.352 1 98.31 177 ARG B CA 1
ATOM 3005 C C . ARG B 1 177 ? -11.273 -0.865 -8.273 1 98.31 177 ARG B C 1
ATOM 3007 O O . ARG B 1 177 ? -11.344 -1.667 -9.211 1 98.31 177 ARG B O 1
ATOM 3014 N N . ARG B 1 178 ? -10.672 -1.169 -7.109 1 98.56 178 ARG B N 1
ATOM 3015 C CA . ARG B 1 178 ? -9.977 -2.422 -6.828 1 98.56 178 ARG B CA 1
ATOM 3016 C C . ARG B 1 178 ? -10.898 -3.619 -7.047 1 98.56 178 ARG B C 1
ATOM 3018 O O . ARG B 1 178 ? -10.484 -4.629 -7.617 1 98.56 178 ARG B O 1
ATOM 3025 N N . PRO B 1 179 ? -12.133 -3.568 -6.645 1 98.56 179 PRO B N 1
ATOM 3026 C CA . PRO B 1 179 ? -13.023 -4.707 -6.871 1 98.56 179 PRO B CA 1
ATOM 3027 C C . PRO B 1 179 ? -13.172 -5.051 -8.352 1 98.56 179 PRO B C 1
ATOM 3029 O O . PRO B 1 179 ? -13.281 -6.227 -8.711 1 98.56 179 PRO B O 1
ATOM 3032 N N . ASP B 1 180 ? -13.172 -4.039 -9.195 1 98.69 180 ASP B N 1
ATOM 3033 C CA . ASP B 1 180 ? -13.258 -4.289 -10.633 1 98.69 180 ASP B CA 1
ATOM 3034 C C . ASP B 1 180 ? -12.008 -5.004 -11.141 1 98.69 180 ASP B C 1
ATOM 3036 O O . ASP B 1 180 ? -12.102 -5.906 -11.969 1 98.69 180 ASP B O 1
ATOM 3040 N N . PHE B 1 181 ? -10.875 -4.566 -10.68 1 98.81 181 PHE B N 1
ATOM 3041 C CA . PHE B 1 181 ? -9.633 -5.238 -11.031 1 98.81 181 PHE B CA 1
ATOM 3042 C C . PHE B 1 181 ? -9.664 -6.699 -10.594 1 98.81 181 PHE B C 1
ATOM 3044 O O . PHE B 1 181 ? -9.328 -7.594 -11.375 1 98.81 181 PHE B O 1
ATOM 3051 N N . ILE B 1 182 ? -10.07 -6.961 -9.359 1 98.88 182 ILE B N 1
ATOM 3052 C CA . ILE B 1 182 ? -10.102 -8.305 -8.797 1 98.88 182 ILE B CA 1
ATOM 3053 C C . ILE B 1 182 ? -11.023 -9.195 -9.633 1 98.88 182 ILE B C 1
ATOM 3055 O O . ILE B 1 182 ? -10.656 -10.312 -9.984 1 98.88 182 ILE B O 1
ATOM 3059 N N . ALA B 1 183 ? -12.172 -8.656 -9.922 1 98.69 183 ALA B N 1
ATOM 3060 C CA . ALA B 1 183 ? -13.117 -9.414 -10.742 1 98.69 183 ALA B CA 1
ATOM 3061 C C . ALA B 1 183 ? -12.523 -9.734 -12.109 1 98.69 183 ALA B C 1
ATOM 3063 O O . ALA B 1 183 ? -12.641 -10.859 -12.594 1 98.69 183 ALA B O 1
ATOM 3064 N N . ASN B 1 184 ? -11.961 -8.75 -12.719 1 98.75 184 ASN B N 1
ATOM 3065 C CA . ASN B 1 184 ? -11.344 -8.953 -14.023 1 98.75 184 ASN B CA 1
ATOM 3066 C C . ASN B 1 184 ? -10.242 -10.008 -13.969 1 98.75 184 ASN B C 1
ATOM 3068 O O . ASN B 1 184 ? -10.164 -10.875 -14.844 1 98.75 184 ASN B O 1
ATOM 3072 N N . PHE B 1 185 ? -9.391 -9.914 -12.961 1 98.88 185 PHE B N 1
ATOM 3073 C CA . PHE B 1 185 ? -8.305 -10.867 -12.766 1 98.88 185 PHE B CA 1
ATOM 3074 C C . PHE B 1 185 ? -8.828 -12.297 -12.719 1 98.88 185 PHE B C 1
ATOM 3076 O O . PHE B 1 185 ? -8.328 -13.172 -13.43 1 98.88 185 PHE B O 1
ATOM 3083 N N . ILE B 1 186 ? -9.859 -12.5 -11.938 1 98.75 186 ILE B N 1
ATOM 3084 C CA . ILE B 1 186 ? -10.406 -13.828 -11.703 1 98.75 186 ILE B CA 1
ATOM 3085 C C . ILE B 1 186 ? -11.109 -14.328 -12.969 1 98.75 186 ILE B C 1
ATOM 3087 O O . ILE B 1 186 ? -10.93 -15.477 -13.367 1 98.75 186 ILE B O 1
ATOM 3091 N N . ASP B 1 187 ? -11.773 -13.438 -13.641 1 98.25 187 ASP B N 1
ATOM 3092 C CA . ASP B 1 187 ? -12.625 -13.844 -14.758 1 98.25 187 ASP B CA 1
ATOM 3093 C C . ASP B 1 187 ? -11.812 -14.039 -16.031 1 98.25 187 ASP B C 1
ATOM 3095 O O . ASP B 1 187 ? -12.164 -14.867 -16.875 1 98.25 187 ASP B O 1
ATOM 3099 N N . LYS B 1 188 ? -10.719 -13.328 -16.125 1 98.69 188 LYS B N 1
ATOM 3100 C CA . LYS B 1 188 ? -10.18 -13.258 -17.484 1 98.69 188 LYS B CA 1
ATOM 3101 C C . LYS B 1 188 ? -8.695 -13.594 -17.5 1 98.69 188 LYS B C 1
ATOM 3103 O O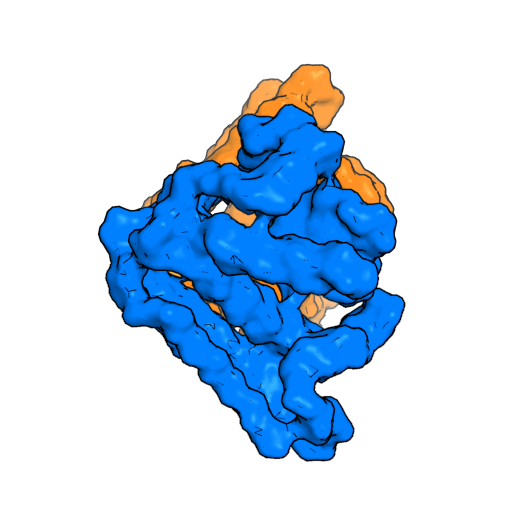 . LYS B 1 188 ? -8.133 -13.883 -18.562 1 98.69 188 LYS B O 1
ATOM 3108 N N . LEU B 1 189 ? -8.047 -13.578 -16.328 1 98.81 189 LEU B N 1
ATOM 3109 C CA . LEU B 1 189 ? -6.598 -13.516 -16.453 1 98.81 189 LEU B CA 1
ATOM 3110 C C . LEU B 1 189 ? -5.953 -14.773 -15.875 1 98.81 189 LEU B C 1
ATOM 3112 O O . LEU B 1 189 ? -4.84 -15.141 -16.266 1 98.81 189 LEU B O 1
ATOM 3116 N N . ILE B 1 190 ? -6.52 -15.477 -14.953 1 98.88 190 ILE B N 1
ATOM 3117 C CA . ILE B 1 190 ? -5.895 -16.594 -14.242 1 98.88 190 ILE B CA 1
ATOM 3118 C C . ILE B 1 190 ? -5.5 -17.672 -15.234 1 98.88 190 ILE B C 1
ATOM 3120 O O . ILE B 1 190 ? -6.316 -18.109 -16.047 1 98.88 190 ILE B O 1
ATOM 3124 N N . ASP B 1 191 ? -4.277 -18.078 -15.164 1 98.75 191 ASP B N 1
ATOM 3125 C CA . ASP B 1 191 ? -3.777 -19.234 -15.906 1 98.75 191 ASP B CA 1
ATOM 3126 C C . ASP B 1 191 ? -4.008 -20.531 -15.133 1 98.75 191 ASP B C 1
ATOM 3128 O O . ASP B 1 191 ? -3.086 -21.047 -14.5 1 98.75 191 ASP B O 1
ATOM 3132 N N . TRP B 1 192 ? -5.109 -21.141 -15.336 1 98.81 192 TRP B N 1
ATOM 3133 C CA . TRP B 1 192 ? -5.488 -22.312 -14.547 1 98.81 192 TRP B CA 1
ATOM 3134 C C . TRP B 1 192 ? -4.621 -23.516 -14.906 1 98.81 192 TRP B C 1
ATOM 3136 O O . TRP B 1 192 ? -4.512 -24.453 -14.125 1 98.81 192 TRP B O 1
ATOM 3146 N N . GLN B 1 193 ? -4.082 -23.5 -16.094 1 98.44 193 GLN B N 1
ATOM 3147 C CA . GLN B 1 193 ? -3.152 -24.562 -16.438 1 98.44 193 GLN B CA 1
ATOM 3148 C C . GLN B 1 193 ? -1.904 -24.516 -15.562 1 98.44 193 GLN B C 1
ATOM 3150 O O . GLN B 1 193 ? -1.448 -25.547 -15.062 1 98.44 193 GLN B O 1
ATOM 3155 N N . ARG B 1 194 ? -1.402 -23.328 -15.43 1 98.5 194 ARG B N 1
ATOM 3156 C CA . ARG B 1 194 ? -0.241 -23.172 -14.562 1 98.5 194 ARG B CA 1
ATOM 3157 C C . ARG B 1 194 ? -0.589 -23.484 -13.117 1 98.5 194 ARG B C 1
ATOM 3159 O O . ARG B 1 194 ? 0.206 -24.094 -12.398 1 98.5 194 ARG B O 1
ATOM 3166 N N . VAL B 1 195 ? -1.74 -23.062 -12.664 1 98.88 195 VAL B N 1
ATOM 3167 C CA . VAL B 1 195 ? -2.191 -23.344 -11.312 1 98.88 195 VAL B CA 1
ATOM 3168 C C . VAL B 1 195 ? -2.262 -24.859 -11.094 1 98.88 195 VAL B C 1
ATOM 3170 O O . VAL B 1 195 ? -1.816 -25.375 -10.062 1 98.88 195 VAL B O 1
ATOM 3173 N N . GLU B 1 196 ? -2.789 -25.562 -12.078 1 98.69 196 GLU B N 1
ATOM 3174 C CA . GLU B 1 196 ? -2.857 -27.016 -12.016 1 98.69 196 GLU B CA 1
ATOM 3175 C C . GLU B 1 196 ? -1.466 -27.625 -11.906 1 98.69 196 GLU B C 1
ATOM 3177 O O . GLU B 1 196 ? -1.235 -28.516 -11.078 1 98.69 196 GLU B O 1
ATOM 3182 N N . GLN B 1 197 ? -0.571 -27.172 -12.75 1 98.44 197 GLN B N 1
ATOM 3183 C CA . GLN B 1 197 ? 0.796 -27.688 -12.734 1 98.44 197 GLN B CA 1
ATOM 3184 C C . GLN B 1 197 ? 1.435 -27.484 -11.359 1 98.44 197 GLN B C 1
ATOM 3186 O O . GLN B 1 197 ? 2.082 -28.391 -10.836 1 98.44 197 GLN B O 1
ATOM 3191 N N . ARG B 1 198 ? 1.234 -26.359 -10.805 1 98.5 198 ARG B N 1
ATOM 3192 C CA . ARG B 1 198 ? 1.799 -26.047 -9.492 1 98.5 198 ARG B CA 1
ATOM 3193 C C . ARG B 1 198 ? 1.16 -26.906 -8.406 1 98.5 198 ARG B C 1
ATOM 3195 O O . ARG B 1 198 ? 1.841 -27.359 -7.48 1 98.5 198 ARG B O 1
ATOM 3202 N N . TYR B 1 199 ? -0.15 -27.078 -8.523 1 98.62 199 TYR B N 1
ATOM 3203 C CA . TYR B 1 199 ? -0.854 -27.891 -7.539 1 98.62 199 TYR B CA 1
ATOM 3204 C C . TYR B 1 199 ? -0.344 -29.328 -7.555 1 98.62 199 TYR B C 1
ATOM 3206 O O . TYR B 1 199 ? -0.064 -29.906 -6.504 1 98.62 199 TYR B O 1
ATOM 3214 N N . VAL B 1 200 ? -0.207 -29.859 -8.742 1 98.06 200 VAL B N 1
ATOM 3215 C CA . VAL B 1 200 ? 0.266 -31.234 -8.898 1 98.06 200 VAL B CA 1
ATOM 3216 C C . VAL B 1 200 ? 1.683 -31.344 -8.344 1 98.06 200 VAL B C 1
ATOM 3218 O O . VAL B 1 200 ? 1.99 -32.312 -7.617 1 98.06 200 VAL B O 1
ATOM 3221 N N . ALA B 1 201 ? 2.502 -30.406 -8.617 1 97.38 201 ALA B N 1
ATOM 3222 C CA . ALA B 1 201 ? 3.873 -30.422 -8.109 1 97.38 201 ALA B CA 1
ATOM 3223 C C . ALA B 1 201 ? 3.896 -30.359 -6.59 1 97.38 201 ALA B C 1
ATOM 3225 O O . ALA B 1 201 ? 4.727 -31 -5.945 1 97.38 201 ALA B O 1
ATOM 3226 N N . ALA B 1 202 ? 3.039 -29.562 -6.027 1 97.19 202 ALA B N 1
ATOM 3227 C CA . ALA B 1 202 ? 3.002 -29.344 -4.582 1 97.19 202 ALA B CA 1
ATOM 3228 C C . ALA B 1 202 ? 2.492 -30.578 -3.852 1 97.19 202 ALA B C 1
ATOM 3230 O O . ALA B 1 202 ? 2.811 -30.781 -2.678 1 97.19 202 ALA B O 1
ATOM 3231 N N . THR B 1 203 ? 1.742 -31.422 -4.504 1 95.12 203 THR B N 1
ATOM 3232 C CA . THR B 1 203 ? 1.082 -32.531 -3.82 1 95.12 203 THR B CA 1
ATOM 3233 C C . THR B 1 203 ? 1.691 -33.875 -4.242 1 95.12 203 THR B C 1
ATOM 3235 O O . THR B 1 203 ? 1.329 -34.906 -3.705 1 95.12 203 THR B O 1
ATOM 3238 N N . SER B 1 204 ? 2.475 -33.844 -5.344 1 87.69 204 SER B N 1
ATOM 3239 C CA . SER B 1 204 ? 3.148 -35.062 -5.766 1 87.69 204 SER B CA 1
ATOM 3240 C C . SER B 1 204 ? 4.359 -35.375 -4.887 1 87.69 204 SER B C 1
ATOM 3242 O O . SER B 1 204 ? 4.996 -36.406 -5.031 1 87.69 204 SER B O 1
ATOM 3244 N N . GLN B 1 205 ? 4.738 -34.469 -3.904 1 62.41 205 GLN B N 1
ATOM 3245 C CA . GLN B 1 205 ? 5.844 -34.844 -3.037 1 62.41 205 GLN B CA 1
ATOM 3246 C C . GLN B 1 205 ? 5.387 -35.844 -1.955 1 62.41 205 GLN B C 1
ATOM 3248 O O . GLN B 1 205 ? 4.234 -35.781 -1.52 1 62.41 205 GLN B O 1
#

InterPro domains:
  IPR001189 Manganese/iron superoxide dismutase [PIRSF000349] (1-204)
  IPR001189 Manganese/iron superoxide dismutase [PR01703] (6-17)
  IPR001189 Manganese/iron superoxide dismutase [PR01703] (28-41)
  IPR001189 Manganese/iron superoxide dismutase [PR01703] (72-85)
  IPR001189 Manganese/iron superoxide dismutase [PR01703] (125-133)
  IPR001189 Manganese/iron superoxide dismutase [PR01703] (162-174)
  IPR019831 Manganese/iron superoxide dismutase, N-terminal [PF00081] (3-89)
  IPR019832 Manganese/iron superoxide dismutase, C-terminal [PF02777] (96-198)
  IPR019833 Manganese/iron superoxide dismutase, binding site [PS00088] (164-171)
  IPR036314 Manganese/iron superoxide dismutase, C-terminal domain superfamily [G3DSA:3.55.40.20] (90-205)
  IPR036314 Manganese/iron superoxide dismutase, C-terminal domain superfamily [SSF54719] (91-203)
  IPR036324 Manganese/iron superoxide dismutase, N-terminal domain superfamily [G3DSA:1.10.287.990] (21-89)
  IPR036324 Manganese/iron superoxide dismutase, N-terminal domain superfamily [SSF46609] (3-90)

Sequence (410 aa):
MPFTLPPLPWAIDALESKGMSQRTMEFHYGKHHTAYLNNLNGQIAGKALEQLPSVHEVMLQTWNNGNPTPEFNNAAQVINHTFFWESMSPNGGGKPSGKVAEAIDRDLGGYDKFVEAFKTAGATQFGSGWAWLSVSKAGKLEVSKSPNAENPWVHGNTPILTMDVWEHAYYLDVQNRRPDFIANFIDKLIDWQRVEQRYVAATSQMPFTLPPLPWAIDALESKGMSQRTMEFHYGKHHTAYLNNLNGQIAGKALEQLPSVHEVMLQTWNNGNPTPEFNNAAQVINHTFFWESMSPNGGGKPSGKVAEAIDRDLGGYDKFVEAFKTAGATQFGSGWAWLSVSKAGKLEVSKSPNAENPWVHGNTPILTMDVWEHAYYLDVQNRRPDFIANFIDKLIDWQRVEQRYVAATSQ

Solvent-accessible surface area (backbone atoms only — not comparable to full-atom values): 21591 Å² total; per-residue (Å²): 110,77,80,73,83,77,78,71,95,59,60,72,56,52,34,34,93,60,69,46,44,39,68,44,38,50,45,40,53,64,41,51,42,44,47,27,45,53,52,31,40,63,71,28,60,95,42,75,62,36,70,48,92,41,56,66,56,42,21,58,60,24,31,46,93,81,55,57,44,87,58,18,50,26,28,27,39,37,50,52,49,54,51,32,57,59,26,38,36,74,83,24,25,72,74,66,56,68,70,46,35,54,43,36,37,72,56,49,68,21,67,70,46,40,51,52,51,47,49,48,27,42,69,63,46,73,55,26,21,33,18,37,36,25,35,38,83,85,69,41,58,44,73,45,58,33,58,51,47,54,59,51,58,83,74,62,27,46,65,40,41,50,43,72,48,32,56,72,69,41,35,86,76,52,49,88,42,54,66,58,50,51,51,41,40,56,55,36,26,31,21,46,67,52,30,30,53,41,43,50,60,71,64,71,106,112,77,79,74,83,77,77,72,94,59,62,72,55,51,36,34,92,61,69,47,43,37,69,42,38,48,44,40,52,64,41,52,43,44,46,27,45,53,52,32,41,63,71,27,60,93,42,76,62,36,69,47,94,42,57,66,56,42,21,58,59,24,31,46,92,80,55,58,45,85,58,17,52,27,28,26,38,36,51,52,49,52,48,32,56,60,26,38,36,73,82,23,25,73,73,64,56,68,71,46,35,52,42,36,36,72,56,50,70,21,67,70,47,41,49,52,51,47,47,48,27,42,70,62,47,72,56,28,19,33,17,36,36,25,34,38,83,86,70,40,59,44,74,45,58,32,57,52,47,54,58,50,59,81,75,63,25,45,66,39,41,48,43,72,45,32,56,70,68,42,34,86,74,51,48,90,43,54,68,58,52,51,50,40,41,56,54,34,24,31,20,46,66,50,30,31,53,40,41,50,61,68,64,71,107